Protein AF-0000000072971981 (afdb_homodimer)

Radius of gyration: 28.5 Å; Cα contacts (8 Å, |Δi|>4): 895; chains: 2; bounding box: 53×84×56 Å

InterPro domains:
  IPR001251 CRAL-TRIO lipid binding domain [PF00650] (103-242)
  IPR001251 CRAL-TRIO lipid binding domain [PS50191] (127-248)
  IPR001251 CRAL-TRIO lipid binding domain [SM00516] (86-245)
  IPR001251 CRAL-TRIO lipid binding domain [cd00170] (108-243)
  IPR036273 CRAL/TRIO, N-terminal domain superfamily [SSF46938] (20-79)
  IPR036865 CRAL-TRIO lipid binding domain superfamily [G3DSA:3.40.525.10] (72-272)
  IPR036865 CRAL-TRIO lipid binding domain superfamily [SSF52087] (101-267)

Nearest PDB structures (foldseek):
  1r5l-assembly1_A  TM=8.234E-01  e=3.586E-13  Homo sapiens
  5mug-assembly1_A  TM=8.423E-01  e=1.698E-12  Homo sapiens
  6zpd-assembly1_A  TM=8.406E-01  e=2.902E-12  Homo sapiens
  1oiz-assembly2_B  TM=8.128E-01  e=3.230E-12  Homo sapiens
  3w67-assembly1_B  TM=7.722E-01  e=3.408E-12  Mus musculus

Secondary structure (DSSP, 8-state):
-----SS-HHHHHHTTSS-HHHHHHHHHHHHTSSSPP--HHHHHHHHHHTTT-HHHHHHHHHHHHHHHHH-HHHHS---TTSHHHHHHHHHEEEEE-S--BTTTTEEEEEEEES---GGG--HHHHHHHHHHHHHHHHSSS--SEEEEEEE-TT--HHHHHTSBHHHHHHHHHIIIII-SSEEEEEEEET--HHHHHHHHHHGGG--HHHHHTEEE--TT--HHHHHHHT--GGGSBGGGT-SB--HHHHHHHHHHHHHHTHHHHHHHHHHHHT----/-----SS-HHHHHHTTSS-HHHHHHHHHHHHTSSSPP--HHHHHHHHHHTTT-HHHHHHHHHHHHHHHHH-HHHHS---TTSHHHHHHHHHEEEEE-S--BTTTTEEEEEEEES---GGG--HHHHHHHHHHHHHHHHSSS--SEEEEEEE-TT--HHHHHTSBHHHHHHHHHIIIII-SSEEEEEEEET--HHHHHHHHHHGGG--HHHHHTEEE--TT--HHHHHHHT--GGGSBGGGT-SB--HHHHHHHHHHHHHHTHHHHHHHHHHHHT----

pLDDT: mean 95.83, std 4.67, range [47.94, 98.81]

Foldseek 3Di:
DDFQFQDDLVVCVVVVLEHPVLLVVLQVVVVVDLADGDDSLVLSLLCLLVSNDSVLSNQQAVLQLVLCLVCCLQQPPLALVDPLLVLQLQQKFWFWFPDADDVLQEIEIEMEGNHLPLVSDDLSSVLSLNLVNQCLSSRHPHHSEYEYEYECPSHDLSNVVVDDLVSLLSSQSCLVGHRSHHYQAYEYEQDDVSNVVVCVSSVVNHDPVVVVRYDYDHNPDALVRCCVPGNHLCRDDVVSVHDHHHSVVRSVVSSVSSNVCVVSSVVVVVSSVSRDDD/DAFQFQDDLVVCVVVVLEHPVLLVVLQVVVVVDLADGDDSLVLSLLCLLVSNDSVLSNQQAVLQLVLCLVCCLQQPPLALVDPLLVLQLQQKFWFWFPDADDVLQEIEIEMEGNHLPLVSDDLSSVLSLNLLNQCLSSRHPHHSEYEYEYECPSHDLSNVVVDDLVSLLSSQSCLVGHRSHHYQAYEYEQDDVSNVVVCVSSVVNHDPVVVVRYHYDHNPDALVRCCVPGNHLCRDDVVSVHDHHHSVVRSVVSSVSSNVCVVSSVVVVVSSVSRDDD

Sequence (556 aa):
MVLPYEYKAQTIVDEGRTSHALIQEVKNWLSTTDFPQLQDESIVLFLLSCQNNVEETQKTIRAFFKIKSESPDIFQNRDMDDEVLQRAMKVVTCVSIPTRLSNNQTVIHFFKLNDTNYRNFDLITSMKLAFMVIDISQRRNPPSDLIVVIDMKGATLMHLTCIKLGAIKKFIDFLQEAMPLRIQQIHVLNANYIFDKALAIGRVFMKNELMEMIHAHSPKLSMDEIYEKCVPAACLPKEYGGELPTCEELNRR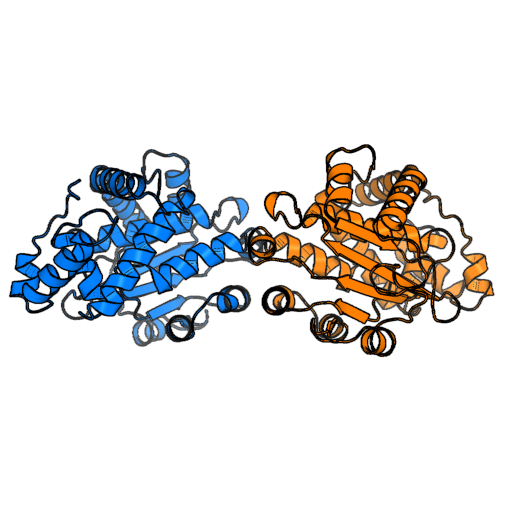TVEQFRELKKFFEAEEMLISSFKSSMVLPYEYKAQTIVDEGRTSHALIQEVKNWLSTTDFPQLQDESIVLFLLSCQNNVEETQKTIRAFFKIKSESPDIFQNRDMDDEVLQRAMKVVTCVSIPTRLSNNQTVIHFFKLNDTNYRNFDLITSMKLAFMVIDISQRRNPPSDLIVVIDMKGATLMHLTCIKLGAIKKFIDFLQEAMPLRIQQIHVLNANYIFDKALAIGRVFMKNELMEMIHAHSPKLSMDEIYEKCVPAACLPKEYGGELPTCEELNRRTVEQFRELKKFFEAEEMLISSFKSS

Organism: Tribolium castaneum (NCBI:txid7070)

Solvent-accessible surface area (backbone atoms only — not comparable to full-atom values): 29687 Å² total; per-residue (Å²): 129,80,69,78,60,69,50,58,47,64,59,44,32,73,70,62,74,50,49,68,66,60,53,49,51,54,50,54,52,38,72,75,48,86,54,71,78,72,53,64,56,57,48,48,34,32,29,38,31,38,74,64,35,65,70,56,26,54,51,24,52,53,38,32,51,50,53,46,56,74,34,47,83,43,59,40,86,73,44,75,82,37,64,70,54,47,53,44,57,63,30,32,40,58,31,60,45,87,54,55,41,81,93,56,30,27,39,33,37,42,36,36,57,66,48,65,54,46,88,70,61,51,69,58,62,50,48,29,52,52,56,50,39,51,53,62,52,43,35,59,57,65,32,36,32,30,36,38,38,35,38,43,54,67,70,47,64,63,50,56,29,72,35,36,43,40,57,55,44,54,52,46,47,37,66,77,45,26,51,54,46,25,74,63,36,35,36,32,36,38,41,48,72,58,50,54,51,51,49,53,45,50,48,76,66,51,53,69,73,62,59,71,27,55,44,77,34,52,67,80,61,49,65,69,51,43,32,72,72,70,50,52,46,72,67,27,35,39,91,66,71,20,72,35,64,43,63,68,55,47,32,52,51,38,54,54,50,50,54,71,39,37,66,39,44,53,40,48,42,52,50,38,66,68,45,76,82,127,128,79,68,78,59,68,49,57,46,64,59,46,33,73,70,62,74,51,49,69,66,60,52,49,51,52,49,54,52,38,71,74,48,87,54,70,76,72,53,63,56,56,48,47,35,33,29,39,31,38,74,65,35,64,69,58,26,54,50,24,52,53,37,32,50,51,51,47,58,73,34,46,82,44,59,40,85,73,44,73,84,38,65,69,54,48,52,44,58,62,30,32,39,58,33,60,45,86,54,54,40,81,92,55,31,27,38,34,37,41,36,33,58,64,48,67,54,45,89,70,62,52,69,57,61,49,48,29,52,52,55,50,40,52,53,62,54,43,35,60,59,64,33,35,33,31,36,37,38,34,39,44,54,66,72,48,64,64,52,55,30,70,38,37,42,39,56,55,44,53,53,47,48,37,68,77,46,26,51,54,48,24,76,63,37,34,34,32,36,40,40,49,72,60,49,54,50,51,49,53,46,50,47,76,66,50,54,69,72,62,57,71,27,55,43,76,34,52,67,80,62,50,65,68,52,43,33,73,73,72,51,51,46,70,66,27,35,38,90,66,70,20,71,35,65,43,62,67,57,46,32,52,50,37,53,52,51,50,54,72,38,35,66,39,46,54,40,48,42,52,50,39,67,68,44,74,83,127

Structure (mmCIF, N/CA/C/O backbone):
data_AF-0000000072971981-model_v1
#
loop_
_entity.id
_entity.type
_entity.pdbx_description
1 polymer 'Clavesin-1-like Protein'
#
loop_
_atom_site.group_PDB
_atom_site.id
_atom_site.type_symbol
_atom_site.label_atom_id
_atom_site.label_alt_id
_atom_site.label_comp_id
_atom_site.label_asym_id
_atom_site.label_entity_id
_atom_site.label_seq_id
_atom_site.pdbx_PDB_ins_code
_atom_site.Cartn_x
_atom_site.Cartn_y
_atom_site.Cartn_z
_atom_site.occupancy
_atom_site.B_iso_or_equiv
_atom_site.auth_seq_id
_atom_site.auth_comp_id
_atom_site.auth_asym_id
_atom_site.auth_atom_id
_atom_site.pdbx_PDB_model_num
ATOM 1 N N . MET A 1 1 ? 10.32 36.594 0.405 1 75.25 1 MET A N 1
ATOM 2 C CA . MET A 1 1 ? 8.891 36.375 0.194 1 75.25 1 MET A CA 1
ATOM 3 C C . MET A 1 1 ? 8.125 36.438 1.516 1 75.25 1 MET A C 1
ATOM 5 O O . MET A 1 1 ? 8.594 35.906 2.529 1 75.25 1 MET A O 1
ATOM 9 N N . VAL A 1 2 ? 7.023 37.281 1.474 1 86.31 2 VAL A N 1
ATOM 10 C CA . VAL A 1 2 ? 6.273 37.531 2.703 1 86.31 2 VAL A CA 1
ATOM 11 C C . VAL A 1 2 ? 4.949 36.781 2.658 1 86.31 2 VAL A C 1
ATOM 13 O O . VAL A 1 2 ? 4.211 36.875 1.673 1 86.31 2 VAL A O 1
ATOM 16 N N . LEU A 1 3 ? 4.754 35.906 3.627 1 93.62 3 LEU A N 1
ATOM 17 C CA . LEU A 1 3 ? 3.475 35.219 3.762 1 93.62 3 LEU A CA 1
ATOM 18 C C . LEU A 1 3 ? 2.447 36.094 4.457 1 93.62 3 LEU A C 1
ATOM 20 O O . LEU A 1 3 ? 2.727 36.656 5.516 1 93.62 3 LEU A O 1
ATOM 24 N N . PRO A 1 4 ? 1.316 36.25 3.902 1 93.94 4 PRO A N 1
ATOM 25 C CA . PRO A 1 4 ? 0.333 37.188 4.418 1 93.94 4 PRO A CA 1
ATOM 26 C C . PRO A 1 4 ? -0.463 36.656 5.598 1 93.94 4 PRO A C 1
ATOM 28 O O . PRO A 1 4 ? -1.672 36.438 5.484 1 93.94 4 PRO A O 1
ATOM 31 N N . TYR A 1 5 ? 0.177 36.531 6.719 1 94.38 5 TYR A N 1
ATOM 32 C CA . TYR A 1 5 ? -0.516 36.156 7.949 1 94.38 5 TYR A CA 1
ATOM 33 C C . TYR A 1 5 ? -1.393 37.312 8.445 1 94.38 5 TYR A C 1
ATOM 35 O O . TYR A 1 5 ? -1.104 38.469 8.18 1 94.38 5 TYR A O 1
ATOM 43 N N . GLU A 1 6 ? -2.416 36.938 9.164 1 94.31 6 GLU A N 1
ATOM 44 C CA . GLU A 1 6 ? -3.342 37.938 9.656 1 94.31 6 GLU A CA 1
ATOM 45 C C . GLU A 1 6 ? -3.123 38.219 11.141 1 94.31 6 GLU A C 1
ATOM 47 O O . GLU A 1 6 ? -3.973 38.812 11.797 1 94.31 6 GLU A O 1
ATOM 52 N N . TYR A 1 7 ? -2.053 37.781 11.664 1 95.31 7 TYR A N 1
ATOM 53 C CA . TYR A 1 7 ? -1.657 38.062 13.047 1 95.31 7 TYR A CA 1
ATOM 54 C C . TYR A 1 7 ? -0.223 38.562 13.109 1 95.31 7 TYR A C 1
ATOM 56 O O . TYR A 1 7 ? 0.514 38.5 12.125 1 95.31 7 TYR A O 1
ATOM 64 N N . LYS A 1 8 ? 0.083 39.094 14.297 1 97 8 LYS A N 1
ATOM 65 C CA . LYS A 1 8 ? 1.455 39.531 14.555 1 97 8 LYS A CA 1
ATOM 66 C C . LYS A 1 8 ? 2.119 38.625 15.594 1 97 8 LYS A C 1
ATOM 68 O O . LYS A 1 8 ? 1.491 38.25 16.594 1 97 8 LYS A O 1
ATOM 73 N N . ALA A 1 9 ? 3.361 38.281 15.336 1 97.5 9 ALA A N 1
ATOM 74 C CA . ALA A 1 9 ? 4.121 37.438 16.266 1 97.5 9 ALA A CA 1
ATOM 75 C C . ALA A 1 9 ? 4.145 38.062 17.656 1 97.5 9 ALA A C 1
ATOM 77 O O . ALA A 1 9 ? 4.094 37.344 18.672 1 97.5 9 ALA A O 1
ATOM 78 N N . GLN A 1 10 ? 4.188 39.312 17.656 1 97.56 10 GLN A N 1
ATOM 79 C CA . GLN A 1 10 ? 4.262 40.062 18.906 1 97.56 10 GLN A CA 1
ATOM 80 C C . GLN A 1 10 ? 3.066 39.75 19.812 1 97.56 10 GLN A C 1
ATOM 82 O O . GLN A 1 10 ? 3.197 39.688 21.031 1 97.56 10 GLN A O 1
ATOM 87 N N . THR A 1 11 ? 1.908 39.562 19.25 1 96.88 11 THR A N 1
ATOM 88 C CA . THR A 1 11 ? 0.71 39.25 20.016 1 96.88 11 THR A CA 1
ATOM 89 C C . THR A 1 11 ? 0.871 37.938 20.75 1 96.88 11 THR A C 1
ATOM 91 O O . THR A 1 11 ? 0.452 37.812 21.906 1 96.88 11 THR A O 1
ATOM 94 N N . ILE A 1 12 ? 1.47 36.969 20.141 1 97.25 12 ILE A N 1
ATOM 95 C CA . ILE A 1 12 ? 1.675 35.656 20.719 1 97.25 12 ILE A CA 1
ATOM 96 C C . ILE A 1 12 ? 2.705 35.719 21.828 1 97.25 12 ILE A C 1
ATOM 98 O O . ILE A 1 12 ? 2.561 35.062 22.859 1 97.25 12 ILE A O 1
ATOM 102 N N . VAL A 1 13 ? 3.684 36.531 21.641 1 97.88 13 VAL A N 1
ATOM 103 C CA . VAL A 1 13 ? 4.699 36.75 22.656 1 97.88 13 VAL A CA 1
ATOM 104 C C . VAL A 1 13 ? 4.059 37.438 23.875 1 97.88 13 VAL A C 1
ATOM 106 O O . VAL A 1 13 ? 4.316 37.031 25.016 1 97.88 13 VAL A O 1
ATOM 109 N N . ASP A 1 14 ? 3.238 38.406 23.641 1 97.62 14 ASP A N 1
ATOM 110 C CA . ASP A 1 14 ? 2.566 39.125 24.719 1 97.62 14 ASP A CA 1
ATOM 111 C C . ASP A 1 14 ? 1.667 38.188 25.531 1 97.62 14 ASP A C 1
ATOM 113 O O . ASP A 1 14 ? 1.479 38.375 26.734 1 97.62 14 ASP A O 1
ATOM 117 N N . GLU A 1 15 ? 1.151 37.219 24.859 1 96.06 15 GLU A N 1
ATOM 118 C CA . GLU A 1 15 ? 0.306 36.219 25.516 1 96.06 15 GLU A CA 1
ATOM 119 C C . GLU A 1 15 ? 1.143 35.219 26.312 1 96.06 15 GLU A C 1
ATOM 121 O O . GLU A 1 15 ? 0.6 34.406 27.062 1 96.06 15 GLU A O 1
ATOM 126 N N . GLY A 1 16 ? 2.391 35.281 26.172 1 96.69 16 GLY A N 1
ATOM 127 C CA . GLY A 1 16 ? 3.291 34.406 26.906 1 96.69 16 GLY A CA 1
ATOM 128 C C . GLY A 1 16 ? 3.404 33.031 26.312 1 96.69 16 GLY A C 1
ATOM 129 O O . GLY A 1 16 ? 3.877 32.094 26.969 1 96.69 16 GLY A O 1
ATOM 130 N N . ARG A 1 17 ? 2.977 32.812 25.078 1 97.5 17 ARG A N 1
ATOM 131 C CA . ARG A 1 17 ? 2.957 31.484 24.469 1 97.5 17 ARG A CA 1
ATOM 132 C C . ARG A 1 17 ? 4.312 31.141 23.844 1 97.5 17 ARG A C 1
ATOM 134 O O . ARG A 1 17 ? 4.605 29.984 23.578 1 97.5 17 ARG A O 1
ATOM 141 N N . THR A 1 18 ? 5.129 32.125 23.531 1 98.06 18 THR A N 1
ATOM 142 C CA . THR A 1 18 ? 6.52 32.031 23.109 1 98.06 18 THR A CA 1
ATOM 143 C C . THR A 1 18 ? 7.289 33.281 23.469 1 98.06 18 THR A C 1
ATOM 145 O O . THR A 1 18 ? 6.816 34.125 24.25 1 98.06 18 THR A O 1
ATOM 148 N N . SER A 1 19 ? 8.617 33.406 22.969 1 98.5 19 SER A N 1
ATOM 149 C CA . SER A 1 19 ? 9.398 34.594 23.344 1 98.5 19 SER A CA 1
ATOM 150 C C . SER A 1 19 ? 10.188 35.125 22.141 1 98.5 19 SER A C 1
ATOM 152 O O . SER A 1 19 ? 10.461 34.375 21.203 1 98.5 19 SER A O 1
ATOM 154 N N . HIS A 1 20 ? 10.508 36.375 22.297 1 98.19 20 HIS A N 1
ATOM 155 C CA . HIS A 1 20 ? 11.336 37 21.297 1 98.19 20 HIS A CA 1
ATOM 156 C C . HIS A 1 20 ? 12.695 36.312 21.188 1 98.19 20 HIS A C 1
ATOM 158 O O . HIS A 1 20 ? 13.258 36.219 20.094 1 98.19 20 HIS A O 1
ATOM 164 N N . ALA A 1 21 ? 13.141 35.906 22.266 1 98.56 21 ALA A N 1
ATOM 165 C CA . ALA A 1 21 ? 14.453 35.25 22.297 1 98.56 21 ALA A CA 1
ATOM 166 C C . ALA A 1 21 ? 14.453 33.969 21.469 1 98.56 21 ALA A C 1
ATOM 168 O O . ALA A 1 21 ? 15.406 33.719 20.734 1 98.56 21 ALA A O 1
ATOM 169 N N . LEU A 1 22 ? 13.43 33.188 21.641 1 98.75 22 LEU A N 1
ATOM 170 C CA . LEU A 1 22 ? 13.336 31.922 20.906 1 98.75 22 LEU A CA 1
ATOM 171 C C . LEU A 1 22 ? 13.156 32.188 19.422 1 98.75 22 LEU A C 1
ATOM 173 O O . LEU A 1 22 ? 13.773 31.5 18.594 1 98.75 22 LEU A O 1
ATOM 177 N N . ILE A 1 23 ? 12.352 33.156 19.062 1 98.75 23 ILE A N 1
ATOM 178 C CA . ILE A 1 23 ? 12.156 33.531 17.656 1 98.75 23 ILE A CA 1
ATOM 179 C C . ILE A 1 23 ? 13.484 33.938 17.047 1 98.75 23 ILE A C 1
ATOM 181 O O . ILE A 1 23 ? 13.844 33.5 15.953 1 98.75 23 ILE A O 1
ATOM 185 N N . GLN A 1 24 ? 14.203 34.75 17.766 1 98.56 24 GLN A N 1
ATOM 186 C CA . GLN A 1 24 ? 15.477 35.25 17.281 1 98.56 24 GLN A CA 1
ATOM 187 C C . GLN A 1 24 ? 16.484 34.125 17.125 1 98.56 24 GLN A C 1
ATOM 189 O O . GLN A 1 24 ? 17.297 34.125 16.188 1 98.56 24 GLN A O 1
ATOM 194 N N . GLU A 1 25 ? 16.453 33.219 18 1 98.75 25 GLU A N 1
ATOM 195 C CA . GLU A 1 25 ? 17.359 32.094 17.922 1 98.75 25 GLU A CA 1
ATOM 196 C C . GLU A 1 25 ? 17.125 31.281 16.656 1 98.75 25 GLU A C 1
ATOM 198 O O . GLU A 1 25 ? 18.078 30.859 15.984 1 98.75 25 GLU A O 1
ATOM 203 N N . VAL A 1 26 ? 15.875 31.016 16.359 1 98.75 26 VAL A N 1
ATOM 204 C CA . VAL A 1 26 ? 15.539 30.266 15.164 1 98.75 26 VAL A CA 1
ATOM 205 C C . VAL A 1 26 ? 15.93 31.078 13.922 1 98.75 26 VAL A C 1
ATOM 207 O O . VAL A 1 26 ? 16.453 30.531 12.953 1 98.75 26 VAL A O 1
ATOM 210 N N . LYS A 1 27 ? 15.734 32.344 13.969 1 97.88 27 LYS A N 1
ATOM 211 C CA . LYS A 1 27 ? 16.125 33.219 12.859 1 97.88 27 LYS A CA 1
ATOM 212 C C . LYS A 1 27 ? 17.625 33.188 12.633 1 97.88 27 LYS A C 1
ATOM 214 O O . LYS A 1 27 ? 18.094 33.125 11.492 1 97.88 27 LYS A O 1
ATOM 219 N N . ASN A 1 28 ? 18.297 33.219 13.695 1 98.19 28 ASN A N 1
ATOM 220 C CA . ASN A 1 28 ? 19.75 33.156 13.602 1 98.19 28 ASN A CA 1
ATOM 221 C C . ASN A 1 28 ? 20.203 31.844 12.953 1 98.19 28 ASN A C 1
ATOM 223 O O . ASN A 1 28 ? 21.094 31.844 12.109 1 98.19 28 ASN A O 1
ATOM 227 N N . TRP A 1 29 ? 19.594 30.812 13.406 1 98.5 29 TRP A N 1
ATOM 228 C CA . TRP A 1 29 ? 19.906 29.516 12.82 1 98.5 29 TRP A CA 1
ATOM 229 C C . TRP A 1 29 ? 19.594 29.5 11.336 1 98.5 29 TRP A C 1
ATOM 231 O O . TRP A 1 29 ? 20.406 29.047 10.523 1 98.5 29 TRP A O 1
ATOM 241 N N . LEU A 1 30 ? 18.453 29.984 10.953 1 97.12 30 LEU A N 1
ATOM 242 C CA . LEU A 1 30 ? 18.047 30.016 9.547 1 97.12 30 LEU A CA 1
ATOM 243 C C . LEU A 1 30 ? 19.047 30.781 8.703 1 97.12 30 LEU A C 1
ATOM 245 O O . LEU A 1 30 ? 19.312 30.422 7.559 1 97.12 30 LEU A O 1
ATOM 249 N N . SER A 1 31 ? 19.594 31.797 9.234 1 96.25 31 SER A N 1
ATOM 250 C CA . SER A 1 31 ? 20.531 32.656 8.516 1 96.25 31 SER A CA 1
ATOM 251 C C . SER A 1 31 ? 21.828 31.922 8.211 1 96.25 31 SER A C 1
ATOM 253 O O . SER A 1 31 ? 22.594 32.344 7.34 1 96.25 31 SER A O 1
ATOM 255 N N . THR A 1 32 ? 22.031 30.844 8.969 1 96.88 32 THR A N 1
ATOM 256 C CA . THR A 1 32 ? 23.25 30.078 8.758 1 96.88 32 THR A CA 1
ATOM 257 C C . THR A 1 32 ? 23 28.922 7.781 1 96.88 32 THR A C 1
ATOM 259 O O . THR A 1 32 ? 23.906 28.156 7.484 1 96.88 32 THR A O 1
ATOM 262 N N . THR A 1 33 ? 21.781 28.781 7.379 1 94.31 33 THR A N 1
ATOM 263 C CA . THR A 1 33 ? 21.406 27.672 6.5 1 94.31 33 THR A CA 1
ATOM 264 C C . THR A 1 33 ? 21.062 28.188 5.102 1 94.31 33 THR A C 1
ATOM 266 O O . THR A 1 33 ? 21.062 29.406 4.863 1 94.31 33 THR A O 1
ATOM 269 N N . ASP A 1 34 ? 20.781 27.234 4.176 1 92 34 ASP A N 1
ATOM 270 C CA . ASP A 1 34 ? 20.375 27.578 2.814 1 92 34 ASP A CA 1
ATOM 271 C C . ASP A 1 34 ? 18.859 27.594 2.676 1 92 34 ASP A C 1
ATOM 273 O O . ASP A 1 34 ? 18.328 27.766 1.573 1 92 34 ASP A O 1
ATOM 277 N N . PHE A 1 35 ? 18.234 27.5 3.82 1 93.69 35 PHE A N 1
ATOM 278 C CA . PHE A 1 35 ? 16.781 27.547 3.789 1 93.69 35 PHE A CA 1
ATOM 279 C C . PHE A 1 35 ? 16.281 28.969 3.605 1 93.69 35 PHE A C 1
ATOM 281 O O . PHE A 1 35 ? 16.969 29.922 3.99 1 93.69 35 PHE A O 1
ATOM 288 N N . PRO A 1 36 ? 15.117 29.031 3.02 1 93.88 36 PRO A N 1
ATOM 289 C CA . PRO A 1 36 ? 14.516 30.359 2.961 1 93.88 36 PRO A CA 1
ATOM 290 C C . PRO A 1 36 ? 14.328 30.984 4.34 1 93.88 36 PRO A C 1
ATOM 292 O O . PRO A 1 36 ? 14.008 30.281 5.301 1 93.88 36 PRO A O 1
ATOM 295 N N . GLN A 1 37 ? 14.414 32.281 4.305 1 93.62 37 GLN A N 1
ATOM 296 C CA . GLN A 1 37 ? 14.156 32.969 5.551 1 93.62 37 GLN A CA 1
ATOM 297 C C . GLN A 1 37 ? 12.664 33.031 5.852 1 93.62 37 GLN A C 1
ATOM 299 O O . GLN A 1 37 ? 11.844 33.188 4.941 1 93.62 37 GLN A O 1
ATOM 304 N N . LEU A 1 38 ? 12.375 32.938 7.129 1 96.12 38 LEU A N 1
ATOM 305 C CA . LEU A 1 38 ? 10.984 32.906 7.57 1 96.12 38 LEU A CA 1
ATOM 306 C C . LEU A 1 38 ? 10.656 34.156 8.383 1 96.12 38 LEU A C 1
ATOM 308 O O . LEU A 1 38 ? 11.5 34.656 9.117 1 96.12 38 LEU A O 1
ATOM 312 N N . GLN A 1 39 ? 9.453 34.594 8.156 1 96.12 39 GLN A N 1
ATOM 313 C CA . GLN A 1 39 ? 8.945 35.656 9 1 96.12 39 GLN A CA 1
ATOM 314 C C . GLN A 1 39 ? 8.727 35.188 10.43 1 96.12 39 GLN A C 1
ATOM 316 O O . GLN A 1 39 ? 8.57 33.969 10.672 1 96.12 39 GLN A O 1
ATOM 321 N N . ASP A 1 40 ? 8.641 36.156 11.344 1 97.75 40 ASP A N 1
ATOM 322 C CA . ASP A 1 40 ? 8.391 35.812 12.75 1 97.75 40 ASP A CA 1
ATOM 323 C C . ASP A 1 40 ? 7.094 35.031 12.906 1 97.75 40 ASP A C 1
ATOM 325 O O . ASP A 1 40 ? 7.023 34.094 13.711 1 97.75 40 ASP A O 1
ATOM 329 N N . GLU A 1 41 ? 6.109 35.406 12.141 1 97.5 41 GLU A N 1
ATOM 330 C CA . GLU A 1 41 ? 4.797 34.781 12.211 1 97.5 41 GLU A CA 1
ATOM 331 C C . GLU A 1 41 ? 4.879 33.312 11.836 1 97.5 41 GLU A C 1
ATOM 333 O O . GLU A 1 41 ? 4.168 32.469 12.406 1 97.5 41 GLU A O 1
ATOM 338 N N . SER A 1 42 ? 5.77 33 10.891 1 97.12 42 SER A N 1
ATOM 339 C CA . SER A 1 42 ? 5.973 31.609 10.508 1 97.12 42 SER A CA 1
ATOM 340 C C . SER A 1 42 ? 6.723 30.828 11.586 1 97.12 42 SER A C 1
ATOM 342 O O . SER A 1 42 ? 6.375 29.688 11.898 1 97.12 42 SER A O 1
ATOM 344 N N . ILE A 1 43 ? 7.695 31.453 12.07 1 98.19 43 ILE A N 1
ATOM 345 C CA . ILE A 1 43 ? 8.555 30.812 13.055 1 98.19 43 ILE A CA 1
ATOM 346 C C . ILE A 1 43 ? 7.746 30.469 14.305 1 98.19 43 ILE A C 1
ATOM 348 O O . ILE A 1 43 ? 7.93 29.406 14.906 1 98.19 43 ILE A O 1
ATOM 352 N N . VAL A 1 44 ? 6.859 31.344 14.664 1 98.44 44 VAL A N 1
ATOM 353 C CA . VAL A 1 44 ? 5.99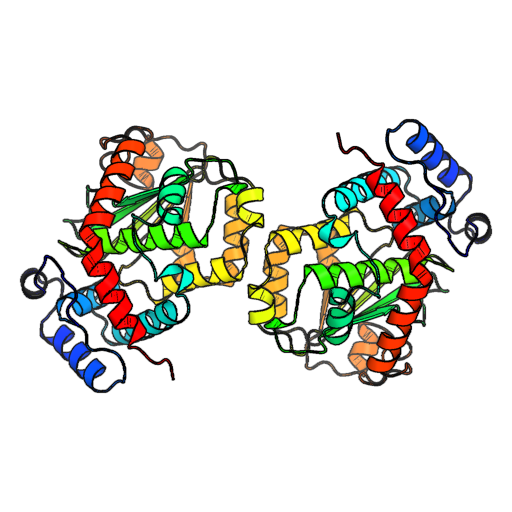6 31.156 15.82 1 98.44 44 VAL A CA 1
ATOM 354 C C . VAL A 1 44 ? 5.219 29.844 15.68 1 98.44 44 VAL A C 1
ATOM 356 O O . VAL A 1 44 ? 5.078 29.094 16.641 1 98.44 44 VAL A O 1
ATOM 359 N N . LEU A 1 45 ? 4.719 29.516 14.5 1 98.12 45 LEU A N 1
ATOM 360 C CA . LEU A 1 45 ? 3.957 28.297 14.266 1 98.12 45 LEU A CA 1
ATOM 361 C C . LEU A 1 45 ? 4.789 27.062 14.602 1 98.12 45 LEU A C 1
ATOM 363 O O . LEU A 1 45 ? 4.312 26.156 15.281 1 98.12 45 LEU A O 1
ATOM 367 N N . PHE A 1 46 ? 6.016 27.094 14.195 1 98.5 46 PHE A N 1
ATOM 368 C CA . PHE A 1 46 ? 6.891 25.953 14.422 1 98.5 46 PHE A CA 1
ATOM 369 C C . PHE A 1 46 ? 7.285 25.844 15.891 1 98.5 46 PHE A C 1
ATOM 371 O O . PHE A 1 46 ? 7.336 24.75 16.438 1 98.5 46 PHE A O 1
ATOM 378 N N . LEU A 1 47 ? 7.543 26.984 16.469 1 98.81 47 LEU A N 1
ATOM 379 C CA . LEU A 1 47 ? 7.906 26.984 17.891 1 98.81 47 LEU A CA 1
ATOM 380 C C . LEU A 1 47 ? 6.766 26.438 18.734 1 98.81 47 LEU A C 1
ATOM 382 O O . LEU A 1 47 ? 6.988 25.609 19.625 1 98.81 47 LEU A O 1
ATOM 386 N N . LEU A 1 48 ? 5.582 26.875 18.438 1 98.38 48 LEU A N 1
ATOM 387 C CA . LEU A 1 48 ? 4.426 26.406 19.203 1 98.38 48 LEU A CA 1
ATOM 388 C C . LEU A 1 48 ? 4.242 24.906 19.031 1 98.38 48 LEU A C 1
ATOM 390 O O . LEU A 1 48 ? 4.02 24.188 20 1 98.38 48 LEU A O 1
ATOM 394 N N . SER A 1 49 ? 4.379 24.406 17.812 1 97.88 49 SER A N 1
ATOM 395 C CA . SER A 1 49 ? 4.168 23 17.531 1 97.88 49 SER A CA 1
ATOM 396 C C . SER A 1 49 ? 5.223 22.125 18.203 1 97.88 49 SER A C 1
ATOM 398 O O . SER A 1 49 ? 4.988 20.938 18.469 1 97.88 49 SER A O 1
ATOM 400 N N . CYS A 1 50 ? 6.336 22.75 18.516 1 98.25 50 CYS A N 1
ATOM 401 C CA . CYS A 1 50 ? 7.438 22.016 19.125 1 98.25 50 CYS A CA 1
ATOM 402 C C . CYS A 1 50 ? 7.578 22.375 20.609 1 98.25 50 CYS A C 1
ATOM 404 O O . CYS A 1 50 ? 8.641 22.188 21.203 1 98.25 50 CYS A O 1
ATOM 406 N N . GLN A 1 51 ? 6.594 23 21.125 1 98.06 51 GLN A N 1
ATOM 407 C CA . GLN A 1 51 ? 6.551 23.375 22.531 1 98.06 51 GLN A CA 1
ATOM 408 C C . GLN A 1 51 ? 7.773 24.203 22.922 1 98.06 51 GLN A C 1
ATOM 410 O O . GLN A 1 51 ? 8.367 23.969 23.984 1 98.06 51 GLN A O 1
ATOM 415 N N . ASN A 1 52 ? 8.266 24.969 22.016 1 98.62 52 ASN A N 1
ATOM 416 C CA . ASN A 1 52 ? 9.312 25.953 22.203 1 98.62 52 ASN A CA 1
ATOM 417 C C . ASN A 1 52 ? 10.68 25.297 22.359 1 98.62 52 ASN A C 1
ATOM 419 O O . ASN A 1 52 ? 11.594 25.891 22.938 1 98.62 52 ASN A O 1
ATOM 423 N N . ASN A 1 53 ? 10.789 24.078 21.922 1 98.5 53 ASN A N 1
ATOM 424 C CA . ASN A 1 53 ? 12.094 23.438 21.797 1 98.5 53 ASN A CA 1
ATOM 425 C C . ASN A 1 53 ? 12.781 23.812 20.5 1 98.5 53 ASN A C 1
ATOM 427 O O . ASN A 1 53 ? 12.375 23.359 19.422 1 98.5 53 ASN A O 1
ATOM 431 N N . VAL A 1 54 ? 13.836 24.562 20.562 1 98.56 54 VAL A N 1
ATOM 432 C CA . VAL A 1 54 ? 14.477 25.156 19.406 1 98.56 54 VAL A CA 1
ATOM 433 C C . VAL A 1 54 ? 15.086 24.062 18.516 1 98.56 54 VAL A C 1
ATOM 435 O O . VAL A 1 54 ? 14.977 24.109 17.297 1 98.56 54 VAL A O 1
ATOM 438 N N . GLU A 1 55 ? 15.664 23.094 19.172 1 98.44 55 GLU A N 1
ATOM 439 C CA . GLU A 1 55 ? 16.281 22.016 18.406 1 98.44 55 GLU A CA 1
ATOM 440 C C . GLU A 1 55 ? 15.242 21.25 17.578 1 98.44 55 GLU A C 1
ATOM 442 O O . GLU A 1 55 ? 15.445 20.984 16.406 1 98.44 55 GLU A O 1
ATOM 447 N N . GLU A 1 56 ? 14.148 20.906 18.203 1 98.38 56 GLU A N 1
ATOM 448 C CA . GLU A 1 56 ? 13.062 20.234 17.5 1 98.38 56 GLU A CA 1
ATOM 449 C C . GLU A 1 56 ? 12.469 21.109 16.406 1 98.38 56 GLU A C 1
ATOM 451 O O . GLU A 1 56 ? 12.07 20.609 15.352 1 98.38 56 GLU A O 1
ATOM 456 N N . THR A 1 57 ? 12.438 22.359 16.703 1 98.81 57 THR A N 1
ATOM 457 C CA . THR A 1 57 ? 11.906 23.328 15.734 1 98.81 57 THR A CA 1
ATOM 458 C C . THR A 1 57 ? 12.766 23.344 14.469 1 98.81 57 THR A C 1
ATOM 460 O O . THR A 1 57 ? 12.234 23.312 13.359 1 98.81 57 THR A O 1
ATOM 463 N N . GLN A 1 58 ? 14.07 23.328 14.648 1 98.69 58 GLN A N 1
ATOM 464 C CA . GLN A 1 58 ? 14.992 23.328 13.516 1 98.69 58 GLN A CA 1
ATOM 465 C C . GLN A 1 58 ? 14.812 22.078 12.664 1 98.69 58 GLN A C 1
ATOM 467 O O . GLN A 1 58 ? 14.781 22.141 11.438 1 98.69 58 GLN A O 1
ATOM 472 N N . LYS A 1 59 ? 14.594 21.016 13.367 1 98.56 59 LYS A N 1
ATOM 473 C CA . LYS A 1 59 ? 14.375 19.766 12.664 1 98.56 59 LYS A CA 1
ATOM 474 C C . LYS A 1 59 ? 13.07 19.797 11.875 1 98.56 59 LYS A C 1
ATOM 476 O O . LYS A 1 59 ? 13.016 19.359 10.727 1 98.56 59 LYS A O 1
ATOM 481 N N . THR A 1 60 ? 12.07 20.281 12.453 1 98.62 60 THR A N 1
ATOM 482 C CA . THR A 1 60 ? 10.758 20.328 11.82 1 98.62 60 THR A CA 1
ATOM 483 C C . THR A 1 60 ? 10.773 21.266 10.609 1 98.62 60 THR A C 1
ATOM 485 O O . THR A 1 60 ? 10.188 20.953 9.57 1 98.62 60 THR A O 1
ATOM 488 N N . ILE A 1 61 ? 11.453 22.359 10.695 1 98.44 61 ILE A N 1
ATOM 489 C CA . ILE A 1 61 ? 11.555 23.297 9.586 1 98.44 61 ILE A CA 1
ATOM 490 C C . ILE A 1 61 ? 12.305 22.641 8.422 1 98.44 61 ILE A C 1
ATOM 492 O O . ILE A 1 61 ? 11.883 22.75 7.27 1 98.44 61 ILE A O 1
ATOM 496 N N . ARG A 1 62 ? 13.367 21.938 8.742 1 97.81 62 ARG A N 1
ATOM 497 C CA . ARG A 1 62 ? 14.102 21.219 7.707 1 97.81 62 ARG A CA 1
ATOM 498 C C . ARG A 1 62 ? 13.203 20.234 6.973 1 97.81 62 ARG A C 1
ATOM 500 O O . ARG A 1 62 ? 13.195 20.188 5.742 1 97.81 62 ARG A O 1
ATOM 507 N N . ALA A 1 63 ? 12.484 19.5 7.77 1 98.25 63 ALA A N 1
ATOM 508 C CA . ALA A 1 63 ? 11.594 18.484 7.191 1 98.25 63 ALA A CA 1
ATOM 509 C C . ALA A 1 63 ? 10.484 19.141 6.379 1 98.25 63 ALA A C 1
ATOM 511 O O . ALA A 1 63 ? 10.086 18.625 5.332 1 98.25 63 ALA A O 1
ATOM 512 N N . PHE A 1 64 ? 10.031 20.25 6.887 1 98.25 64 PHE A N 1
ATOM 513 C CA . PHE A 1 64 ? 8.969 21 6.23 1 98.25 64 PHE A CA 1
ATOM 514 C C . PHE A 1 64 ? 9.367 21.391 4.812 1 98.25 64 PHE A C 1
ATOM 516 O O . PHE A 1 64 ? 8.656 21.062 3.854 1 98.25 64 PHE A O 1
ATOM 523 N N . PHE A 1 65 ? 10.477 21.953 4.617 1 97.44 65 PHE A N 1
ATOM 524 C CA . PHE A 1 65 ? 10.938 22.375 3.301 1 97.44 65 PHE A CA 1
ATOM 525 C C . PHE A 1 65 ? 11.258 21.188 2.42 1 97.44 65 PHE A C 1
ATOM 527 O O . PHE A 1 65 ? 10.906 21.156 1.237 1 97.44 65 PHE A O 1
ATOM 534 N N . LYS A 1 66 ? 11.844 20.234 3.039 1 97.06 66 LYS A N 1
ATOM 535 C CA . LYS A 1 66 ? 12.227 19.047 2.277 1 97.06 66 LYS A CA 1
ATOM 536 C C . LYS A 1 66 ? 10.992 18.312 1.745 1 97.06 66 LYS A C 1
ATOM 538 O O . LYS A 1 66 ? 10.883 18.062 0.544 1 97.06 66 LYS A O 1
ATOM 543 N N . ILE A 1 67 ? 10.062 18.016 2.582 1 97.88 67 ILE A N 1
ATOM 544 C CA . ILE A 1 67 ? 8.906 17.188 2.221 1 97.88 67 ILE A CA 1
ATOM 545 C C . ILE A 1 67 ? 8.023 17.953 1.236 1 97.88 67 ILE A C 1
ATOM 547 O O . ILE A 1 67 ? 7.559 17.391 0.242 1 97.88 67 ILE A O 1
ATOM 551 N N . LYS A 1 68 ? 7.812 19.234 1.479 1 97.69 68 LYS A N 1
ATOM 552 C CA . LYS A 1 68 ? 6.969 20 0.569 1 97.69 68 LYS A CA 1
ATOM 553 C C . LYS A 1 68 ? 7.621 20.141 -0.804 1 97.69 68 LYS A C 1
ATOM 555 O O . LYS A 1 68 ? 6.934 20.125 -1.827 1 97.69 68 LYS A O 1
ATOM 560 N N . SER A 1 69 ? 8.938 20.219 -0.833 1 96.5 69 SER A N 1
ATOM 561 C CA . SER A 1 69 ? 9.641 20.328 -2.107 1 96.5 69 SER A CA 1
ATOM 562 C C . SER A 1 69 ? 9.594 19.016 -2.879 1 96.5 69 SER A C 1
ATOM 564 O O . SER A 1 69 ? 9.555 19.016 -4.113 1 96.5 69 SER A O 1
ATOM 566 N N . GLU A 1 70 ? 9.57 17.922 -2.178 1 95.88 70 GLU A N 1
ATOM 567 C CA . GLU A 1 70 ? 9.633 16.609 -2.805 1 95.88 70 GLU A CA 1
ATOM 568 C C . GLU A 1 70 ? 8.234 16.109 -3.176 1 95.88 70 GLU A C 1
ATOM 570 O O . GLU A 1 70 ? 8.102 15.125 -3.904 1 95.88 70 GLU A O 1
ATOM 575 N N . SER A 1 71 ? 7.219 16.812 -2.697 1 96.81 71 SER A N 1
ATOM 576 C CA . SER A 1 71 ? 5.855 16.359 -2.938 1 96.81 71 SER A CA 1
ATOM 577 C C . SER A 1 71 ? 5 17.469 -3.541 1 96.81 71 SER A C 1
ATOM 579 O O . SER A 1 71 ? 3.957 17.828 -2.99 1 96.81 71 SER A O 1
ATOM 581 N N . PRO A 1 72 ? 5.375 17.938 -4.688 1 96.19 72 PRO A N 1
ATOM 582 C CA . PRO A 1 72 ? 4.609 19.031 -5.301 1 96.19 72 PRO A CA 1
ATOM 583 C C . PRO A 1 72 ? 3.174 18.625 -5.633 1 96.19 72 PRO A C 1
ATOM 585 O O . PRO A 1 72 ? 2.287 19.484 -5.699 1 96.19 72 PRO A O 1
ATOM 588 N N . ASP A 1 73 ? 2.957 17.328 -5.801 1 96.38 73 ASP A N 1
ATOM 589 C CA . ASP A 1 73 ? 1.615 16.828 -6.094 1 96.38 73 ASP A CA 1
ATOM 590 C C . ASP A 1 73 ? 0.653 17.141 -4.949 1 96.38 73 ASP A C 1
ATOM 592 O O . ASP A 1 73 ? -0.555 17.266 -5.164 1 96.38 73 ASP A O 1
ATOM 596 N N . ILE A 1 74 ? 1.191 17.344 -3.754 1 98 74 ILE A N 1
ATOM 597 C CA . ILE A 1 74 ? 0.369 17.641 -2.586 1 98 74 ILE A CA 1
ATOM 598 C C . ILE A 1 74 ? 0.404 19.141 -2.293 1 98 74 ILE A C 1
ATOM 600 O O . ILE A 1 74 ? -0.614 19.734 -1.927 1 98 74 ILE A O 1
ATOM 604 N N . PHE A 1 75 ? 1.518 19.766 -2.537 1 97.88 75 PHE A N 1
ATOM 605 C CA . PHE A 1 75 ? 1.725 21.078 -1.934 1 97.88 75 PHE A CA 1
ATOM 606 C C . PHE A 1 75 ? 1.818 22.156 -3.004 1 97.88 75 PHE A C 1
ATOM 608 O O . PHE A 1 75 ? 2.189 23.297 -2.713 1 97.88 75 PHE A O 1
ATOM 615 N N . GLN A 1 76 ? 1.474 21.828 -4.223 1 96.75 76 GLN A N 1
ATOM 616 C CA . GLN A 1 76 ? 1.392 22.812 -5.293 1 96.75 76 GLN A CA 1
ATOM 617 C C . GLN A 1 76 ? 0.005 22.828 -5.93 1 96.75 76 GLN A C 1
ATOM 619 O O . GLN A 1 76 ? -0.793 21.922 -5.703 1 96.75 76 GLN A O 1
ATOM 624 N N . ASN A 1 77 ? -0.225 23.922 -6.594 1 96.25 77 ASN A N 1
ATOM 625 C CA . ASN A 1 77 ? -1.497 24.109 -7.281 1 96.25 77 ASN A CA 1
ATOM 626 C C . ASN A 1 77 ? -2.676 24.031 -6.312 1 96.25 77 ASN A C 1
ATOM 628 O O . ASN A 1 77 ? -3.639 23.297 -6.566 1 96.25 77 ASN A O 1
ATOM 632 N N . ARG A 1 78 ? -2.525 24.672 -5.152 1 97.56 78 ARG A N 1
ATOM 633 C CA . ARG A 1 78 ? -3.582 24.781 -4.152 1 97.56 78 ARG A CA 1
ATOM 634 C C . ARG A 1 78 ? -4.551 25.906 -4.488 1 97.56 78 ARG A C 1
ATOM 636 O O . ARG A 1 78 ? -4.555 26.953 -3.828 1 97.56 78 ARG A O 1
ATOM 643 N N . ASP A 1 79 ? -5.34 25.703 -5.535 1 96.75 79 ASP A N 1
ATOM 644 C CA . ASP A 1 79 ? -6.242 26.688 -6.121 1 96.75 79 ASP A CA 1
ATOM 645 C C . ASP A 1 79 ? -7.645 26.109 -6.297 1 96.75 79 ASP A C 1
ATOM 647 O O . ASP A 1 79 ? -7.844 25.141 -7.051 1 96.75 79 ASP A O 1
ATOM 651 N N . MET A 1 80 ? -8.633 26.781 -5.66 1 96.44 80 MET A N 1
ATOM 652 C CA . MET A 1 80 ? -10 26.266 -5.676 1 96.44 80 MET A CA 1
ATOM 653 C C . MET A 1 80 ? -10.664 26.516 -7.027 1 96.44 80 MET A C 1
ATOM 655 O O . MET A 1 80 ? -11.781 26.062 -7.266 1 96.44 80 MET A O 1
ATOM 659 N N . ASP A 1 81 ? -9.969 27.078 -7.902 1 94.69 81 ASP A N 1
ATOM 660 C CA . ASP A 1 81 ? -10.461 27.188 -9.273 1 94.69 81 ASP A CA 1
ATOM 661 C C . ASP A 1 81 ? -10.062 25.953 -10.094 1 94.69 81 ASP A C 1
ATOM 663 O O . ASP A 1 81 ? -10.555 25.75 -11.203 1 94.69 81 ASP A O 1
ATOM 667 N N . ASP A 1 82 ? -9.195 25.203 -9.547 1 95.19 82 ASP A N 1
ATOM 668 C CA . ASP A 1 82 ? -8.844 23.922 -10.148 1 95.19 82 ASP A CA 1
ATOM 669 C C . ASP A 1 82 ? -10 22.938 -10.039 1 95.19 82 ASP A C 1
ATOM 671 O O . ASP A 1 82 ? -10.492 22.672 -8.938 1 95.19 82 ASP A O 1
ATOM 675 N N . GLU A 1 83 ? -10.367 22.328 -11.125 1 95.75 83 GLU A N 1
ATOM 676 C CA . GLU A 1 83 ? -11.516 21.438 -11.172 1 95.75 83 GLU A CA 1
ATOM 677 C C . GLU A 1 83 ? -11.289 20.188 -10.32 1 95.75 83 GLU A C 1
ATOM 679 O O . GLU A 1 83 ? -12.227 19.641 -9.742 1 95.75 83 GLU A O 1
ATOM 684 N N . VAL A 1 84 ? -10.062 19.766 -10.266 1 96.19 84 VAL A N 1
ATOM 685 C CA . VAL A 1 84 ? -9.727 18.578 -9.5 1 96.19 84 VAL A CA 1
ATOM 686 C C . VAL A 1 84 ? -10.008 18.812 -8.023 1 96.19 84 VAL A C 1
ATOM 688 O O . VAL A 1 84 ? -10.625 17.969 -7.359 1 96.19 84 VAL A O 1
ATOM 691 N N . LEU A 1 85 ? -9.633 19.953 -7.48 1 97.56 85 LEU A N 1
ATOM 692 C CA . LEU A 1 85 ? -9.867 20.281 -6.074 1 97.56 85 LEU A CA 1
ATOM 693 C C . LEU A 1 85 ? -11.352 20.5 -5.805 1 97.56 85 LEU A C 1
ATOM 695 O O . LEU A 1 85 ? -11.859 20.094 -4.754 1 97.56 85 LEU A O 1
ATOM 699 N N . GLN A 1 86 ? -11.961 21.062 -6.793 1 96.5 86 GLN A N 1
ATOM 700 C CA . GLN A 1 86 ? -13.391 21.281 -6.629 1 96.5 86 GLN A CA 1
ATOM 701 C C . GLN A 1 86 ? -14.141 19.953 -6.527 1 96.5 86 GLN A C 1
ATOM 703 O O . GLN A 1 86 ? -15.023 19.797 -5.68 1 96.5 86 GLN A O 1
ATOM 708 N N . ARG A 1 87 ? -13.797 19.094 -7.359 1 96.69 87 ARG A N 1
ATOM 709 C CA . ARG A 1 87 ? -14.43 17.781 -7.336 1 96.69 87 ARG A CA 1
ATOM 710 C C . ARG A 1 87 ? -14.117 17.047 -6.035 1 96.69 87 ARG A C 1
ATOM 712 O O . ARG A 1 87 ? -14.984 16.375 -5.461 1 96.69 87 ARG A O 1
ATOM 719 N N . ALA A 1 88 ? -12.922 17.172 -5.605 1 97.75 88 ALA A N 1
ATOM 720 C CA . ALA A 1 88 ? -12.516 16.5 -4.375 1 97.75 88 ALA A CA 1
ATOM 721 C C . ALA A 1 88 ? -13.312 17.016 -3.18 1 97.75 88 ALA A C 1
ATOM 723 O O . ALA A 1 88 ? -13.625 16.25 -2.262 1 97.75 88 ALA A O 1
ATOM 724 N N . MET A 1 89 ? -13.672 18.266 -3.195 1 97.69 89 MET A N 1
ATOM 725 C CA . MET A 1 89 ? -14.422 18.859 -2.092 1 97.69 89 MET A CA 1
ATOM 726 C C . MET A 1 89 ? -15.844 18.312 -2.039 1 97.69 89 MET A C 1
ATOM 728 O O . MET A 1 89 ? -16.516 18.406 -1.009 1 97.69 89 MET A O 1
ATOM 732 N N . LYS A 1 90 ? -16.25 17.734 -3.158 1 97.06 90 LYS A N 1
ATOM 733 C CA . LYS A 1 90 ? -17.562 17.062 -3.168 1 97.06 90 LYS A CA 1
ATOM 734 C C . LYS A 1 90 ? -17.453 15.648 -2.615 1 97.06 90 LYS A C 1
ATOM 736 O O . LYS A 1 90 ? -18.438 15.117 -2.084 1 97.06 90 LYS A O 1
ATOM 741 N N . VAL A 1 91 ? -16.312 15.109 -2.715 1 97.56 91 VAL A N 1
ATOM 742 C CA . VAL A 1 91 ? -16.094 13.711 -2.338 1 97.56 91 VAL A CA 1
ATOM 743 C C . VAL A 1 91 ? -15.82 13.625 -0.837 1 97.56 91 VAL A C 1
ATOM 745 O O . VAL A 1 91 ? -16.266 12.68 -0.178 1 97.56 91 VAL A O 1
ATOM 748 N N . VAL A 1 92 ? -15.148 14.578 -0.298 1 97.62 92 VAL A N 1
ATOM 749 C CA . VAL A 1 92 ? -14.797 14.555 1.117 1 97.62 92 VAL A CA 1
ATOM 750 C C . VAL A 1 92 ? -15.18 15.875 1.773 1 97.62 92 VAL A C 1
ATOM 752 O O . VAL A 1 92 ? -15.227 16.922 1.11 1 97.62 92 VAL A O 1
ATOM 755 N N . THR A 1 93 ? -15.523 15.758 3.008 1 97.38 93 THR A N 1
ATOM 756 C CA . THR A 1 93 ? -15.617 16.922 3.873 1 97.38 93 THR A CA 1
ATOM 757 C C . THR A 1 93 ? -14.297 17.172 4.594 1 97.38 93 THR A C 1
ATOM 759 O O . THR A 1 93 ? -13.719 16.25 5.18 1 97.38 93 THR A O 1
ATOM 762 N N . CYS A 1 94 ? -13.812 18.344 4.562 1 97.31 94 CYS A N 1
ATOM 763 C CA . CYS A 1 94 ? -12.609 18.797 5.246 1 97.31 94 CYS A CA 1
ATOM 764 C C . CYS A 1 94 ? -12.828 20.156 5.895 1 97.31 94 CYS A C 1
ATOM 766 O O . CYS A 1 94 ? -12.93 21.172 5.199 1 97.31 94 CYS A O 1
ATOM 768 N N . VAL A 1 95 ? -12.812 20.125 7.219 1 97.62 95 VAL A N 1
ATOM 769 C CA . VAL A 1 95 ? -13.242 21.359 7.879 1 97.62 95 VAL A CA 1
ATOM 770 C C . VAL A 1 95 ? -12.344 21.641 9.086 1 97.62 95 VAL A C 1
ATOM 772 O O . VAL A 1 95 ? -11.984 20.719 9.82 1 97.62 95 VAL A O 1
ATOM 775 N N . SER A 1 96 ? -11.938 22.875 9.203 1 97.88 96 SER A N 1
ATOM 776 C CA . SER A 1 96 ? -11.492 23.359 10.5 1 97.88 96 SER A CA 1
ATOM 777 C C . SER A 1 96 ? -12.664 23.859 11.336 1 97.88 96 SER A C 1
ATOM 779 O O . SER A 1 96 ? -13.289 24.875 11 1 97.88 96 SER A O 1
ATOM 781 N N . ILE A 1 97 ? -12.891 23.172 12.391 1 97.19 97 ILE A N 1
ATOM 782 C CA . ILE A 1 97 ? -14.023 23.516 13.25 1 97.19 97 ILE A CA 1
ATOM 783 C C . ILE A 1 97 ? -13.82 24.906 13.852 1 97.19 97 ILE A C 1
ATOM 785 O O . ILE A 1 97 ? -12.734 25.219 14.352 1 97.19 97 ILE A O 1
ATOM 789 N N . PRO A 1 98 ? -14.898 25.688 13.766 1 93.62 98 PRO A N 1
ATOM 790 C CA . PRO A 1 98 ? -14.742 27.062 14.227 1 93.62 98 PRO A CA 1
ATOM 791 C C . PRO A 1 98 ? -14.547 27.156 15.742 1 93.62 98 PRO A C 1
ATOM 793 O O . PRO A 1 98 ? -13.883 28.078 16.219 1 93.62 98 PRO A O 1
ATOM 796 N N . THR A 1 99 ? -15.117 26.219 16.438 1 94.5 99 THR A N 1
ATOM 797 C CA . THR A 1 99 ? -14.961 26.188 17.875 1 94.5 99 THR A CA 1
ATOM 798 C C . THR A 1 99 ? -13.594 25.656 18.266 1 94.5 99 THR A C 1
ATOM 800 O O . THR A 1 99 ? -13.195 24.578 17.828 1 94.5 99 THR A O 1
ATOM 803 N N . ARG A 1 100 ? -12.938 26.422 19.141 1 95.81 100 ARG A N 1
ATOM 804 C CA . ARG A 1 100 ? -11.633 26 19.625 1 95.81 100 ARG A CA 1
ATOM 805 C C . ARG A 1 100 ? -11.688 25.625 21.109 1 95.81 100 ARG A C 1
ATOM 807 O O . ARG A 1 100 ? -12.578 26.078 21.828 1 95.81 100 ARG A O 1
ATOM 814 N N . LEU A 1 101 ? -10.797 24.766 21.469 1 96.38 101 LEU A N 1
ATOM 815 C CA . LEU A 1 101 ? -10.734 24.312 22.844 1 96.38 101 LEU A CA 1
ATOM 816 C C . LEU A 1 101 ? -9.492 24.844 23.547 1 96.38 101 LEU A C 1
ATOM 818 O O . LEU A 1 101 ? -8.641 25.469 22.906 1 96.38 101 LEU A O 1
ATOM 822 N N . SER A 1 102 ? -9.414 24.719 24.938 1 94.56 102 SER A N 1
ATOM 823 C CA . SER A 1 102 ? -8.242 25.031 25.75 1 94.56 102 SER A CA 1
ATOM 824 C C . SER A 1 102 ? -7.812 26.484 25.562 1 94.56 102 SER A C 1
ATOM 826 O O . SER A 1 102 ? -6.656 26.766 25.25 1 94.56 102 SER A O 1
ATOM 828 N N . ASN A 1 103 ? -8.742 27.422 25.734 1 92.31 103 ASN A N 1
ATOM 829 C CA . ASN A 1 103 ? -8.492 28.859 25.594 1 92.31 103 ASN A CA 1
ATOM 830 C C . ASN A 1 103 ? -7.918 29.203 24.234 1 92.31 103 ASN A C 1
ATOM 832 O O . ASN A 1 103 ? -6.871 29.844 24.141 1 92.31 103 ASN A O 1
ATOM 836 N N . ASN A 1 104 ? -8.445 28.547 23.125 1 92.38 104 ASN A N 1
ATOM 837 C CA . ASN A 1 104 ? -8.195 28.844 21.719 1 92.38 104 ASN A CA 1
ATOM 838 C C . ASN A 1 104 ? -6.859 28.266 21.25 1 92.38 104 ASN A C 1
ATOM 840 O O . ASN A 1 104 ? -6.344 28.656 20.203 1 92.38 104 ASN A O 1
ATOM 844 N N . GLN A 1 105 ? -6.332 27.359 22.047 1 95.69 105 GLN A N 1
ATOM 845 C CA . GLN A 1 105 ? -5.02 26.828 21.703 1 95.69 105 GLN A CA 1
ATOM 846 C C . GLN A 1 105 ? -5.145 25.5 20.953 1 95.69 105 GLN A C 1
ATOM 848 O O . GLN A 1 105 ? -4.176 25.016 20.359 1 95.69 105 GLN A O 1
ATOM 853 N N . THR A 1 106 ? -6.348 24.938 21.047 1 97.88 106 THR A N 1
ATOM 854 C CA . THR A 1 106 ? -6.566 23.656 20.391 1 97.88 106 THR A CA 1
ATOM 855 C C . THR A 1 106 ? -7.633 23.781 19.312 1 97.88 106 THR A C 1
ATOM 857 O O . THR A 1 106 ? -8.75 24.219 19.578 1 97.88 106 THR A O 1
ATOM 860 N N . VAL A 1 107 ? -7.234 23.422 18.094 1 98.25 107 VAL A N 1
ATOM 861 C CA . VAL A 1 107 ? -8.188 23.406 17 1 98.25 107 VAL A CA 1
ATOM 862 C C . VAL A 1 107 ? -8.625 21.984 16.703 1 98.25 107 VAL A C 1
ATOM 864 O O . VAL A 1 107 ? -7.922 21.031 17.047 1 98.25 107 VAL A O 1
ATOM 867 N N . ILE A 1 108 ? -9.812 21.812 16.078 1 98.38 108 ILE A N 1
ATOM 868 C CA . ILE A 1 108 ? -10.352 20.516 15.688 1 98.38 108 ILE A CA 1
ATOM 869 C C . ILE A 1 108 ? -10.555 20.469 14.18 1 98.38 108 ILE A C 1
ATOM 871 O O . ILE A 1 108 ? -11.172 21.375 13.602 1 98.38 108 ILE A O 1
ATOM 875 N N . HIS A 1 109 ? -9.938 19.562 13.547 1 98.62 109 HIS A N 1
ATOM 876 C CA . HIS A 1 109 ? -10.195 19.281 12.141 1 98.62 109 HIS A CA 1
ATOM 877 C C . HIS A 1 109 ? -11.086 18.062 11.977 1 98.62 109 HIS A C 1
ATOM 879 O O . HIS A 1 109 ? -10.914 17.062 12.672 1 98.62 109 HIS A O 1
ATOM 885 N N . PHE A 1 110 ? -12.086 18.219 11.117 1 98.5 110 PHE A N 1
ATOM 886 C CA . PHE A 1 110 ? -13.078 17.172 10.906 1 98.5 110 PHE A CA 1
ATOM 887 C C . PHE A 1 110 ? -13.086 16.719 9.445 1 98.5 110 PHE A C 1
ATOM 889 O O . PHE A 1 110 ? -13.195 17.547 8.539 1 98.5 110 PHE A O 1
ATOM 896 N N . PHE A 1 111 ? -12.969 15.398 9.266 1 98.25 111 PHE A N 1
ATOM 897 C CA . PHE A 1 111 ? -12.945 14.82 7.93 1 98.25 111 PHE A CA 1
ATOM 898 C C . PHE A 1 111 ? -13.969 13.695 7.805 1 98.25 111 PHE A C 1
ATOM 900 O O . PHE A 1 111 ? -14.141 12.898 8.734 1 98.25 111 PHE A O 1
ATOM 907 N N . LYS A 1 112 ? -14.602 13.617 6.68 1 97.12 112 LYS A N 1
ATOM 908 C CA . LYS A 1 112 ? -15.484 12.492 6.398 1 97.12 112 LYS A CA 1
ATOM 909 C C . LYS A 1 112 ? -15.594 12.242 4.895 1 97.12 112 LYS A C 1
ATOM 911 O O . LYS A 1 112 ? -15.359 13.148 4.09 1 97.12 112 LYS A O 1
ATOM 916 N N . LEU A 1 113 ? -15.93 11.039 4.539 1 95.31 113 LEU A N 1
ATOM 917 C CA . LEU A 1 113 ? -16.25 10.68 3.16 1 95.31 113 LEU A CA 1
ATOM 918 C C . LEU A 1 113 ? -17.688 11.016 2.828 1 95.31 113 LEU A C 1
ATOM 920 O O . LEU A 1 113 ? -18.609 10.562 3.516 1 95.31 113 LEU A O 1
ATOM 924 N N . ASN A 1 114 ? -17.875 11.797 1.787 1 95.31 114 ASN A N 1
ATOM 925 C CA . ASN A 1 114 ? -19.219 12.133 1.335 1 95.31 114 ASN A CA 1
ATOM 926 C C . ASN A 1 114 ? -19.688 11.195 0.226 1 95.31 114 ASN A C 1
ATOM 928 O O . ASN A 1 114 ? -20.859 10.789 0.203 1 95.31 114 ASN A O 1
ATOM 932 N N . ASP A 1 115 ? -18.812 11.008 -0.69 1 94.31 115 ASP A N 1
ATOM 933 C CA . ASP A 1 115 ? -19.062 10.109 -1.817 1 94.31 115 ASP A CA 1
ATOM 934 C C . ASP A 1 115 ? -18.422 8.742 -1.581 1 94.31 115 ASP A C 1
ATOM 936 O O . ASP A 1 115 ? -17.203 8.609 -1.584 1 94.31 115 ASP A O 1
ATOM 940 N N . THR A 1 116 ? -19.281 7.73 -1.519 1 92.69 116 THR A N 1
ATOM 941 C CA . THR A 1 116 ? -18.781 6.418 -1.128 1 92.69 116 THR A CA 1
ATOM 942 C C . THR A 1 116 ? -18.328 5.621 -2.354 1 92.69 116 THR A C 1
ATOM 944 O O . THR A 1 116 ? -17.906 4.473 -2.23 1 92.69 116 THR A O 1
ATOM 947 N N . ASN A 1 117 ? -18.469 6.234 -3.555 1 95.44 117 ASN A N 1
ATOM 948 C CA . ASN A 1 117 ? -17.875 5.621 -4.742 1 95.44 117 ASN A CA 1
ATOM 949 C C . ASN A 1 117 ? -16.359 5.758 -4.75 1 95.44 117 ASN A C 1
ATOM 951 O O . ASN A 1 117 ? -15.828 6.84 -5.004 1 95.44 117 ASN A O 1
ATOM 955 N N . TYR A 1 118 ? -15.711 4.637 -4.559 1 94.81 118 TYR A N 1
ATOM 956 C CA . TYR A 1 118 ? -14.258 4.641 -4.371 1 94.81 118 TYR A CA 1
ATOM 957 C C . TYR A 1 118 ? -13.547 5.184 -5.605 1 94.81 118 TYR A C 1
AT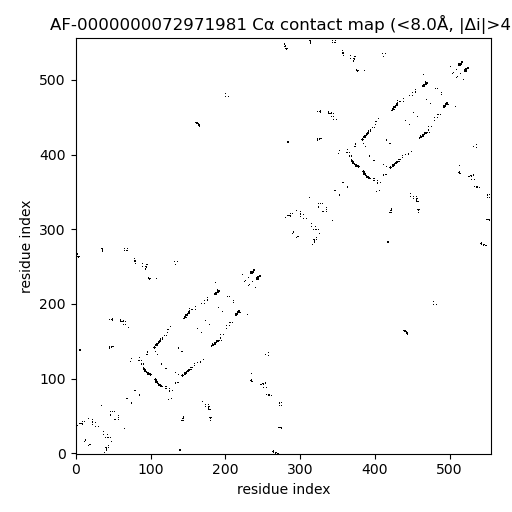OM 959 O O . TYR A 1 118 ? -12.422 5.664 -5.516 1 94.81 118 TYR A O 1
ATOM 967 N N . ARG A 1 119 ? -14.148 5.176 -6.75 1 94.75 119 ARG A N 1
ATOM 968 C CA . ARG A 1 119 ? -13.531 5.633 -7.992 1 94.75 119 ARG A CA 1
ATOM 969 C C . ARG A 1 119 ? -13.32 7.145 -7.969 1 94.75 119 ARG A C 1
ATOM 971 O O . ARG A 1 119 ? -12.484 7.668 -8.711 1 94.75 119 ARG A O 1
ATOM 978 N N . ASN A 1 120 ? -14.062 7.777 -7.137 1 96.44 120 ASN A N 1
ATOM 979 C CA . ASN A 1 120 ? -13.984 9.234 -7.078 1 96.44 120 ASN A CA 1
ATOM 980 C C . ASN A 1 120 ? -13.008 9.703 -6.008 1 96.44 120 ASN A C 1
ATOM 982 O O . ASN A 1 120 ? -12.664 10.883 -5.945 1 96.44 120 ASN A O 1
ATOM 986 N N . PHE A 1 121 ? -12.531 8.789 -5.215 1 96.38 121 PHE A N 1
ATOM 987 C CA . PHE A 1 121 ? -11.648 9.133 -4.105 1 96.38 121 PHE A CA 1
ATOM 988 C C . PHE A 1 121 ? -10.195 9.133 -4.555 1 96.38 121 PHE A C 1
ATOM 990 O O . PHE A 1 121 ? -9.734 8.188 -5.191 1 96.38 121 PHE A O 1
ATOM 997 N N . ASP A 1 122 ? -9.508 10.133 -4.199 1 96.25 122 ASP A N 1
ATOM 998 C CA . ASP A 1 122 ? -8.078 10.273 -4.453 1 96.25 122 ASP A CA 1
ATOM 999 C C . ASP A 1 122 ? -7.34 10.727 -3.195 1 96.25 122 ASP A C 1
ATOM 1001 O O . ASP A 1 122 ? -7.551 11.844 -2.717 1 96.25 122 ASP A O 1
ATOM 1005 N N . LEU A 1 123 ? -6.473 9.898 -2.715 1 96.62 123 LEU A N 1
ATOM 1006 C CA . LEU A 1 123 ? -5.832 10.172 -1.435 1 96.62 123 LEU A CA 1
ATOM 1007 C C . LEU A 1 123 ? -4.941 11.406 -1.527 1 96.62 123 LEU A C 1
ATOM 1009 O O . LEU A 1 123 ? -4.934 12.242 -0.621 1 96.62 123 LEU A O 1
ATOM 1013 N N . ILE A 1 124 ? -4.195 11.547 -2.598 1 97.56 124 ILE A N 1
ATOM 1014 C CA . ILE A 1 124 ? -3.256 12.656 -2.748 1 97.56 124 ILE A CA 1
ATOM 1015 C C . ILE A 1 124 ? -4.012 13.984 -2.721 1 97.56 124 ILE A C 1
ATOM 1017 O O . ILE A 1 124 ? -3.637 14.906 -1.991 1 97.56 124 ILE A O 1
ATOM 1021 N N . THR A 1 125 ? -5.066 14.039 -3.428 1 97.81 125 THR A N 1
ATOM 1022 C CA . THR A 1 125 ? -5.875 15.25 -3.469 1 97.81 125 THR A CA 1
ATOM 1023 C C . THR A 1 125 ? -6.523 15.516 -2.111 1 97.81 125 THR A C 1
ATOM 1025 O O . THR A 1 125 ? -6.617 16.656 -1.676 1 97.81 125 THR A O 1
ATOM 1028 N N . SER A 1 126 ? -6.953 14.469 -1.471 1 97.69 126 SER A N 1
ATOM 1029 C CA . SER A 1 126 ? -7.559 14.609 -0.15 1 97.69 126 SER A CA 1
ATOM 1030 C C . SER A 1 126 ? -6.539 15.109 0.874 1 97.69 126 SER A C 1
ATOM 1032 O O . SER A 1 126 ? -6.871 15.914 1.748 1 97.69 126 SER A O 1
ATOM 1034 N N . MET A 1 127 ? -5.332 14.609 0.782 1 98.12 127 MET A N 1
ATOM 1035 C CA . MET A 1 127 ? -4.258 15.086 1.648 1 98.12 127 MET A CA 1
ATOM 1036 C C . MET A 1 127 ? -3.992 16.578 1.419 1 98.12 127 MET A C 1
ATOM 1038 O O . MET A 1 127 ? -3.793 17.328 2.373 1 98.12 127 MET A O 1
ATOM 1042 N N . LYS A 1 128 ? -3.947 16.922 0.15 1 98.38 128 LYS A N 1
ATOM 1043 C CA . LYS A 1 128 ? -3.766 18.328 -0.189 1 98.38 128 LYS A CA 1
ATOM 1044 C C . LYS A 1 128 ? -4.797 19.203 0.52 1 98.38 128 LYS A C 1
ATOM 1046 O O . LYS A 1 128 ? -4.441 20.188 1.179 1 98.38 128 LYS A O 1
ATOM 1051 N N . LEU A 1 129 ? -6.008 18.781 0.458 1 98.5 129 LEU A N 1
ATOM 1052 C CA . LEU A 1 129 ? -7.086 19.531 1.103 1 98.5 129 LEU A CA 1
ATOM 1053 C C . LEU A 1 129 ? -6.906 19.531 2.617 1 98.5 129 LEU A C 1
ATOM 1055 O O . LEU A 1 129 ? -7.051 20.578 3.254 1 98.5 129 LEU A O 1
ATOM 1059 N N . ALA A 1 130 ? -6.609 18.406 3.156 1 98.38 130 ALA A N 1
ATOM 1060 C CA . ALA A 1 130 ? -6.441 18.297 4.602 1 98.38 130 ALA A CA 1
ATOM 1061 C C . ALA A 1 130 ? -5.332 19.219 5.098 1 98.38 130 ALA A C 1
ATOM 1063 O O . ALA A 1 130 ? -5.484 19.891 6.121 1 98.38 130 ALA A O 1
ATOM 1064 N N . PHE A 1 131 ? -4.266 19.297 4.363 1 98.25 131 PHE A N 1
ATOM 1065 C CA . PHE A 1 131 ? -3.139 20.125 4.781 1 98.25 131 PHE A CA 1
ATOM 1066 C C . PHE A 1 131 ? -3.439 21.609 4.559 1 98.25 131 PHE A C 1
ATOM 1068 O O . PHE A 1 131 ? -2.953 22.453 5.297 1 98.25 131 PHE A O 1
ATOM 1075 N N . MET A 1 132 ? -4.273 21.906 3.605 1 98.25 132 MET A N 1
ATOM 1076 C CA . MET A 1 132 ? -4.727 23.281 3.412 1 98.25 132 MET A CA 1
ATOM 1077 C C . MET A 1 132 ? -5.586 23.734 4.586 1 98.25 132 MET A C 1
ATOM 1079 O O . MET A 1 132 ? -5.574 24.906 4.945 1 98.25 132 MET A O 1
ATOM 1083 N N . VAL A 1 133 ? -6.293 22.812 5.191 1 98.38 133 VAL A N 1
ATOM 1084 C CA . VAL A 1 133 ? -7.113 23.125 6.355 1 98.38 133 VAL A CA 1
ATOM 1085 C C . VAL A 1 133 ? -6.227 23.609 7.5 1 98.38 133 VAL A C 1
ATOM 1087 O O . VAL A 1 133 ? -6.621 24.484 8.273 1 98.38 133 VAL A O 1
ATOM 1090 N N . ILE A 1 134 ? -5.055 23.062 7.574 1 97.56 134 ILE A N 1
ATOM 1091 C CA . ILE A 1 134 ? -4.105 23.5 8.594 1 97.56 134 ILE A CA 1
ATOM 1092 C C . ILE A 1 134 ? -3.826 24.984 8.438 1 97.56 134 ILE A C 1
ATOM 1094 O O . ILE A 1 134 ? -3.814 25.734 9.422 1 97.56 134 ILE A O 1
ATOM 1098 N N . ASP A 1 135 ? -3.658 25.406 7.234 1 96.44 135 ASP A N 1
ATOM 1099 C CA . ASP A 1 135 ? -3.371 26.812 6.957 1 96.44 135 ASP A CA 1
ATOM 1100 C C . ASP A 1 135 ? -4.543 27.703 7.359 1 96.44 135 ASP A C 1
ATOM 1102 O O . ASP A 1 135 ? -4.344 28.812 7.84 1 96.44 135 ASP A O 1
ATOM 1106 N N . ILE A 1 136 ? -5.719 27.234 7.184 1 96.19 136 ILE A N 1
ATOM 1107 C CA . ILE A 1 136 ? -6.895 27.953 7.641 1 96.19 136 ILE A CA 1
ATOM 1108 C C . ILE A 1 136 ? -6.801 28.188 9.148 1 96.19 136 ILE A C 1
ATOM 1110 O O . ILE A 1 136 ? -7.004 29.312 9.625 1 96.19 136 ILE A O 1
ATOM 1114 N N . SER A 1 137 ? -6.445 27.188 9.867 1 96.38 137 SER A N 1
ATOM 1115 C CA . SER A 1 137 ? -6.484 27.203 11.32 1 96.38 137 SER A CA 1
ATOM 1116 C C . SER A 1 137 ? -5.387 28.094 11.891 1 96.38 137 SER A C 1
ATOM 1118 O O . SER A 1 137 ? -5.473 28.531 13.047 1 96.38 137 SER A O 1
ATOM 1120 N N . GLN A 1 138 ? -4.418 28.406 11.102 1 95.69 138 GLN A N 1
ATOM 1121 C CA . GLN A 1 138 ? -3.244 29.094 11.617 1 95.69 138 GLN A CA 1
ATOM 1122 C C . GLN A 1 138 ? -3.242 30.562 11.188 1 95.69 138 GLN A C 1
ATOM 1124 O O . GLN A 1 138 ? -2.414 31.344 11.656 1 95.69 138 GLN A O 1
ATOM 1129 N N . ARG A 1 139 ? -4.152 30.953 10.445 1 89.81 139 ARG A N 1
ATOM 1130 C CA . ARG A 1 139 ? -4.105 32.219 9.719 1 89.81 139 ARG A CA 1
ATOM 1131 C C . ARG A 1 139 ? -4.266 33.406 10.68 1 89.81 139 ARG A C 1
ATOM 1133 O O . ARG A 1 139 ? -3.574 34.406 10.539 1 89.81 139 ARG A O 1
ATOM 1140 N N . ARG A 1 140 ? -5.148 33.312 11.578 1 90.06 140 ARG A N 1
ATOM 1141 C CA . ARG A 1 140 ? -5.508 34.469 12.391 1 90.06 140 ARG A CA 1
ATOM 1142 C C . ARG A 1 140 ? -5.008 34.312 13.82 1 90.06 140 ARG A C 1
ATOM 1144 O O . ARG A 1 140 ? -4.492 35.25 14.422 1 90.06 140 ARG A O 1
ATOM 1151 N N . ASN A 1 141 ? -5.211 33.281 14.383 1 92.69 141 ASN A N 1
ATOM 1152 C CA . ASN A 1 141 ? -4.777 32.906 15.727 1 92.69 141 ASN A CA 1
ATOM 1153 C C . ASN A 1 141 ? -4.172 31.484 15.742 1 92.69 141 ASN A C 1
ATOM 1155 O O . ASN A 1 141 ? -4.891 30.5 15.898 1 92.69 141 ASN A O 1
ATOM 1159 N N . PRO A 1 142 ? -2.873 31.453 15.703 1 96.25 142 PRO A N 1
ATOM 1160 C CA . PRO A 1 142 ? -2.234 30.141 15.547 1 96.25 142 PRO A CA 1
ATOM 1161 C C . PRO A 1 142 ? -2.42 29.25 16.766 1 96.25 142 PRO A C 1
ATOM 1163 O O . PRO A 1 142 ? -2.035 29.625 17.875 1 96.25 142 PRO A O 1
ATOM 1166 N N . PRO A 1 143 ? -2.949 28.109 16.547 1 97.25 143 PRO A N 1
ATOM 1167 C CA . PRO A 1 143 ? -3.059 27.125 17.641 1 97.25 143 PRO A CA 1
ATOM 1168 C C . PRO A 1 143 ? -1.761 26.359 17.875 1 97.25 143 PRO A C 1
ATOM 1170 O O . PRO A 1 143 ? -0.885 26.344 17.016 1 97.25 143 PRO A O 1
ATOM 1173 N N . SER A 1 144 ? -1.667 25.797 19.078 1 96.5 144 SER A N 1
ATOM 1174 C CA . SER A 1 144 ? -0.529 24.922 19.359 1 96.5 144 SER A CA 1
ATOM 1175 C C . SER A 1 144 ? -0.876 23.453 19.109 1 96.5 144 SER A C 1
ATOM 1177 O O . SER A 1 144 ? 0.004 22.656 18.812 1 96.5 144 SER A O 1
ATOM 1179 N N . ASP A 1 145 ? -2.172 23.172 19.203 1 98 145 ASP A N 1
ATOM 1180 C CA . ASP A 1 145 ? -2.555 21.766 19.234 1 98 145 ASP A CA 1
ATOM 1181 C C . ASP A 1 145 ? -3.699 21.484 18.266 1 98 145 ASP A C 1
ATOM 1183 O O . ASP A 1 145 ? -4.492 22.375 17.953 1 98 145 ASP A O 1
ATOM 1187 N N . LEU A 1 146 ? -3.717 20.219 17.828 1 98.5 146 LEU A N 1
ATOM 1188 C CA . LEU A 1 146 ? -4.723 19.75 16.875 1 98.5 146 LEU A CA 1
ATOM 1189 C C . LEU A 1 146 ? -5.352 18.438 17.344 1 98.5 146 LEU A C 1
ATOM 1191 O O . LEU A 1 146 ? -4.645 17.531 17.781 1 98.5 146 LEU A O 1
ATOM 1195 N N . ILE A 1 147 ? -6.641 18.438 17.359 1 98.62 147 ILE A N 1
ATOM 1196 C CA . ILE A 1 147 ? -7.395 17.188 17.438 1 98.62 147 ILE A CA 1
ATOM 1197 C C . ILE A 1 147 ? -8.031 16.891 16.078 1 98.62 147 ILE A C 1
ATOM 1199 O O . ILE A 1 147 ? -8.664 17.766 15.477 1 98.62 147 ILE A O 1
ATOM 1203 N N . VAL A 1 148 ? -7.801 15.703 15.586 1 98.62 148 VAL A N 1
ATOM 1204 C CA . VAL A 1 148 ? -8.383 15.289 14.312 1 98.62 148 VAL A CA 1
ATOM 1205 C C . VAL A 1 148 ? -9.539 14.32 14.562 1 98.62 148 VAL A C 1
ATOM 1207 O O . VAL A 1 148 ? -9.414 13.391 15.359 1 98.62 148 VAL A O 1
ATOM 1210 N N . VAL A 1 149 ? -10.602 14.594 13.953 1 98.31 149 VAL A N 1
ATOM 1211 C CA . VAL A 1 149 ? -11.75 13.688 13.969 1 98.31 149 VAL A CA 1
ATOM 1212 C C . VAL A 1 149 ? -12.055 13.219 12.555 1 98.31 149 VAL A C 1
ATOM 1214 O O . VAL A 1 149 ? -12.32 14.031 11.664 1 98.31 149 VAL A O 1
ATOM 1217 N N . ILE A 1 150 ? -12.016 11.969 12.344 1 98.06 150 ILE A N 1
ATOM 1218 C CA . ILE A 1 150 ? -12.289 11.375 11.039 1 98.06 150 ILE A CA 1
ATOM 1219 C C . ILE A 1 150 ? -13.484 10.422 11.141 1 98.06 150 ILE A C 1
ATOM 1221 O O . ILE A 1 150 ? -13.539 9.586 12.039 1 98.06 150 ILE A O 1
ATOM 1225 N N . ASP A 1 151 ? -14.438 10.586 10.305 1 96.75 151 ASP A N 1
ATOM 1226 C CA . ASP A 1 151 ? -15.539 9.633 10.203 1 96.75 151 ASP A CA 1
ATOM 1227 C C . ASP A 1 151 ? -15.312 8.656 9.055 1 96.75 151 ASP A C 1
ATOM 1229 O O . ASP A 1 151 ? -15.359 9.039 7.887 1 96.75 151 ASP A O 1
ATOM 1233 N N . MET A 1 152 ? -15.227 7.41 9.344 1 94.38 152 MET A N 1
ATOM 1234 C CA . MET A 1 152 ? -14.906 6.391 8.352 1 94.38 152 MET A CA 1
ATOM 1235 C C . MET A 1 152 ? -16.172 5.746 7.797 1 94.38 152 MET A C 1
ATOM 1237 O O . MET A 1 152 ? -16.094 4.758 7.062 1 94.38 152 MET A O 1
ATOM 1241 N N . LYS A 1 153 ? -17.234 6.297 8.172 1 94.12 153 LYS A N 1
ATOM 1242 C CA . LYS A 1 153 ? -18.484 5.746 7.645 1 94.12 153 LYS A CA 1
ATOM 1243 C C . LYS A 1 153 ? -18.469 5.734 6.121 1 94.12 153 LYS A C 1
ATOM 1245 O O . LYS A 1 153 ? -18.172 6.746 5.488 1 94.12 153 LYS A O 1
ATOM 1250 N N . GLY A 1 154 ? -18.766 4.57 5.527 1 93.62 154 GLY A N 1
ATOM 1251 C CA . GLY A 1 154 ? -18.875 4.453 4.078 1 93.62 154 GLY A CA 1
ATOM 1252 C C . GLY A 1 154 ? -17.578 4.008 3.428 1 93.62 154 GLY A C 1
ATOM 1253 O O . GLY A 1 154 ? -17.547 3.68 2.24 1 93.62 154 GLY A O 1
ATOM 1254 N N . ALA A 1 155 ? -16.453 3.99 4.125 1 94.75 155 ALA A N 1
ATOM 1255 C CA . ALA A 1 155 ? -15.188 3.518 3.568 1 94.75 155 ALA A CA 1
ATOM 1256 C C . ALA A 1 155 ? -15.234 2.016 3.301 1 94.75 155 ALA A C 1
ATOM 1258 O O . ALA A 1 155 ? -15.742 1.248 4.121 1 94.75 155 ALA A O 1
ATOM 1259 N N . THR A 1 156 ? -14.773 1.651 2.184 1 95.88 156 THR A N 1
ATOM 1260 C CA . THR A 1 156 ? -14.711 0.245 1.8 1 95.88 156 THR A CA 1
ATOM 1261 C C . THR A 1 156 ? -13.273 -0.172 1.499 1 95.88 156 THR A C 1
ATOM 1263 O O . THR A 1 156 ? -12.375 0.673 1.426 1 95.88 156 THR A O 1
ATOM 1266 N N . LEU A 1 157 ? -13.141 -1.461 1.358 1 95.31 157 LEU A N 1
ATOM 1267 C CA . LEU A 1 157 ? -11.828 -2.004 1.026 1 95.31 157 LEU A CA 1
ATOM 1268 C C . LEU A 1 157 ? -11.32 -1.432 -0.294 1 95.31 157 LEU A C 1
ATOM 1270 O O . LEU A 1 157 ? -10.117 -1.21 -0.46 1 95.31 157 LEU A O 1
ATOM 1274 N N . MET A 1 158 ? -12.211 -1.137 -1.188 1 95.12 158 MET A N 1
ATOM 1275 C CA . MET A 1 158 ? -11.828 -0.611 -2.496 1 95.12 158 MET A CA 1
ATOM 1276 C C . MET A 1 158 ? -11.211 0.776 -2.367 1 95.12 158 MET A C 1
ATOM 1278 O O . MET A 1 158 ? -10.312 1.132 -3.127 1 95.12 158 MET A O 1
ATOM 1282 N N . HIS A 1 159 ? -11.609 1.538 -1.417 1 96.44 159 HIS A N 1
ATOM 1283 C CA . HIS A 1 159 ? -10.977 2.828 -1.154 1 96.44 159 HIS A CA 1
ATOM 1284 C C . HIS A 1 159 ? -9.516 2.656 -0.76 1 96.44 159 HIS A C 1
ATOM 1286 O O . HIS A 1 159 ? -8.664 3.449 -1.167 1 96.44 159 HIS A O 1
ATOM 1292 N N . LEU A 1 160 ? -9.242 1.599 -0.033 1 96.44 160 LEU A N 1
ATOM 1293 C CA . LEU A 1 160 ? -7.898 1.347 0.461 1 96.44 160 LEU A CA 1
ATOM 1294 C C . LEU A 1 160 ? -7.008 0.784 -0.644 1 96.44 160 LEU A C 1
ATOM 1296 O O . LEU A 1 160 ? -5.871 1.224 -0.815 1 96.44 160 LEU A O 1
ATOM 1300 N N . THR A 1 161 ? -7.527 -0.078 -1.445 1 94.56 161 THR A N 1
ATOM 1301 C CA . THR A 1 161 ? -6.711 -0.823 -2.398 1 94.56 161 THR A CA 1
ATOM 1302 C C . THR A 1 161 ? -6.293 0.068 -3.564 1 94.56 161 THR A C 1
ATOM 1304 O O . THR A 1 161 ? -5.332 -0.239 -4.273 1 94.56 161 THR A O 1
ATOM 1307 N N . CYS A 1 162 ? -6.91 1.169 -3.752 1 94.5 162 CYS A N 1
ATOM 1308 C CA . CYS A 1 162 ? -6.562 2.074 -4.84 1 94.5 162 CYS A CA 1
ATOM 1309 C C . CYS A 1 162 ? -5.398 2.977 -4.453 1 94.5 162 CYS A C 1
ATOM 1311 O O . CYS A 1 162 ? -4.863 3.705 -5.289 1 94.5 162 CYS A O 1
ATOM 1313 N N . ILE A 1 163 ? -4.969 2.889 -3.262 1 97 163 ILE A N 1
ATOM 1314 C CA . ILE A 1 163 ? -3.957 3.799 -2.732 1 97 163 ILE A CA 1
ATOM 1315 C C . ILE A 1 163 ? -2.566 3.217 -2.967 1 97 163 ILE A C 1
ATOM 1317 O O . ILE A 1 163 ? -2.348 2.018 -2.773 1 97 163 ILE A O 1
ATOM 1321 N N . LYS A 1 164 ? -1.677 4.059 -3.389 1 96.75 164 LYS A N 1
ATOM 1322 C CA . LYS A 1 164 ? -0.268 3.682 -3.459 1 96.75 164 LYS A CA 1
ATOM 1323 C C . LYS A 1 164 ? 0.393 3.766 -2.086 1 96.75 164 LYS A C 1
ATOM 1325 O O . LYS A 1 164 ? 0.135 4.699 -1.323 1 96.75 164 LYS A O 1
ATOM 1330 N N . LEU A 1 165 ? 1.295 2.896 -1.844 1 97.12 165 LEU A N 1
ATOM 1331 C CA . LEU A 1 165 ? 2.016 2.881 -0.576 1 97.12 165 LEU A CA 1
ATOM 1332 C C . LEU A 1 165 ? 2.803 4.172 -0.381 1 97.12 165 LEU A C 1
ATOM 1334 O O . LEU A 1 165 ? 2.896 4.684 0.736 1 97.12 165 LEU A O 1
ATOM 1338 N N . GLY A 1 166 ? 3.309 4.676 -1.467 1 97 166 GLY A N 1
ATOM 1339 C CA . GLY A 1 166 ? 4.062 5.918 -1.396 1 97 166 GLY A CA 1
ATOM 1340 C C . GLY A 1 166 ? 3.227 7.098 -0.935 1 97 166 GLY A C 1
ATOM 1341 O O . GLY A 1 166 ? 3.729 7.992 -0.252 1 97 166 GLY A O 1
ATOM 1342 N N . ALA A 1 167 ? 1.969 7.098 -1.315 1 97.62 167 ALA A N 1
ATOM 1343 C CA . ALA A 1 167 ? 1.063 8.156 -0.869 1 97.62 167 ALA A CA 1
ATOM 1344 C C . ALA A 1 167 ? 0.834 8.078 0.638 1 97.62 167 ALA A C 1
ATOM 1346 O O . ALA A 1 167 ? 0.84 9.109 1.324 1 97.62 167 ALA A O 1
ATOM 1347 N N . ILE A 1 168 ? 0.642 6.879 1.136 1 97.81 168 ILE A N 1
ATOM 1348 C CA . ILE A 1 168 ? 0.465 6.688 2.57 1 97.81 168 ILE A CA 1
ATOM 1349 C C . ILE A 1 168 ? 1.7 7.191 3.314 1 97.81 168 ILE A C 1
ATOM 1351 O O . ILE A 1 168 ? 1.583 7.918 4.305 1 97.81 168 ILE A O 1
ATOM 1355 N N . LYS A 1 169 ? 2.855 6.805 2.838 1 97.81 169 LYS A N 1
ATOM 1356 C CA . LYS A 1 169 ? 4.105 7.23 3.463 1 97.81 169 LYS A CA 1
ATOM 1357 C C . LYS A 1 169 ? 4.227 8.75 3.471 1 97.81 169 LYS A C 1
ATOM 1359 O O . LYS A 1 169 ? 4.617 9.344 4.48 1 97.81 169 LYS A O 1
ATOM 1364 N N . LYS A 1 170 ? 3.953 9.391 2.344 1 97.62 170 LYS A N 1
ATOM 1365 C CA . LYS A 1 170 ? 4.027 10.844 2.25 1 97.62 170 LYS A CA 1
ATOM 1366 C C . LYS A 1 170 ? 3.146 11.508 3.305 1 97.62 170 LYS A C 1
ATOM 1368 O O . LYS A 1 170 ? 3.568 12.461 3.961 1 97.62 170 LYS A O 1
ATOM 1373 N N . PHE A 1 171 ? 1.961 10.984 3.41 1 98.12 171 PHE A N 1
ATOM 1374 C CA . PHE A 1 171 ? 1.006 11.508 4.379 1 98.12 171 PHE A CA 1
ATOM 1375 C C . PHE A 1 171 ? 1.562 11.406 5.797 1 98.12 171 PHE A C 1
ATOM 1377 O O . PHE A 1 171 ? 1.625 12.406 6.516 1 98.12 171 PHE A O 1
ATOM 1384 N N . ILE A 1 172 ? 2.021 10.289 6.145 1 98.06 172 ILE A N 1
ATOM 1385 C CA . ILE A 1 172 ? 2.484 10 7.5 1 98.06 172 ILE A CA 1
ATOM 1386 C C . ILE A 1 172 ? 3.758 10.789 7.789 1 98.06 172 ILE A C 1
ATOM 1388 O O . ILE A 1 172 ? 3.908 11.352 8.875 1 98.06 172 ILE A O 1
ATOM 1392 N N . ASP A 1 173 ? 4.645 10.852 6.785 1 98.06 173 ASP A N 1
ATOM 1393 C CA . ASP A 1 173 ? 5.883 11.602 6.965 1 98.06 173 ASP A CA 1
ATOM 1394 C C . ASP A 1 173 ? 5.598 13.07 7.285 1 98.06 173 ASP A C 1
ATOM 1396 O O . ASP A 1 173 ? 6.234 13.648 8.164 1 98.06 173 ASP A O 1
ATOM 1400 N N . PHE A 1 174 ? 4.672 13.586 6.633 1 98.5 174 PHE A N 1
ATOM 1401 C CA . PHE A 1 174 ? 4.375 14.992 6.887 1 98.5 174 PHE A CA 1
ATOM 1402 C C . PHE A 1 174 ? 3.762 15.172 8.273 1 98.5 174 PHE A C 1
ATOM 1404 O O . PHE A 1 174 ? 4.148 16.078 9.016 1 98.5 174 PHE A O 1
ATOM 1411 N N . LEU A 1 175 ? 2.844 14.297 8.648 1 97.75 175 LEU A N 1
ATOM 1412 C CA . LEU A 1 175 ? 2.16 14.391 9.93 1 97.75 175 LEU A CA 1
ATOM 1413 C C . LEU A 1 175 ? 3.158 14.336 11.086 1 97.75 175 LEU A C 1
ATOM 1415 O O . LEU A 1 175 ? 3.027 15.078 12.062 1 97.75 175 LEU A O 1
ATOM 1419 N N . GLN A 1 176 ? 4.18 13.539 10.93 1 97.69 176 GLN A N 1
ATOM 1420 C CA . GLN A 1 176 ? 4.969 13.25 12.125 1 97.69 176 GLN A CA 1
ATOM 1421 C C . GLN A 1 176 ? 6.281 14.031 12.117 1 97.69 176 GLN A C 1
ATOM 1423 O O . GLN A 1 176 ? 6.941 14.156 13.156 1 97.69 176 GLN A O 1
ATOM 1428 N N . GLU A 1 177 ? 6.621 14.625 10.875 1 97.94 177 GLU A N 1
ATOM 1429 C CA . GLU A 1 177 ? 7.957 15.219 10.828 1 97.94 177 GLU A CA 1
ATOM 1430 C C . GLU A 1 177 ? 7.887 16.719 10.523 1 97.94 177 GLU A C 1
ATOM 1432 O O . GLU A 1 177 ? 8.805 17.469 10.859 1 97.94 177 GLU A O 1
ATOM 1437 N N . ALA A 1 178 ? 6.855 17.125 9.875 1 98.31 178 ALA A N 1
ATOM 1438 C CA . ALA A 1 178 ? 7.016 18.406 9.195 1 98.31 178 ALA A CA 1
ATOM 1439 C C . ALA A 1 178 ? 5.887 19.359 9.562 1 98.31 178 ALA A C 1
ATOM 1441 O O . ALA A 1 178 ? 5.988 20.578 9.328 1 98.31 178 ALA A O 1
ATOM 1442 N N . MET A 1 179 ? 4.816 18.875 10.133 1 97.44 179 MET A N 1
ATOM 1443 C CA . MET A 1 179 ? 3.607 19.672 10.336 1 97.44 179 MET A CA 1
ATOM 1444 C C . MET A 1 179 ? 3.826 20.734 11.414 1 97.44 179 MET A C 1
ATOM 1446 O O . MET A 1 179 ? 4.238 20.406 12.531 1 97.44 179 MET A O 1
ATOM 1450 N N . PRO A 1 180 ? 3.607 22.031 11.141 1 97.69 180 PRO A N 1
ATOM 1451 C CA . PRO A 1 180 ? 3.746 23.094 12.125 1 97.69 180 PRO A CA 1
ATOM 1452 C C . PRO A 1 180 ? 2.533 23.219 13.047 1 97.69 180 PRO A C 1
ATOM 1454 O O . PRO A 1 180 ? 2.084 24.312 13.352 1 97.69 180 PRO A O 1
ATOM 1457 N N . LEU A 1 181 ? 1.957 22.172 13.367 1 98.19 181 LEU A N 1
ATOM 1458 C CA . LEU A 1 181 ? 0.815 22 14.266 1 98.19 181 LEU A CA 1
ATOM 1459 C C . LEU A 1 181 ? 0.868 20.656 14.977 1 98.19 181 LEU A C 1
ATOM 1461 O O . LEU A 1 181 ? 0.938 19.609 14.328 1 98.19 181 LEU A O 1
ATOM 1465 N N . ARG A 1 182 ? 0.82 20.703 16.281 1 97.81 182 ARG A N 1
ATOM 1466 C CA . ARG A 1 182 ? 1.026 19.484 17.062 1 97.81 182 ARG A CA 1
ATOM 1467 C C . ARG A 1 182 ? -0.263 18.672 17.172 1 97.81 182 ARG A C 1
ATOM 1469 O O . ARG A 1 182 ? -1.275 19.172 17.672 1 97.81 182 ARG A O 1
ATOM 1476 N N . ILE A 1 183 ? -0.201 17.422 16.766 1 98.25 183 ILE A N 1
ATOM 1477 C CA . ILE A 1 183 ? -1.356 16.547 16.906 1 98.25 183 ILE A CA 1
ATOM 1478 C C . ILE A 1 183 ? -1.414 16.016 18.344 1 98.25 183 ILE A C 1
ATOM 1480 O O . ILE A 1 183 ? -0.442 15.438 18.844 1 98.25 183 ILE A O 1
ATOM 1484 N N . GLN A 1 184 ? -2.545 16.219 18.906 1 97.56 184 GLN A N 1
ATOM 1485 C CA . GLN A 1 184 ? -2.748 15.672 20.25 1 97.56 184 GLN A CA 1
ATOM 1486 C C . GLN A 1 184 ? -3.471 14.328 20.188 1 97.56 184 GLN A C 1
ATOM 1488 O O . GLN A 1 184 ? -3.107 13.391 20.891 1 97.56 184 GLN A O 1
ATOM 1493 N N . GLN A 1 185 ? -4.484 14.336 19.406 1 98.25 185 GLN A N 1
ATOM 1494 C CA . GLN A 1 185 ? -5.309 13.141 19.297 1 98.25 185 GLN A CA 1
ATOM 1495 C C . GLN A 1 185 ? -5.895 13.008 17.891 1 98.25 185 GLN A C 1
ATOM 1497 O O . GLN A 1 185 ? -6.203 14.016 17.25 1 98.25 185 GLN A O 1
ATOM 1502 N N . ILE A 1 186 ? -5.988 11.805 17.453 1 98.62 186 ILE A N 1
ATOM 1503 C CA . ILE A 1 186 ? -6.723 11.445 16.25 1 98.62 186 ILE A CA 1
ATOM 1504 C C . ILE A 1 186 ? -7.855 10.484 16.594 1 98.62 186 ILE A C 1
ATOM 1506 O O . ILE A 1 186 ? -7.609 9.359 17.031 1 98.62 186 ILE A O 1
ATOM 1510 N N . HIS A 1 187 ? -9.055 10.938 16.453 1 98.5 187 HIS A N 1
ATOM 1511 C CA . HIS A 1 187 ? -10.227 10.109 16.703 1 98.5 187 HIS A CA 1
ATOM 1512 C C . HIS A 1 187 ? -10.836 9.609 15.398 1 98.5 187 HIS A C 1
ATOM 1514 O O . HIS A 1 187 ? -11.172 10.406 14.523 1 98.5 187 HIS A O 1
ATOM 1520 N N . VAL A 1 188 ? -10.953 8.359 15.266 1 98.06 188 VAL A N 1
ATOM 1521 C CA . VAL A 1 188 ? -11.602 7.742 14.117 1 98.06 188 VAL A CA 1
ATOM 1522 C C . VAL A 1 188 ? -12.984 7.223 14.523 1 98.06 188 VAL A C 1
ATOM 1524 O O . VAL A 1 188 ? -13.086 6.27 15.297 1 98.06 188 VAL A O 1
ATOM 1527 N N . LEU A 1 189 ? -13.969 7.859 14.023 1 96.81 189 LEU A N 1
ATOM 1528 C CA . LEU A 1 189 ? -15.344 7.434 14.266 1 96.81 189 LEU A CA 1
ATOM 1529 C C . LEU A 1 189 ? -15.766 6.355 13.281 1 96.81 189 LEU A C 1
ATOM 1531 O O . LEU A 1 189 ? -15.266 6.309 12.148 1 96.81 189 LEU A O 1
ATOM 1535 N N . ASN A 1 190 ? -16.719 5.488 13.688 1 95.5 190 ASN A N 1
ATOM 1536 C CA . ASN A 1 190 ? -17.203 4.395 12.852 1 95.5 190 ASN A CA 1
ATOM 1537 C C . ASN A 1 190 ? -16.047 3.529 12.336 1 95.5 190 ASN A C 1
ATOM 1539 O O . ASN A 1 190 ? -16.016 3.174 11.156 1 95.5 190 ASN A O 1
ATOM 1543 N N . ALA A 1 191 ? -15.094 3.307 13.219 1 95.38 191 ALA A N 1
ATOM 1544 C CA . ALA A 1 191 ? -13.961 2.449 12.891 1 95.38 191 ALA A CA 1
ATOM 1545 C C . ALA A 1 191 ? -14.406 1.004 12.68 1 95.38 191 ALA A C 1
ATOM 1547 O O . ALA A 1 191 ? -15.148 0.454 13.5 1 95.38 191 ALA A O 1
ATOM 1548 N N . ASN A 1 192 ? -14.078 0.472 11.523 1 92.19 192 ASN A N 1
ATOM 1549 C CA . ASN A 1 192 ? -14.391 -0.911 11.18 1 92.19 192 ASN A CA 1
ATOM 1550 C C . ASN A 1 192 ? -13.141 -1.675 10.742 1 92.19 192 ASN A C 1
ATOM 1552 O O . ASN A 1 192 ? -12.016 -1.23 10.992 1 92.19 192 ASN A O 1
ATOM 1556 N N . TYR A 1 193 ? -13.367 -2.811 10.203 1 92.56 193 TYR A N 1
ATOM 1557 C CA . TYR A 1 193 ? -12.234 -3.67 9.867 1 92.56 193 TYR A CA 1
ATOM 1558 C C . TYR A 1 193 ? -11.344 -3.018 8.82 1 92.56 193 TYR A C 1
ATOM 1560 O O . TYR A 1 193 ? -10.148 -3.297 8.75 1 92.56 193 TYR A O 1
ATOM 1568 N N . ILE A 1 194 ? -11.883 -2.143 7.992 1 93.19 194 ILE A N 1
ATOM 1569 C CA . ILE A 1 194 ? -11.094 -1.438 6.988 1 93.19 194 ILE A CA 1
ATOM 1570 C C . ILE A 1 194 ? -10.07 -0.533 7.672 1 93.19 194 ILE A C 1
ATOM 1572 O O . ILE A 1 194 ? -8.922 -0.441 7.234 1 93.19 194 ILE A O 1
ATOM 1576 N N . PHE A 1 195 ? -10.508 0.063 8.703 1 95.62 195 PHE A N 1
ATOM 1577 C CA . PHE A 1 195 ? -9.586 0.905 9.453 1 95.62 195 PHE A CA 1
ATOM 1578 C C . PHE A 1 195 ? -8.438 0.077 10.023 1 95.62 195 PHE A C 1
ATOM 1580 O O . PHE A 1 195 ? -7.277 0.492 9.969 1 95.62 195 PHE A O 1
ATOM 1587 N N . ASP A 1 196 ? -8.742 -1.081 10.547 1 94.62 196 ASP A N 1
ATOM 1588 C CA . ASP A 1 196 ? -7.707 -1.956 11.094 1 94.62 196 ASP A CA 1
ATOM 1589 C C . ASP A 1 196 ? -6.66 -2.295 10.031 1 94.62 196 ASP A C 1
ATOM 1591 O O . ASP A 1 196 ? -5.461 -2.291 10.312 1 94.62 196 ASP A O 1
ATOM 1595 N N . LYS A 1 197 ? -7.098 -2.588 8.867 1 94.81 197 LYS A N 1
ATOM 1596 C CA . LYS A 1 197 ? -6.18 -2.893 7.773 1 94.81 197 LYS A CA 1
ATOM 1597 C C . LYS A 1 197 ? -5.328 -1.678 7.418 1 94.81 197 LYS A C 1
ATOM 1599 O O . LYS A 1 197 ? -4.113 -1.793 7.246 1 94.81 197 LYS A O 1
ATOM 1604 N N . ALA A 1 198 ? -6.008 -0.506 7.305 1 96.12 198 ALA A N 1
ATOM 1605 C CA . ALA A 1 198 ? -5.293 0.729 6.984 1 96.12 198 ALA A CA 1
ATOM 1606 C C . ALA A 1 198 ? -4.227 1.033 8.031 1 96.12 198 ALA A C 1
ATOM 1608 O O . ALA A 1 198 ? -3.105 1.411 7.691 1 96.12 198 ALA A O 1
ATOM 1609 N N . LEU A 1 199 ? -4.656 0.848 9.25 1 96.06 199 LEU A N 1
ATOM 1610 C CA . LEU A 1 199 ? -3.725 1.117 10.344 1 96.06 199 LEU A CA 1
ATOM 1611 C C . LEU A 1 199 ? -2.553 0.141 10.312 1 96.06 199 LEU A C 1
ATOM 1613 O O . LEU A 1 199 ? -1.406 0.534 10.539 1 96.06 199 LEU A O 1
ATOM 1617 N N . ALA A 1 200 ? -2.84 -1.058 10.016 1 94.38 200 ALA A N 1
ATOM 1618 C CA . ALA A 1 200 ? -1.796 -2.076 9.938 1 94.38 200 ALA A CA 1
ATOM 1619 C C . ALA A 1 200 ? -0.792 -1.747 8.836 1 94.38 200 ALA A C 1
ATOM 1621 O O . ALA A 1 200 ? 0.41 -1.973 9 1 94.38 200 ALA A O 1
ATOM 1622 N N . ILE A 1 201 ? -1.217 -1.24 7.797 1 95.94 201 ILE A N 1
ATOM 1623 C CA . ILE A 1 201 ? -0.355 -0.864 6.684 1 95.94 201 ILE A CA 1
ATOM 1624 C C . ILE A 1 201 ? 0.427 0.399 7.039 1 95.94 201 ILE A C 1
ATOM 1626 O O . ILE A 1 201 ? 1.646 0.453 6.859 1 95.94 201 ILE A O 1
ATOM 1630 N N . GLY A 1 202 ? -0.296 1.343 7.551 1 96.69 202 GLY A N 1
ATOM 1631 C CA . GLY A 1 202 ? 0.319 2.625 7.855 1 96.69 202 GLY A CA 1
ATOM 1632 C C . GLY A 1 202 ? 1.355 2.543 8.961 1 96.69 202 GLY A C 1
ATOM 1633 O O . GLY A 1 202 ? 2.307 3.328 8.984 1 96.69 202 GLY A O 1
ATOM 1634 N N . ARG A 1 203 ? 1.187 1.583 9.812 1 95.25 203 ARG A N 1
ATOM 1635 C CA . ARG A 1 203 ? 2.031 1.485 11 1 95.25 203 ARG A CA 1
ATOM 1636 C C . ARG A 1 203 ? 3.492 1.268 10.609 1 95.25 203 ARG A C 1
ATOM 1638 O O . ARG A 1 203 ? 4.398 1.672 11.344 1 95.25 203 ARG A O 1
ATOM 1645 N N . VAL A 1 204 ? 3.705 0.73 9.492 1 94.94 204 VAL A N 1
ATOM 1646 C CA . VAL A 1 204 ? 5.059 0.434 9.031 1 94.94 204 VAL A CA 1
ATOM 1647 C C . VAL A 1 204 ? 5.832 1.734 8.844 1 94.94 204 VAL A C 1
ATOM 1649 O O . VAL A 1 204 ? 7.066 1.747 8.922 1 94.94 204 VAL A O 1
ATOM 1652 N N . PHE A 1 205 ? 5.078 2.797 8.656 1 97 205 PHE A N 1
ATOM 1653 C CA . PHE A 1 205 ? 5.715 4.086 8.406 1 97 205 PHE A CA 1
ATOM 1654 C C . PHE A 1 205 ? 5.566 5 9.617 1 97 205 PHE A C 1
ATOM 1656 O O . PHE A 1 205 ? 6 6.156 9.586 1 97 205 PHE A O 1
ATOM 1663 N N . MET A 1 206 ? 4.941 4.562 10.695 1 97.5 206 MET A N 1
ATOM 1664 C CA . MET A 1 206 ? 4.594 5.422 11.828 1 97.5 206 MET A CA 1
ATOM 1665 C C . MET A 1 206 ? 5.586 5.242 12.969 1 97.5 206 MET A C 1
ATOM 1667 O O . MET A 1 206 ? 6.004 4.121 13.266 1 97.5 206 MET A O 1
ATOM 1671 N N . LYS A 1 207 ? 5.902 6.316 13.547 1 97.44 207 LYS A N 1
ATOM 1672 C CA . LYS A 1 207 ? 6.566 6.258 14.844 1 97.44 207 LYS A CA 1
ATOM 1673 C C . LYS A 1 207 ? 5.57 5.93 15.953 1 97.44 207 LYS A C 1
ATOM 1675 O O . LYS A 1 207 ? 4.363 6.133 15.797 1 97.44 207 LYS A O 1
ATOM 1680 N N . ASN A 1 208 ? 6.074 5.504 17.062 1 96.44 208 ASN A N 1
ATOM 1681 C CA . ASN A 1 208 ? 5.23 5.133 18.203 1 96.44 208 ASN A CA 1
ATOM 1682 C C . ASN A 1 208 ? 4.398 6.312 18.688 1 96.44 208 ASN A C 1
ATOM 1684 O O . ASN A 1 208 ? 3.227 6.148 19.031 1 96.44 208 ASN A O 1
ATOM 1688 N N . GLU A 1 209 ? 5.016 7.473 18.688 1 96.56 209 GLU A N 1
ATOM 1689 C CA . GLU A 1 209 ? 4.32 8.672 19.156 1 96.56 209 GLU A CA 1
ATOM 1690 C C . GLU A 1 209 ? 3.027 8.891 18.375 1 96.56 209 GLU A C 1
ATOM 1692 O O . GLU A 1 209 ? 1.987 9.195 18.969 1 96.56 209 GLU A O 1
ATOM 1697 N N . LEU A 1 210 ? 3.125 8.773 17.078 1 97.88 210 LEU A N 1
ATOM 1698 C CA . LEU A 1 210 ? 1.939 8.969 16.25 1 97.88 210 LEU A CA 1
ATOM 1699 C C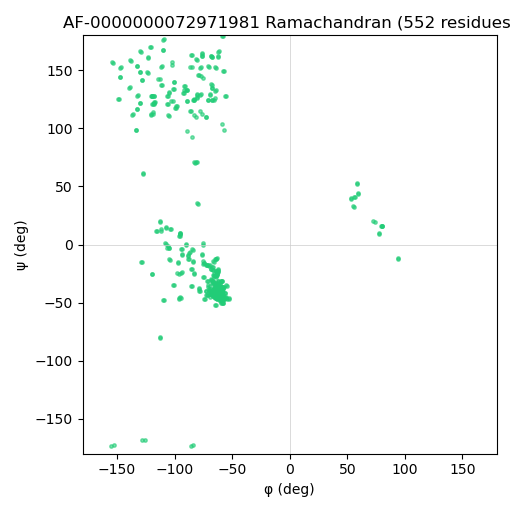 . LEU A 1 210 ? 0.908 7.875 16.516 1 97.88 210 LEU A C 1
ATOM 1701 O O . LEU A 1 210 ? -0.289 8.156 16.609 1 97.88 210 LEU A O 1
ATOM 1705 N N . MET A 1 211 ? 1.306 6.688 16.672 1 97.12 211 MET A N 1
ATOM 1706 C CA . MET A 1 211 ? 0.419 5.555 16.922 1 97.12 211 MET A CA 1
ATOM 1707 C C . MET A 1 211 ? -0.384 5.762 18.203 1 97.12 211 MET A C 1
ATOM 1709 O O . MET A 1 211 ? -1.576 5.449 18.25 1 97.12 211 MET A O 1
ATOM 1713 N N . GLU A 1 212 ? 0.214 6.312 19.156 1 97.31 212 GLU A N 1
ATOM 1714 C CA . GLU A 1 212 ? -0.398 6.484 20.469 1 97.31 212 GLU A CA 1
ATOM 1715 C C . GLU A 1 212 ? -1.485 7.555 20.438 1 97.31 212 GLU A C 1
ATOM 1717 O O . GLU A 1 212 ? -2.332 7.617 21.328 1 97.31 212 GLU A O 1
ATOM 1722 N N . MET A 1 213 ? -1.468 8.359 19.453 1 97.94 213 MET A N 1
ATOM 1723 C CA . MET A 1 213 ? -2.424 9.461 19.344 1 97.94 213 MET A CA 1
ATOM 1724 C C . MET A 1 213 ? -3.74 8.977 18.734 1 97.94 213 MET A C 1
ATOM 1726 O O . MET A 1 213 ? -4.746 9.688 18.781 1 97.94 213 MET A O 1
ATOM 1730 N N . ILE A 1 214 ? -3.775 7.793 18.125 1 98.44 214 ILE A N 1
ATOM 1731 C CA . ILE A 1 214 ? -4.922 7.316 17.359 1 98.44 214 ILE A CA 1
ATOM 1732 C C . ILE A 1 214 ? -5.887 6.57 18.281 1 98.44 214 ILE A C 1
ATOM 1734 O O . ILE A 1 214 ? -5.488 5.633 18.969 1 98.44 214 ILE A O 1
ATOM 1738 N N . HIS A 1 215 ? -7.102 7.004 18.312 1 97.88 215 HIS A N 1
ATOM 1739 C CA . HIS A 1 215 ? -8.188 6.379 19.062 1 97.88 215 HIS A CA 1
ATOM 1740 C C . HIS A 1 215 ? -9.328 5.961 18.141 1 97.88 215 HIS A C 1
ATOM 1742 O O . HIS A 1 215 ? -10.016 6.812 17.578 1 97.88 215 HIS A O 1
ATOM 1748 N N . ALA A 1 216 ? -9.492 4.711 18.016 1 97.06 216 ALA A N 1
ATOM 1749 C CA . ALA A 1 216 ? -10.57 4.188 17.188 1 97.06 216 ALA A CA 1
ATOM 1750 C C . ALA A 1 216 ? -11.844 3.982 18.016 1 97.06 216 ALA A C 1
ATOM 1752 O O . ALA A 1 216 ? -11.797 3.449 19.125 1 97.06 216 ALA A O 1
ATOM 1753 N N . HIS A 1 217 ? -12.914 4.453 17.453 1 96.56 217 HIS A N 1
ATOM 1754 C CA . HIS A 1 217 ? -14.203 4.312 18.125 1 96.56 217 HIS A CA 1
ATOM 1755 C C . HIS A 1 217 ? -15.164 3.479 17.297 1 96.56 217 HIS A C 1
ATOM 1757 O O . HIS A 1 217 ? -15.445 3.814 16.141 1 96.56 217 HIS A O 1
ATOM 1763 N N . SER A 1 218 ? -15.734 2.506 17.844 1 93.19 218 SER A N 1
ATOM 1764 C CA . SER A 1 218 ? -16.641 1.572 17.188 1 93.19 218 SER A CA 1
ATOM 1765 C C . SER A 1 218 ? -17.906 2.273 16.703 1 93.19 218 SER A C 1
ATOM 1767 O O . SER A 1 218 ? -18.344 3.242 17.328 1 93.19 218 SER A O 1
ATOM 1769 N N . PRO A 1 219 ? -18.469 1.679 15.625 1 91.56 219 PRO A N 1
ATOM 1770 C CA . PRO A 1 219 ? -19.734 2.246 15.141 1 91.56 219 PRO A CA 1
ATOM 1771 C C . PRO A 1 219 ? -20.859 2.125 16.156 1 91.56 219 PRO A C 1
ATOM 1773 O O . PRO A 1 219 ? -21.875 2.814 16.031 1 91.56 219 PRO A O 1
ATOM 1776 N N . LYS A 1 220 ? -20.719 1.371 17.188 1 90.88 220 LYS A N 1
ATOM 1777 C CA . LYS A 1 220 ? -21.766 1.116 18.172 1 90.88 220 LYS A CA 1
ATOM 1778 C C . LYS A 1 220 ? -21.766 2.186 19.266 1 90.88 220 LYS A C 1
ATOM 1780 O O . LYS A 1 220 ? -22.688 2.236 20.078 1 90.88 220 LYS A O 1
ATOM 1785 N N . LEU A 1 221 ? -20.812 3.025 19.234 1 90.31 221 LEU A N 1
ATOM 1786 C CA . LEU A 1 221 ? -20.719 4.039 20.281 1 90.31 221 LEU A CA 1
ATOM 1787 C C . LEU A 1 221 ? -21.875 5.043 20.156 1 90.31 221 LEU A C 1
ATOM 1789 O O . LEU A 1 221 ? -22.219 5.465 19.047 1 90.31 221 LEU A O 1
ATOM 1793 N N . SER A 1 222 ? -22.422 5.383 21.328 1 91.69 222 SER A N 1
ATOM 1794 C CA . SER A 1 222 ? -23.453 6.41 21.359 1 91.69 222 SER A CA 1
ATOM 1795 C C . SER A 1 222 ? -22.859 7.805 21.203 1 91.69 222 SER A C 1
ATOM 1797 O O . SER A 1 222 ? -21.656 7.996 21.438 1 91.69 222 SER A O 1
ATOM 1799 N N . MET A 1 223 ? -23.703 8.758 20.906 1 88.94 223 MET A N 1
ATOM 1800 C CA . MET A 1 223 ? -23.234 10.133 20.75 1 88.94 223 MET A CA 1
ATOM 1801 C C . MET A 1 223 ? -22.703 10.68 22.078 1 88.94 223 MET A C 1
ATOM 1803 O O . MET A 1 223 ? -21.703 11.398 22.078 1 88.94 223 MET A O 1
ATOM 1807 N N . ASP A 1 224 ? -23.297 10.273 23.125 1 92 224 ASP A N 1
ATOM 1808 C CA . ASP A 1 224 ? -22.844 10.711 24.438 1 92 224 ASP A CA 1
ATOM 1809 C C . ASP A 1 224 ? -21.422 10.203 24.734 1 92 224 ASP A C 1
ATOM 1811 O O . ASP A 1 224 ? -20.609 10.922 25.297 1 92 224 ASP A O 1
ATOM 1815 N N . GLU A 1 225 ? -21.234 9.078 24.312 1 92.94 225 GLU A N 1
ATOM 1816 C CA . GLU A 1 225 ? -19.906 8.5 24.5 1 92.94 225 GLU A CA 1
ATOM 1817 C C . GLU A 1 225 ? -18.859 9.195 23.625 1 92.94 225 GLU A C 1
ATOM 1819 O O . GLU A 1 225 ? -17.734 9.422 24.047 1 92.94 225 GLU A O 1
ATOM 1824 N N . ILE A 1 226 ? -19.266 9.523 22.438 1 90.94 226 ILE A N 1
ATOM 1825 C CA . ILE A 1 226 ? -18.391 10.25 21.531 1 90.94 226 ILE A CA 1
ATOM 1826 C C . ILE A 1 226 ? -18.047 11.617 22.109 1 90.94 226 ILE A C 1
ATOM 1828 O O . ILE A 1 226 ? -16.891 12.031 22.094 1 90.94 226 ILE A O 1
ATOM 1832 N N . TYR A 1 227 ? -19.047 12.273 22.688 1 92.62 227 TYR A N 1
ATOM 1833 C CA . TYR A 1 227 ? -18.828 13.578 23.297 1 92.62 227 TYR A CA 1
ATOM 1834 C C . TYR A 1 227 ? -17.844 13.484 24.453 1 92.62 227 TYR A C 1
ATOM 1836 O O . TYR A 1 227 ? -17.016 14.375 24.641 1 92.62 227 TYR A O 1
ATOM 1844 N N . GLU A 1 228 ? -17.906 12.422 25.141 1 92.31 228 GLU A N 1
ATOM 1845 C CA . GLU A 1 228 ? -17.062 12.227 26.312 1 92.31 228 GLU A CA 1
ATOM 1846 C C . GLU A 1 228 ? -15.641 11.82 25.922 1 92.31 228 GLU A C 1
ATOM 1848 O O . GLU A 1 228 ? -14.672 12.297 26.516 1 92.31 228 GLU A O 1
ATOM 1853 N N . LYS A 1 229 ? -15.539 11.023 24.922 1 92.44 229 LYS A N 1
ATOM 1854 C CA . LYS A 1 229 ? -14.258 10.398 24.609 1 92.44 229 LYS A CA 1
ATOM 1855 C C . LYS A 1 229 ? -13.508 11.18 23.531 1 92.44 229 LYS A C 1
ATOM 1857 O O . LYS A 1 229 ? -12.281 11.078 23.422 1 92.44 229 LYS A O 1
ATOM 1862 N N . CYS A 1 230 ? -14.141 11.891 22.719 1 93.44 230 CYS A N 1
ATOM 1863 C CA . CYS A 1 230 ? -13.539 12.516 21.547 1 93.44 230 CYS A CA 1
ATOM 1864 C C . CYS A 1 230 ? -13.508 14.031 21.688 1 93.44 230 CYS A C 1
ATOM 1866 O O . CYS A 1 230 ? -12.484 14.602 22.078 1 93.44 230 CYS A O 1
ATOM 1868 N N . VAL A 1 231 ? -14.672 14.703 21.406 1 94.5 231 VAL A N 1
ATOM 1869 C CA . VAL A 1 231 ? -14.812 16.156 21.5 1 94.5 231 VAL A CA 1
ATOM 1870 C C . VAL A 1 231 ? -16.219 16.516 21.938 1 94.5 231 VAL A C 1
ATOM 1872 O O . VAL A 1 231 ? -17.172 15.758 21.703 1 94.5 231 VAL A O 1
ATOM 1875 N N . PRO A 1 232 ? -16.375 17.703 22.609 1 95.25 232 PRO A N 1
ATOM 1876 C CA . PRO A 1 232 ? -17.703 18.125 23.047 1 95.25 232 PRO A CA 1
ATOM 1877 C C . PRO A 1 232 ? -18.656 18.344 21.875 1 95.25 232 PRO A C 1
ATOM 1879 O O . PRO A 1 232 ? -18.219 18.562 20.75 1 95.25 232 PRO A O 1
ATOM 1882 N N . ALA A 1 233 ? -19.922 18.344 22.203 1 94.88 233 ALA A N 1
ATOM 1883 C CA . ALA A 1 233 ? -20.984 18.5 21.219 1 94.88 233 ALA A CA 1
ATOM 1884 C C . ALA A 1 233 ? -20.844 19.828 20.453 1 94.88 233 ALA A C 1
ATOM 1886 O O . ALA A 1 233 ? -21.172 19.906 19.266 1 94.88 233 ALA A O 1
ATOM 1887 N N . ALA A 1 234 ? -20.344 20.812 21.062 1 95.44 234 ALA A N 1
ATOM 1888 C CA . ALA A 1 234 ? -20.172 22.141 20.484 1 95.44 234 ALA A CA 1
ATOM 1889 C C . ALA A 1 234 ? -19.188 22.094 19.312 1 95.44 234 ALA A C 1
ATOM 1891 O O . ALA A 1 234 ? -19.125 23.047 18.516 1 95.44 234 ALA A O 1
ATOM 1892 N N . CYS A 1 235 ? -18.453 20.969 19.141 1 96.19 235 CYS A N 1
ATOM 1893 C CA . CYS A 1 235 ? -17.406 20.875 18.141 1 96.19 235 CYS A CA 1
ATOM 1894 C C . CYS A 1 235 ? -17.797 19.906 17.031 1 96.19 235 CYS A C 1
ATOM 1896 O O . CYS A 1 235 ? -16.969 19.5 16.219 1 96.19 235 CYS A O 1
ATOM 1898 N N . LEU A 1 236 ? -19.062 19.516 17.016 1 96.31 236 LEU A N 1
ATOM 1899 C CA . LEU A 1 236 ? -19.469 18.547 16 1 96.31 236 LEU A CA 1
ATOM 1900 C C . LEU A 1 236 ? -20.625 19.094 15.164 1 96.31 236 LEU A C 1
ATOM 1902 O O . LEU A 1 236 ? -21.422 19.891 15.648 1 96.31 236 LEU A O 1
ATOM 1906 N N . PRO A 1 237 ? -20.625 18.672 13.906 1 95.69 237 PRO A N 1
ATOM 1907 C CA . PRO A 1 237 ? -21.75 19.047 13.047 1 95.69 237 PRO A CA 1
ATOM 1908 C C . PRO A 1 237 ? -23.094 18.516 13.547 1 95.69 237 PRO A C 1
ATOM 1910 O O . PRO A 1 237 ? -23.125 17.609 14.383 1 95.69 237 PRO A O 1
ATOM 1913 N N . LYS A 1 238 ? -24.125 19.078 12.953 1 95.38 238 LYS A N 1
ATOM 1914 C CA . LYS A 1 238 ? -25.5 18.75 13.336 1 95.38 238 LYS A CA 1
ATOM 1915 C C . LYS A 1 238 ? -25.797 17.266 13.133 1 95.38 238 LYS A C 1
ATOM 1917 O O . LYS A 1 238 ? -26.5 16.641 13.93 1 95.38 238 LYS A O 1
ATOM 1922 N N . GLU A 1 239 ? -25.188 16.609 12.102 1 93.94 239 GLU A N 1
ATOM 1923 C CA . GLU A 1 239 ? -25.422 15.211 11.781 1 93.94 239 GLU A CA 1
ATOM 1924 C C . GLU A 1 239 ? -24.906 14.297 12.891 1 93.94 239 GLU A C 1
ATOM 1926 O O . GLU A 1 239 ? -25.312 13.141 12.984 1 93.94 239 GLU A O 1
ATOM 1931 N N . TYR A 1 240 ? -24.109 14.898 13.742 1 93.69 240 TYR A N 1
ATOM 1932 C CA . TYR A 1 240 ? -23.516 14.125 14.828 1 93.69 240 TYR A CA 1
ATOM 1933 C C . TYR A 1 240 ? -24.062 14.578 16.172 1 93.69 240 TYR A C 1
ATOM 1935 O O . TYR A 1 240 ? -23.406 14.406 17.203 1 93.69 240 TYR A O 1
ATOM 1943 N N . GLY A 1 241 ? -25.203 15.25 16.062 1 92.81 241 GLY A N 1
ATOM 1944 C CA . GLY A 1 241 ? -25.844 15.727 17.281 1 92.81 241 GLY A CA 1
ATOM 1945 C C . GLY A 1 241 ? -25.188 16.969 17.844 1 92.81 241 GLY A C 1
ATOM 1946 O O . GLY A 1 241 ? -25.484 17.375 18.969 1 92.81 241 GLY A O 1
ATOM 1947 N N . GLY A 1 242 ? -24.312 17.547 17.141 1 94.75 242 GLY A N 1
ATOM 1948 C CA . GLY A 1 242 ? -23.594 18.703 17.609 1 94.75 242 GLY A CA 1
ATOM 1949 C C . GLY A 1 242 ? -24.359 20 17.391 1 94.75 242 GLY A C 1
ATOM 1950 O O . GLY A 1 242 ? -25.531 19.984 17.016 1 94.75 242 GLY A O 1
ATOM 1951 N N . GLU A 1 243 ? -23.672 21.109 17.672 1 94.81 243 GLU A N 1
ATOM 1952 C CA . GLU A 1 243 ? -24.297 22.422 17.641 1 94.81 243 GLU A CA 1
ATOM 1953 C C . GLU A 1 243 ? -23.859 23.219 16.406 1 94.81 243 GLU A C 1
ATOM 1955 O O . GLU A 1 243 ? -24.328 24.328 16.188 1 94.81 243 GLU A O 1
ATOM 1960 N N . LEU A 1 244 ? -23.031 22.656 15.641 1 96.94 244 LEU A N 1
ATOM 1961 C CA . LEU A 1 244 ? -22.516 23.328 14.453 1 96.94 244 LEU A CA 1
ATOM 1962 C C . LEU A 1 244 ? -23.453 23.125 13.266 1 96.94 244 LEU A C 1
ATOM 1964 O O . LEU A 1 244 ? -24.328 22.266 13.312 1 96.94 244 LEU A O 1
ATOM 1968 N N . PRO A 1 245 ? -23.297 23.969 12.211 1 96.94 245 PRO A N 1
ATOM 1969 C CA . PRO A 1 245 ? -24.062 23.719 10.984 1 96.94 245 PRO A CA 1
ATOM 1970 C C . PRO A 1 245 ? -23.781 22.328 10.391 1 96.94 245 PRO A C 1
ATOM 1972 O O . PRO A 1 245 ? -22.953 21.578 10.93 1 96.94 245 PRO A O 1
ATOM 1975 N N . THR A 1 246 ? -24.469 22.062 9.289 1 97.31 246 THR A N 1
ATOM 1976 C CA . THR A 1 246 ? -24.328 20.766 8.633 1 97.31 246 THR A CA 1
ATOM 1977 C C . THR A 1 246 ? -22.938 20.625 8.016 1 97.31 246 THR A C 1
ATOM 1979 O O . THR A 1 246 ? -22.25 21.609 7.773 1 97.31 246 THR A O 1
ATOM 1982 N N . CYS A 1 247 ? -22.547 19.422 7.723 1 96.5 247 CYS A N 1
ATOM 1983 C CA . CYS A 1 247 ? -21.281 19.156 7.055 1 96.5 247 CYS A CA 1
ATOM 1984 C C . CYS A 1 247 ? -21.219 19.875 5.715 1 96.5 247 CYS A C 1
ATOM 1986 O O . CYS A 1 247 ? -20.156 20.406 5.348 1 96.5 247 CYS A O 1
ATOM 1988 N N . GLU A 1 248 ? -22.297 19.844 5.055 1 96.62 248 GLU A N 1
ATOM 1989 C CA . GLU A 1 248 ? -22.344 20.516 3.756 1 96.62 248 GLU A CA 1
ATOM 1990 C C . GLU A 1 248 ? -22.062 22 3.883 1 96.62 248 GLU A C 1
ATOM 1992 O O . GLU A 1 248 ? -21.281 22.562 3.107 1 96.62 248 GLU A O 1
ATOM 1997 N N . GLU A 1 249 ? -22.672 22.609 4.855 1 97.38 249 GLU A N 1
ATOM 1998 C CA . GLU A 1 249 ? -22.484 24.031 5.074 1 97.38 249 GLU A CA 1
ATOM 1999 C C . GLU A 1 249 ? -21.047 24.328 5.516 1 97.38 249 GLU A C 1
ATOM 2001 O O . GLU A 1 249 ? -20.438 25.281 5.051 1 97.38 249 GLU A O 1
ATOM 2006 N N . LEU A 1 250 ? -20.547 23.547 6.398 1 97.44 250 LEU A N 1
ATOM 2007 C CA . LEU A 1 250 ? -19.188 23.719 6.863 1 97.44 250 LEU A CA 1
ATOM 2008 C C . LEU A 1 250 ? -18.188 23.547 5.719 1 97.44 250 LEU A C 1
ATOM 2010 O O . LEU A 1 250 ? -17.203 24.281 5.625 1 97.44 250 LEU A O 1
ATOM 2014 N N . ASN A 1 251 ? -18.484 22.625 4.859 1 97 251 ASN A N 1
ATOM 2015 C CA . ASN A 1 251 ? -17.641 22.391 3.695 1 97 251 ASN A CA 1
ATOM 2016 C C . ASN A 1 251 ? -17.656 23.578 2.742 1 97 251 ASN A C 1
ATOM 2018 O O . ASN A 1 251 ? -16.625 23.953 2.193 1 97 251 ASN A O 1
ATOM 2022 N N . ARG A 1 252 ? -18.797 24.141 2.547 1 96.62 252 ARG A N 1
ATOM 2023 C CA . ARG A 1 252 ? -18.906 25.328 1.709 1 96.62 252 ARG A CA 1
ATOM 2024 C C . ARG A 1 252 ? -18.094 26.484 2.275 1 96.62 252 ARG A C 1
ATOM 2026 O O . ARG A 1 252 ? -17.422 27.203 1.531 1 96.62 252 ARG A O 1
ATOM 2033 N N . ARG A 1 253 ? -18.156 26.672 3.531 1 97.25 253 ARG A N 1
ATOM 2034 C CA . ARG A 1 253 ? -17.375 27.719 4.188 1 97.25 253 ARG A CA 1
ATOM 2035 C C . ARG A 1 253 ? -15.883 27.484 4.02 1 97.25 253 ARG A C 1
ATOM 2037 O O . ARG A 1 253 ? -15.109 28.422 3.852 1 97.25 253 ARG A O 1
ATOM 2044 N N . THR A 1 254 ? -15.531 26.219 4.109 1 98.25 254 THR A N 1
ATOM 2045 C CA . THR A 1 254 ? -14.125 25.859 3.934 1 98.25 254 THR A CA 1
ATOM 2046 C C . THR A 1 254 ? -13.641 26.234 2.537 1 98.25 254 THR A C 1
ATOM 2048 O O . THR A 1 254 ? -12.539 26.781 2.377 1 98.25 254 THR A O 1
ATOM 2051 N N . VAL A 1 255 ? -14.469 25.984 1.552 1 97.94 255 VAL A N 1
ATOM 2052 C CA . VAL A 1 255 ? -14.117 26.344 0.178 1 97.94 255 VAL A CA 1
ATOM 2053 C C . VAL A 1 255 ? -13.898 27.844 0.065 1 97.94 255 VAL A C 1
ATOM 2055 O O . VAL A 1 255 ? -12.938 28.297 -0.568 1 97.94 255 VAL A O 1
ATOM 2058 N N . GLU A 1 256 ? -14.742 28.578 0.709 1 97.38 256 GLU A N 1
ATOM 2059 C CA . GLU A 1 256 ? -14.602 30.031 0.695 1 97.38 256 GLU A CA 1
ATOM 2060 C C . GLU A 1 256 ? -13.312 30.469 1.383 1 97.38 256 GLU A C 1
ATOM 2062 O O . GLU A 1 256 ? -12.625 31.375 0.906 1 97.38 256 GLU A O 1
ATOM 2067 N N . GLN A 1 257 ? -13.023 29.844 2.424 1 97.25 257 GLN A N 1
ATOM 2068 C CA . GLN A 1 257 ? -11.797 30.156 3.143 1 97.25 257 GLN A CA 1
ATOM 2069 C C . GLN A 1 257 ? -10.562 29.812 2.311 1 97.25 257 GLN A C 1
ATOM 2071 O O . GLN A 1 257 ? -9.562 30.531 2.336 1 97.25 257 GLN A O 1
ATOM 2076 N N . PHE A 1 258 ? -10.617 28.688 1.589 1 98.38 258 PHE A N 1
ATOM 2077 C CA . PHE A 1 258 ? -9.531 28.344 0.683 1 98.38 258 PHE A CA 1
ATOM 2078 C C . PHE A 1 258 ? -9.32 29.438 -0.361 1 98.38 258 PHE A C 1
ATOM 2080 O O . PHE A 1 258 ? -8.18 29.781 -0.68 1 98.38 258 PHE A O 1
ATOM 2087 N N . ARG A 1 259 ? -10.391 29.969 -0.837 1 97.31 259 ARG A N 1
ATOM 2088 C CA . ARG A 1 259 ? -10.312 31.031 -1.837 1 97.31 259 ARG A CA 1
ATOM 2089 C C . ARG A 1 259 ? -9.672 32.281 -1.25 1 97.31 259 ARG A C 1
ATOM 2091 O O . ARG A 1 259 ? -8.875 32.938 -1.914 1 97.31 259 ARG A O 1
ATOM 2098 N N . GLU A 1 260 ? -10 32.531 -0.055 1 96.44 260 GLU A N 1
ATOM 2099 C CA . GLU A 1 260 ? -9.438 33.688 0.622 1 96.44 260 GLU A CA 1
ATOM 2100 C C . GLU A 1 260 ? -7.938 33.531 0.832 1 96.44 260 GLU A C 1
ATOM 2102 O O . GLU A 1 260 ? -7.203 34.531 0.879 1 96.44 260 GLU A O 1
ATOM 2107 N N . LEU A 1 261 ? -7.48 32.312 0.888 1 97.06 261 LEU A N 1
ATOM 2108 C CA . LEU A 1 261 ? -6.082 32.031 1.201 1 97.06 261 LEU A CA 1
ATOM 2109 C C . LEU A 1 261 ? -5.266 31.844 -0.074 1 97.06 261 LEU A C 1
ATOM 2111 O O . LEU A 1 261 ? -4.102 31.438 -0.015 1 97.06 261 LEU A O 1
ATOM 2115 N N . LYS A 1 262 ? -5.828 32.125 -1.178 1 96.88 262 LYS A N 1
ATOM 2116 C CA . LYS A 1 262 ? -5.16 31.891 -2.451 1 96.88 262 LYS A CA 1
ATOM 2117 C C . LYS A 1 262 ? -3.793 32.562 -2.498 1 96.88 262 LYS A C 1
ATOM 2119 O O . LYS A 1 262 ? -2.801 31.938 -2.887 1 96.88 262 LYS A O 1
ATOM 2124 N N . LYS A 1 263 ? -3.734 33.781 -2.096 1 96.06 263 LYS A N 1
ATOM 2125 C CA . LYS A 1 263 ? -2.477 34.531 -2.129 1 96.06 263 LYS A CA 1
ATOM 2126 C C . LYS A 1 263 ? -1.446 33.906 -1.193 1 96.06 263 LYS A C 1
ATOM 2128 O O . LYS A 1 263 ? -0.252 33.875 -1.5 1 96.06 263 LYS A O 1
ATOM 2133 N N . PHE A 1 264 ? -1.905 33.5 -0.097 1 97 264 PHE A N 1
ATOM 2134 C CA . PHE A 1 264 ? -1.018 32.812 0.847 1 97 264 PHE A CA 1
ATOM 2135 C C . PHE A 1 264 ? -0.432 31.547 0.234 1 97 264 PHE A C 1
ATOM 2137 O O . PHE A 1 264 ? 0.774 31.312 0.327 1 97 264 PHE A O 1
ATOM 2144 N N . PHE A 1 265 ? -1.273 30.703 -0.378 1 97.69 265 PHE A N 1
ATOM 2145 C CA . PHE A 1 265 ? -0.826 29.453 -0.992 1 97.69 265 PHE A CA 1
ATOM 2146 C C . PHE A 1 265 ? 0.213 29.719 -2.074 1 97.69 265 PHE A C 1
ATOM 2148 O O . PHE A 1 265 ? 1.256 29.062 -2.119 1 97.69 265 PHE A O 1
ATOM 2155 N N . GLU A 1 266 ? -0.041 30.688 -2.869 1 96.75 266 GLU A N 1
ATOM 2156 C CA . GLU A 1 266 ? 0.883 31.031 -3.943 1 96.75 266 GLU A CA 1
ATOM 2157 C C . GLU A 1 266 ? 2.227 31.5 -3.387 1 96.75 266 GLU A C 1
ATOM 2159 O O . GLU A 1 266 ? 3.281 31.109 -3.891 1 96.75 266 GLU A O 1
ATOM 2164 N N . ALA A 1 267 ? 2.141 32.312 -2.391 1 96.12 267 ALA A N 1
ATOM 2165 C CA . ALA A 1 267 ? 3.363 32.812 -1.778 1 96.12 267 ALA A CA 1
ATOM 2166 C C . ALA A 1 267 ? 4.184 31.688 -1.159 1 96.12 267 ALA A C 1
ATOM 2168 O O . ALA A 1 267 ? 5.41 31.656 -1.284 1 96.12 267 ALA A O 1
ATOM 2169 N N . GLU A 1 268 ? 3.533 30.812 -0.456 1 96.25 268 GLU A N 1
ATOM 2170 C CA . GLU A 1 268 ? 4.262 29.703 0.159 1 96.25 268 GLU A CA 1
ATOM 2171 C C . GLU A 1 268 ? 4.875 28.781 -0.898 1 96.25 268 GLU A C 1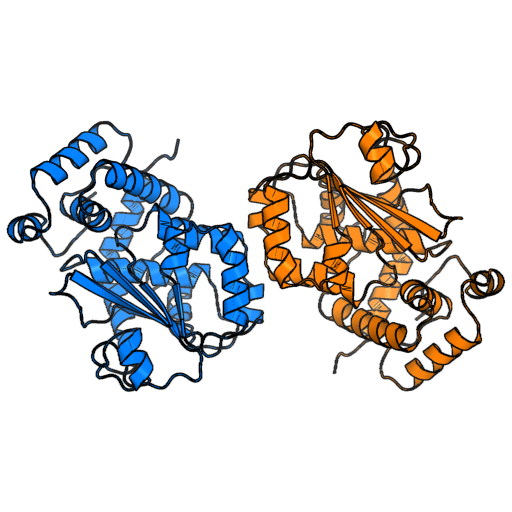
ATOM 2173 O O . GLU A 1 268 ? 5.992 28.297 -0.729 1 96.25 268 GLU A O 1
ATOM 2178 N N . GLU A 1 269 ? 4.141 28.531 -1.94 1 96.19 269 GLU A N 1
ATOM 2179 C CA . GLU A 1 269 ? 4.66 27.703 -3.023 1 96.19 269 GLU A CA 1
ATOM 2180 C C . GLU A 1 269 ? 5.922 28.312 -3.625 1 96.19 269 GLU A C 1
ATOM 2182 O O . GLU A 1 269 ? 6.867 27.594 -3.957 1 96.19 269 GLU A O 1
ATOM 2187 N N . MET A 1 270 ? 5.91 29.594 -3.734 1 95.44 270 MET A N 1
ATOM 2188 C CA . MET A 1 270 ? 7.09 30.281 -4.238 1 95.44 270 MET A CA 1
ATOM 2189 C C . MET A 1 270 ? 8.258 30.156 -3.26 1 95.44 270 MET A C 1
ATOM 2191 O O . MET A 1 270 ? 9.398 29.969 -3.672 1 95.44 270 MET A O 1
ATOM 2195 N N . LEU A 1 271 ? 7.891 30.266 -2.055 1 95.19 271 LEU A N 1
ATOM 2196 C CA . LEU A 1 271 ? 8.898 30.125 -1.01 1 95.19 271 LEU A CA 1
ATOM 2197 C C . LEU A 1 271 ? 9.531 28.734 -1.061 1 95.19 271 LEU A C 1
ATOM 2199 O O . LEU A 1 271 ? 10.758 28.609 -0.981 1 95.19 271 LEU A O 1
ATOM 2203 N N . ILE A 1 272 ? 8.75 27.688 -1.221 1 94.5 272 ILE A N 1
ATOM 2204 C CA . ILE A 1 272 ? 9.227 26.297 -1.261 1 94.5 272 ILE A CA 1
ATOM 2205 C C . ILE A 1 272 ? 10.039 26.078 -2.531 1 94.5 272 ILE A C 1
ATOM 2207 O O . ILE A 1 272 ? 11.062 25.391 -2.502 1 94.5 272 ILE A O 1
ATOM 2211 N N . SER A 1 273 ? 9.617 26.578 -3.602 1 91.12 273 SER A N 1
ATOM 2212 C CA . SER A 1 273 ? 10.297 26.391 -4.883 1 91.12 273 SER A CA 1
ATOM 2213 C C . SER A 1 273 ? 11.68 27.031 -4.871 1 91.12 273 SER A C 1
ATOM 2215 O O . SER A 1 273 ? 12.562 26.625 -5.625 1 91.12 273 SER A O 1
ATOM 2217 N N . SER A 1 274 ? 11.844 27.984 -4.129 1 89.12 274 SER A N 1
ATOM 2218 C CA . SER A 1 274 ? 13.133 28.656 -4.035 1 89.12 274 SER A CA 1
ATOM 2219 C C . SER A 1 274 ? 14.141 27.812 -3.246 1 89.12 274 SER A C 1
ATOM 2221 O O . SER A 1 274 ? 15.344 28.078 -3.295 1 89.12 274 SER A O 1
ATOM 2223 N N . PHE A 1 275 ? 13.539 26.859 -2.564 1 88.38 275 PHE A N 1
ATOM 2224 C CA . PHE A 1 275 ? 14.383 25.953 -1.799 1 88.38 275 PHE A CA 1
ATOM 2225 C C . PHE A 1 275 ? 15.023 24.922 -2.709 1 88.38 275 PHE A C 1
ATOM 2227 O O . PHE A 1 275 ? 14.344 24.312 -3.543 1 88.38 275 PHE A O 1
ATOM 2234 N N . LYS A 1 276 ? 16.469 24.797 -2.988 1 68.5 276 LYS A N 1
ATOM 2235 C CA . LYS A 1 276 ? 17.25 23.812 -3.736 1 68.5 276 LYS A CA 1
ATOM 2236 C C . LYS A 1 276 ? 17.594 22.609 -2.867 1 68.5 276 LYS A C 1
ATOM 2238 O O . LYS A 1 276 ? 18.219 22.75 -1.818 1 68.5 276 LYS A O 1
ATOM 2243 N N . SER A 1 277 ? 16.844 21.578 -2.842 1 61.53 277 SER A N 1
ATOM 2244 C CA . SER A 1 277 ? 17.203 20.438 -2.008 1 61.53 277 SER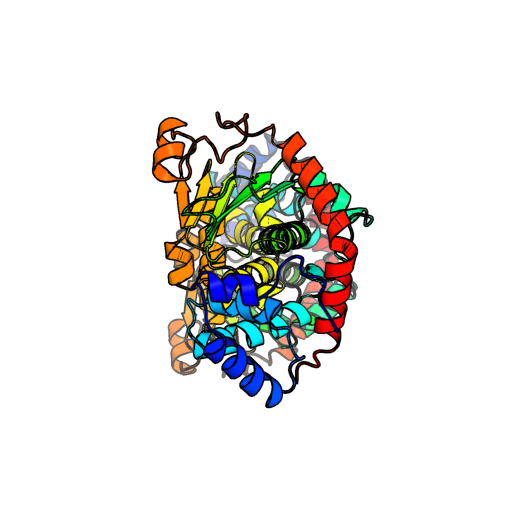 A CA 1
ATOM 2245 C C . SER A 1 277 ? 18.578 19.906 -2.365 1 61.53 277 SER A C 1
ATOM 2247 O O . SER A 1 277 ? 18.891 19.688 -3.541 1 61.53 277 SER A O 1
ATOM 2249 N N . SER A 1 278 ? 19.625 20.156 -1.782 1 47.94 278 SER A N 1
ATOM 2250 C CA . SER A 1 278 ? 20.906 19.5 -2.025 1 47.94 278 SER A CA 1
ATOM 2251 C C . SER A 1 278 ? 20.781 17.984 -2.008 1 47.94 278 SER A C 1
ATOM 2253 O O . SER A 1 278 ? 19.938 17.453 -1.294 1 47.94 278 SER A O 1
ATOM 2255 N N . MET B 1 1 ? -13.148 -24.641 -26.125 1 74.75 1 MET B N 1
ATOM 2256 C CA . MET B 1 1 ? -11.773 -24.203 -26.375 1 74.75 1 MET B CA 1
ATOM 2257 C C . MET B 1 1 ? -10.781 -25.188 -25.766 1 74.75 1 MET B C 1
ATOM 2259 O O . MET B 1 1 ? -10.992 -25.688 -24.656 1 74.75 1 MET B O 1
ATOM 2263 N N . VAL B 1 2 ? -9.789 -25.578 -26.656 1 85.62 2 VAL B N 1
ATOM 2264 C CA . VAL B 1 2 ? -8.852 -26.609 -26.25 1 85.62 2 VAL B CA 1
ATOM 2265 C C . VAL B 1 2 ? -7.488 -25.984 -25.953 1 85.62 2 VAL B C 1
ATOM 2267 O O . VAL B 1 2 ? -6.969 -25.203 -26.75 1 85.62 2 VAL B O 1
ATOM 2270 N N . LEU B 1 3 ? -7.023 -26.172 -24.734 1 93.06 3 LEU B N 1
ATOM 2271 C CA . LEU B 1 3 ? -5.684 -25.719 -24.359 1 93.06 3 LEU B CA 1
ATOM 2272 C C . LEU B 1 3 ? -4.629 -26.719 -24.828 1 93.06 3 LEU B C 1
ATOM 2274 O O . LEU B 1 3 ? -4.762 -27.922 -24.578 1 93.06 3 LEU B O 1
ATOM 2278 N N . PRO B 1 4 ? -3.637 -26.281 -25.484 1 93.62 4 PRO B N 1
ATOM 2279 C CA . PRO B 1 4 ? -2.666 -27.188 -26.094 1 93.62 4 PRO B CA 1
ATOM 2280 C C . PRO B 1 4 ? -1.616 -27.688 -25.094 1 93.62 4 PRO B C 1
ATOM 2282 O O . PRO B 1 4 ? -0.435 -27.359 -25.234 1 93.62 4 PRO B O 1
ATOM 2285 N N . TYR B 1 5 ? -2.027 -28.531 -24.203 1 93.81 5 TYR B N 1
ATOM 2286 C CA . TYR B 1 5 ? -1.087 -29.188 -23.297 1 93.81 5 TYR B CA 1
ATOM 2287 C C . TYR B 1 5 ? -0.228 -30.203 -24.047 1 93.81 5 TYR B C 1
ATOM 2289 O O . TYR B 1 5 ? -0.662 -30.781 -25.047 1 93.81 5 TYR B O 1
ATOM 2297 N N . GLU B 1 6 ? 0.942 -30.406 -23.516 1 94 6 GLU B N 1
ATOM 2298 C CA . GLU B 1 6 ? 1.856 -31.328 -24.172 1 94 6 GLU B CA 1
ATOM 2299 C C . GLU B 1 6 ? 1.897 -32.656 -23.438 1 94 6 GLU B C 1
ATOM 2301 O O . GLU B 1 6 ? 2.787 -33.5 -23.688 1 94 6 GLU B O 1
ATOM 2306 N N . TYR B 1 7 ? 1.007 -32.906 -22.578 1 95.12 7 TYR B N 1
ATOM 2307 C CA . TYR B 1 7 ? 0.856 -34.156 -21.875 1 95.12 7 TYR B CA 1
ATOM 2308 C C . TYR B 1 7 ? -0.58 -34.688 -21.953 1 95.12 7 TYR B C 1
ATOM 2310 O O . TYR B 1 7 ? -1.482 -33.938 -22.359 1 95.12 7 TYR B O 1
ATOM 2318 N N . LYS B 1 8 ? -0.701 -35.938 -21.594 1 96.94 8 LYS B N 1
ATOM 2319 C CA . LYS B 1 8 ? -2.031 -36.531 -21.5 1 96.94 8 LYS B CA 1
ATOM 2320 C C . LYS B 1 8 ? -2.404 -36.844 -20.062 1 96.94 8 LYS B C 1
ATOM 2322 O O . LYS B 1 8 ? -1.57 -37.312 -19.281 1 96.94 8 LYS B O 1
ATOM 2327 N N . ALA B 1 9 ? -3.635 -36.531 -19.719 1 97.44 9 ALA B N 1
ATOM 2328 C CA . ALA B 1 9 ? -4.129 -36.812 -18.359 1 97.44 9 ALA B CA 1
ATOM 2329 C C . ALA B 1 9 ? -3.947 -38.281 -18 1 97.44 9 ALA B C 1
ATOM 2331 O O . ALA B 1 9 ? -3.639 -38.594 -16.844 1 97.44 9 ALA B O 1
ATOM 2332 N N . GLN B 1 10 ? -4.109 -39.062 -18.969 1 97.56 10 GLN B N 1
ATOM 2333 C CA . GLN B 1 10 ? -4.012 -40.5 -18.75 1 97.56 10 GLN B CA 1
ATOM 2334 C C . GLN B 1 10 ? -2.645 -40.875 -18.188 1 97.56 10 GLN B C 1
ATOM 2336 O O . GLN B 1 10 ? -2.537 -41.812 -17.375 1 97.56 10 GLN B O 1
ATOM 2341 N N . THR B 1 11 ? -1.602 -40.25 -18.609 1 96.88 11 THR B N 1
ATOM 2342 C CA . THR B 1 11 ? -0.256 -40.531 -18.141 1 96.88 11 THR B CA 1
ATOM 2343 C C . THR B 1 11 ? -0.153 -40.281 -16.625 1 96.88 11 THR B C 1
ATOM 2345 O O . THR B 1 11 ? 0.486 -41.031 -15.906 1 96.88 11 THR B O 1
ATOM 2348 N N . ILE B 1 12 ? -0.764 -39.25 -16.156 1 97.25 12 ILE B N 1
ATOM 2349 C CA . ILE B 1 12 ? -0.737 -38.875 -14.734 1 97.25 12 ILE B CA 1
ATOM 2350 C C . ILE B 1 12 ? -1.542 -39.906 -13.922 1 97.25 12 ILE B C 1
ATOM 2352 O O . ILE B 1 12 ? -1.146 -40.25 -12.812 1 97.25 12 ILE B O 1
ATOM 2356 N N . VAL B 1 13 ? -2.617 -40.312 -14.477 1 97.88 13 VAL B N 1
ATOM 2357 C CA . VAL B 1 13 ? -3.439 -41.344 -13.844 1 97.88 13 VAL B CA 1
ATOM 2358 C C . VAL B 1 13 ? -2.648 -42.656 -13.742 1 97.88 13 VAL B C 1
ATOM 2360 O O . VAL B 1 13 ? -2.646 -43.312 -12.695 1 97.88 13 VAL B O 1
ATOM 2363 N N . ASP B 1 14 ? -1.966 -43 -14.797 1 97.62 14 ASP B N 1
ATOM 2364 C CA . ASP B 1 14 ? -1.177 -44.219 -14.828 1 97.62 14 ASP B CA 1
ATOM 2365 C C . ASP B 1 14 ? -0.061 -44.188 -13.781 1 97.62 14 ASP B C 1
ATOM 2367 O O . ASP B 1 14 ? 0.327 -45.219 -13.242 1 97.62 14 ASP B O 1
ATOM 2371 N N . GLU B 1 15 ? 0.408 -43 -13.523 1 96.06 15 GLU B N 1
ATOM 2372 C CA . GLU B 1 15 ? 1.448 -42.812 -12.516 1 96.06 15 GLU B CA 1
ATOM 2373 C C . GLU B 1 15 ? 0.871 -42.906 -11.102 1 96.06 15 GLU B C 1
ATOM 2375 O O . GLU B 1 15 ? 1.616 -42.906 -10.125 1 96.06 15 GLU B O 1
ATOM 2380 N N . GLY B 1 16 ? -0.37 -42.938 -11.016 1 96.75 16 GLY B N 1
ATOM 2381 C CA . GLY B 1 16 ? -1.03 -43.031 -9.719 1 96.75 16 GLY B CA 1
ATOM 2382 C C . GLY B 1 16 ? -1.131 -41.719 -8.992 1 96.75 16 GLY B C 1
ATOM 2383 O O . GLY B 1 16 ? -1.385 -41.688 -7.781 1 96.75 16 GLY B O 1
ATOM 2384 N N . ARG B 1 17 ? -0.944 -40.594 -9.664 1 97.5 17 ARG B N 1
ATOM 2385 C CA . ARG B 1 17 ? -0.921 -39.281 -9.016 1 97.5 17 ARG B CA 1
ATOM 2386 C C . ARG B 1 17 ? -2.33 -38.719 -8.875 1 97.5 17 ARG B C 1
ATOM 2388 O O . ARG B 1 17 ? -2.559 -37.781 -8.086 1 97.5 17 ARG B O 1
ATOM 2395 N N . THR B 1 18 ? -3.275 -39.188 -9.656 1 98.06 18 THR B N 1
ATOM 2396 C CA . THR B 1 18 ? -4.707 -38.906 -9.578 1 98.06 18 THR B CA 1
ATOM 2397 C C . THR B 1 18 ? -5.508 -40.031 -10.195 1 98.06 18 THR B C 1
ATOM 2399 O O . THR B 1 18 ? -4.973 -41.125 -10.438 1 98.06 18 THR B O 1
ATOM 2402 N N . SER B 1 19 ? -6.902 -39.875 -10.344 1 98.56 19 SER B N 1
ATOM 2403 C CA . SER B 1 19 ? -7.707 -40.969 -10.875 1 98.56 19 SER B CA 1
ATOM 2404 C C . SER B 1 19 ? -8.742 -40.438 -11.867 1 98.56 19 SER B C 1
ATOM 2406 O O . SER B 1 19 ? -9.125 -39.281 -1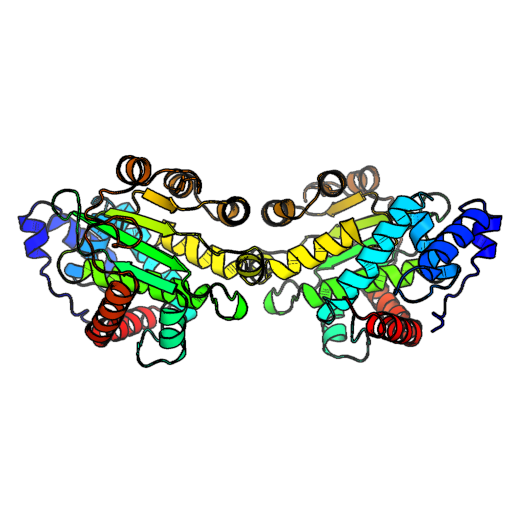1.82 1 98.56 19 SER B O 1
ATOM 2408 N N . HIS B 1 20 ? -9.141 -41.375 -12.672 1 98.19 20 HIS B N 1
ATOM 2409 C CA . HIS B 1 20 ? -10.203 -41.062 -13.625 1 98.19 20 HIS B CA 1
ATOM 2410 C C . HIS B 1 20 ? -11.492 -40.688 -12.914 1 98.19 20 HIS B C 1
ATOM 2412 O O . HIS B 1 20 ? -12.234 -39.812 -13.383 1 98.19 20 HIS B O 1
ATOM 2418 N N . ALA B 1 21 ? -11.68 -41.281 -11.852 1 98.56 21 ALA B N 1
ATOM 2419 C CA . ALA B 1 21 ? -12.898 -41.031 -11.094 1 98.56 21 ALA B CA 1
ATOM 2420 C C . ALA B 1 21 ? -12.938 -39.594 -10.602 1 98.56 21 ALA B C 1
ATOM 2422 O O . ALA B 1 21 ? -13.984 -38.938 -10.664 1 98.56 21 ALA B O 1
ATOM 2423 N N . LEU B 1 22 ? -11.844 -39.125 -10.07 1 98.75 22 LEU B N 1
ATOM 2424 C CA . LEU B 1 22 ? -11.773 -37.75 -9.562 1 98.75 22 LEU B CA 1
ATOM 2425 C C . LEU B 1 22 ? -11.906 -36.75 -10.695 1 98.75 22 LEU B C 1
ATOM 2427 O O . LEU B 1 22 ? -12.594 -35.75 -10.555 1 98.75 22 LEU B O 1
ATOM 2431 N N . ILE B 1 23 ? -11.273 -37.031 -11.828 1 98.75 23 ILE B N 1
ATOM 2432 C CA . ILE B 1 23 ? -11.383 -36.156 -12.992 1 98.75 23 ILE B CA 1
ATOM 2433 C C . ILE B 1 23 ? -12.836 -36.062 -13.438 1 98.75 23 ILE B C 1
ATOM 2435 O O . ILE B 1 23 ? -13.359 -34.969 -13.672 1 98.75 23 ILE B O 1
ATOM 2439 N N . GLN B 1 24 ? -13.469 -37.188 -13.492 1 98.56 24 GLN B N 1
ATOM 2440 C CA . GLN B 1 24 ? -14.859 -37.25 -13.93 1 98.56 24 GLN B CA 1
ATOM 2441 C C . GLN B 1 24 ? -15.773 -36.5 -12.961 1 98.56 24 GLN B C 1
ATOM 2443 O O . GLN B 1 24 ? -16.75 -35.875 -13.375 1 98.56 24 GLN B O 1
ATOM 2448 N N . GLU B 1 25 ? -15.484 -36.625 -11.758 1 98.75 25 GLU B N 1
ATOM 2449 C CA . GLU B 1 25 ? -16.281 -35.938 -10.75 1 98.75 25 GLU B CA 1
ATOM 2450 C C . GLU B 1 25 ? -16.219 -34.406 -10.938 1 98.75 25 GLU B C 1
ATOM 2452 O O . GLU B 1 25 ? -17.234 -33.719 -10.844 1 98.75 25 GLU B O 1
ATOM 2457 N N . VAL B 1 26 ? -15.031 -33.938 -11.141 1 98.75 26 VAL B N 1
ATOM 2458 C CA . VAL B 1 26 ? -14.867 -32.5 -11.359 1 98.75 26 VAL B CA 1
ATOM 2459 C C . VAL B 1 26 ? -15.555 -32.094 -12.664 1 98.75 26 VAL B C 1
ATOM 2461 O O . VAL B 1 26 ? -16.203 -31.031 -12.727 1 98.75 26 VAL B O 1
ATOM 2464 N N . LYS B 1 27 ? -15.477 -32.875 -13.648 1 97.81 27 LYS B N 1
ATOM 2465 C CA . LYS B 1 27 ? -16.141 -32.594 -14.914 1 97.81 27 LYS B CA 1
ATOM 2466 C C . LYS B 1 27 ? -17.656 -32.562 -14.742 1 97.81 27 LYS B C 1
ATOM 2468 O O . LYS B 1 27 ? -18.328 -31.672 -15.305 1 97.81 27 LYS B O 1
ATOM 2473 N N . ASN B 1 28 ? -18.125 -33.469 -14.016 1 98.19 28 ASN B N 1
ATOM 2474 C CA . ASN B 1 28 ? -19.547 -33.469 -13.734 1 98.19 28 ASN B CA 1
ATOM 2475 C C . ASN B 1 28 ? -19.984 -32.188 -13.031 1 98.19 28 ASN B C 1
ATOM 2477 O O . ASN B 1 28 ? -21.016 -31.609 -13.375 1 98.19 28 ASN B O 1
ATOM 2481 N N . TRP B 1 29 ? -19.219 -31.844 -12.07 1 98.5 29 TRP B N 1
ATOM 2482 C CA . TRP B 1 29 ? -19.516 -30.609 -11.367 1 98.5 29 TRP B CA 1
ATOM 2483 C C . TRP B 1 29 ? -19.484 -29.422 -12.32 1 98.5 29 TRP B C 1
ATOM 2485 O O . TRP B 1 29 ? -20.391 -28.578 -12.32 1 98.5 29 TRP B O 1
ATOM 2495 N N . LEU B 1 30 ? -18.484 -29.328 -13.141 1 97.12 30 LEU B N 1
ATOM 2496 C CA . LEU B 1 30 ? -18.344 -28.234 -14.094 1 97.12 30 LEU B CA 1
ATOM 2497 C C . LEU B 1 30 ? -19.562 -28.156 -15.016 1 97.12 30 LEU B C 1
ATOM 2499 O O . LEU B 1 30 ? -20 -27.062 -15.375 1 97.12 30 LEU B O 1
ATOM 2503 N N . SER B 1 31 ? -20.094 -29.234 -15.383 1 96.25 31 SER B N 1
ATOM 2504 C CA . SER B 1 31 ? -21.219 -29.312 -16.297 1 96.25 31 SER B CA 1
ATOM 2505 C C . SER B 1 31 ? -22.484 -28.719 -15.672 1 96.25 31 SER B C 1
ATOM 2507 O O . SER B 1 31 ? -23.422 -28.375 -16.375 1 96.25 31 SER B O 1
ATOM 2509 N N . THR B 1 32 ? -22.438 -28.641 -14.352 1 96.94 32 THR B N 1
ATOM 2510 C CA . THR B 1 32 ? -23.609 -28.109 -13.664 1 96.94 32 THR B CA 1
ATOM 2511 C C . THR B 1 32 ? -23.438 -26.609 -13.414 1 96.94 32 THR B C 1
ATOM 2513 O O . THR B 1 32 ? -24.312 -25.969 -12.828 1 96.94 32 THR B O 1
ATOM 2516 N N . THR B 1 33 ? -22.297 -26.094 -13.766 1 94.38 33 THR B N 1
ATOM 2517 C CA . THR B 1 33 ? -22 -24.688 -13.531 1 94.38 33 THR B CA 1
ATOM 2518 C C . THR B 1 33 ? -21.984 -23.906 -14.844 1 94.38 33 THR B C 1
ATOM 2520 O O . THR B 1 33 ? -22.125 -24.484 -15.914 1 94.38 33 THR B O 1
ATOM 2523 N N . ASP B 1 34 ? -21.781 -22.562 -14.719 1 91.94 34 ASP B N 1
ATOM 2524 C CA . ASP B 1 34 ? -21.672 -21.688 -15.891 1 91.94 34 ASP B CA 1
ATOM 2525 C C . ASP B 1 34 ? -20.219 -21.469 -16.281 1 91.94 34 ASP B C 1
ATOM 2527 O O . ASP B 1 34 ? -19.922 -20.672 -17.172 1 91.94 34 ASP B O 1
ATOM 2531 N N . PHE B 1 35 ? -19.375 -22.25 -15.609 1 93.69 35 PHE B N 1
ATOM 2532 C CA . PHE B 1 35 ? -17.953 -22.109 -15.938 1 93.69 35 PHE B CA 1
ATOM 2533 C C . PHE B 1 35 ? -17.641 -22.828 -17.234 1 93.69 35 PHE B C 1
ATOM 2535 O O . PHE B 1 35 ? -18.312 -23.797 -17.609 1 93.69 35 PHE B O 1
ATOM 2542 N N . PRO B 1 36 ? -16.625 -22.297 -17.875 1 93.81 36 PRO B N 1
ATOM 2543 C CA . PRO B 1 36 ? -16.172 -23.047 -19.047 1 93.81 36 PRO B CA 1
ATOM 2544 C C . PRO B 1 36 ? -15.781 -24.484 -18.719 1 93.81 36 PRO B C 1
ATOM 2546 O O . PRO B 1 36 ? -15.211 -24.75 -17.656 1 93.81 36 PRO B O 1
ATOM 2549 N N . GLN B 1 37 ? -16 -25.281 -19.703 1 93.5 37 GLN B N 1
ATOM 2550 C CA . GLN B 1 37 ? -15.578 -26.672 -19.547 1 93.5 37 GLN B CA 1
ATOM 2551 C C . GLN B 1 37 ? -14.07 -26.797 -19.688 1 93.5 37 GLN B C 1
ATOM 2553 O O . GLN B 1 37 ? -13.453 -26.125 -20.516 1 93.5 37 GLN B O 1
ATOM 2558 N N . LEU B 1 38 ? -13.531 -27.688 -18.875 1 96.06 38 LEU B N 1
ATOM 2559 C CA . LEU B 1 38 ? -12.086 -27.891 -18.859 1 96.06 38 LEU B CA 1
ATOM 2560 C C . LEU B 1 38 ? -11.719 -29.266 -19.391 1 96.06 38 LEU B C 1
ATOM 2562 O O . LEU B 1 38 ? -12.461 -30.234 -19.188 1 96.06 38 LEU B O 1
ATOM 2566 N N . GLN B 1 39 ? -10.625 -29.234 -20.094 1 96.06 39 GLN B N 1
ATOM 2567 C CA . GLN B 1 39 ? -10.062 -30.516 -20.5 1 96.06 39 GLN B CA 1
ATOM 2568 C C . GLN B 1 39 ? -9.539 -31.297 -19.297 1 96.06 39 GLN B C 1
ATOM 2570 O O . GLN B 1 39 ? -9.227 -30.719 -18.25 1 96.06 39 GLN B O 1
ATOM 2575 N N . ASP B 1 40 ? -9.367 -32.625 -19.5 1 97.69 40 ASP B N 1
ATOM 2576 C CA . ASP B 1 40 ? -8.836 -33.469 -18.453 1 97.69 40 ASP B CA 1
ATOM 2577 C C . ASP B 1 40 ? -7.469 -33 -17.984 1 97.69 40 ASP B C 1
ATOM 2579 O O . ASP B 1 40 ? -7.168 -33 -16.781 1 97.69 40 ASP B O 1
ATOM 2583 N N . GLU B 1 41 ? -6.688 -32.531 -18.922 1 97.38 41 GLU B N 1
ATOM 2584 C CA . GLU B 1 41 ? -5.336 -32.062 -18.625 1 97.38 41 GLU B CA 1
ATOM 2585 C C . GLU B 1 41 ? -5.355 -30.859 -17.703 1 97.38 41 GLU B C 1
ATOM 2587 O O . GLU B 1 41 ? -4.488 -30.719 -16.844 1 97.38 41 GLU B O 1
ATOM 2592 N N . SER B 1 42 ? -6.367 -30.016 -17.891 1 97 42 SER B N 1
ATOM 2593 C CA . SER B 1 42 ? -6.512 -28.859 -17 1 97 42 SER B CA 1
ATOM 2594 C C . SER B 1 42 ? -6.973 -29.281 -15.617 1 97 42 SER B C 1
ATOM 2596 O O . SER B 1 42 ? -6.473 -28.766 -14.609 1 97 42 SER B O 1
ATOM 2598 N N . ILE B 1 43 ? -7.887 -30.125 -15.609 1 98.19 43 ILE B N 1
ATOM 2599 C CA . ILE B 1 43 ? -8.477 -30.578 -14.352 1 98.19 43 ILE B CA 1
ATOM 2600 C C . ILE B 1 43 ? -7.418 -31.25 -13.492 1 98.19 43 ILE B C 1
ATOM 2602 O O . ILE B 1 43 ? -7.387 -31.062 -12.273 1 98.19 43 ILE B O 1
ATOM 2606 N N . VAL B 1 44 ? -6.559 -32 -14.117 1 98.38 44 VAL B N 1
ATOM 2607 C CA . VAL B 1 44 ? -5.477 -32.688 -13.43 1 98.38 44 VAL B CA 1
ATOM 2608 C C . VAL B 1 44 ? -4.629 -31.688 -12.656 1 98.38 44 VAL B C 1
ATOM 2610 O O . VAL B 1 44 ? -4.23 -31.938 -11.516 1 98.38 44 VAL B O 1
ATOM 2613 N N . LEU B 1 45 ? -4.332 -30.531 -13.219 1 98.06 45 LEU B N 1
ATOM 2614 C CA . LEU B 1 45 ? -3.521 -29.516 -12.562 1 98.06 45 LEU B CA 1
ATOM 2615 C C . LEU B 1 45 ? -4.16 -29.062 -11.25 1 98.06 45 LEU B C 1
ATOM 2617 O O . LEU B 1 45 ? -3.482 -28.969 -10.227 1 98.06 45 LEU B O 1
ATOM 2621 N N . PHE B 1 46 ? -5.445 -28.875 -11.281 1 98.44 46 PHE B N 1
ATOM 2622 C CA . PHE B 1 46 ? -6.16 -28.406 -10.102 1 98.44 46 PHE B CA 1
ATOM 2623 C C . PHE B 1 46 ? -6.254 -29.516 -9.055 1 98.44 46 PHE B C 1
ATOM 2625 O O . PHE B 1 46 ? -6.102 -29.25 -7.855 1 98.44 46 PHE B O 1
ATOM 2632 N N . LEU B 1 47 ? -6.488 -30.688 -9.523 1 98.81 47 LEU B N 1
ATOM 2633 C CA . LEU B 1 47 ? -6.57 -31.812 -8.602 1 98.81 47 LEU B CA 1
ATOM 2634 C C . LEU B 1 47 ? -5.246 -32.031 -7.879 1 98.81 47 LEU B C 1
ATOM 2636 O O . LEU B 1 47 ? -5.219 -32.219 -6.656 1 98.81 47 LEU B O 1
ATOM 2640 N N . LEU B 1 48 ? -4.188 -31.969 -8.609 1 98.38 48 LEU B N 1
ATOM 2641 C CA . LEU B 1 48 ? -2.871 -32.156 -8.008 1 98.38 48 LEU B CA 1
ATOM 2642 C C . LEU B 1 48 ? -2.59 -31.047 -6.988 1 98.38 48 LEU B C 1
ATOM 2644 O O . LEU B 1 48 ? -2.119 -31.328 -5.883 1 98.38 48 LEU B O 1
ATOM 2648 N N . SER B 1 49 ? -2.918 -29.828 -7.32 1 97.88 49 SER B N 1
ATOM 2649 C CA . SER B 1 49 ? -2.639 -28.688 -6.445 1 97.88 49 SER B CA 1
ATOM 2650 C C . SER B 1 49 ? -3.463 -28.766 -5.168 1 97.88 49 SER B C 1
ATOM 2652 O O . SER B 1 49 ? -3.084 -28.188 -4.145 1 97.88 49 SER B O 1
ATOM 2654 N N . CYS B 1 50 ? -4.547 -29.5 -5.246 1 98.25 50 CYS B N 1
ATOM 2655 C CA . CYS B 1 50 ? -5.445 -29.609 -4.105 1 98.25 50 CYS B CA 1
ATOM 2656 C C . CYS B 1 50 ? -5.336 -31 -3.463 1 98.25 50 CYS B C 1
ATOM 2658 O O . CYS B 1 50 ? -6.246 -31.422 -2.756 1 98.25 50 CYS B O 1
ATOM 2660 N N . GLN B 1 51 ? -4.324 -31.703 -3.807 1 98.06 51 GLN B N 1
ATOM 2661 C CA . GLN B 1 51 ? -4.047 -33.031 -3.242 1 98.06 51 GLN B CA 1
ATOM 2662 C C . GLN B 1 51 ? -5.242 -33.938 -3.41 1 98.06 51 GLN B C 1
ATOM 2664 O O . GLN B 1 51 ? -5.598 -34.688 -2.486 1 98.06 51 GLN B O 1
ATOM 2669 N N . ASN B 1 52 ? -5.973 -33.781 -4.477 1 98.62 52 ASN B N 1
ATOM 2670 C CA . ASN B 1 52 ? -7.059 -34.625 -4.934 1 98.62 52 ASN B CA 1
ATOM 2671 C C . ASN B 1 52 ? -8.305 -34.469 -4.066 1 98.62 52 ASN B C 1
ATOM 2673 O O . ASN B 1 52 ? -9.133 -35.375 -3.988 1 98.62 52 ASN B O 1
ATOM 2677 N N . ASN B 1 53 ? -8.375 -33.375 -3.363 1 98.5 53 ASN B N 1
ATOM 2678 C CA . ASN B 1 53 ? -9.609 -32.969 -2.697 1 98.5 53 ASN B CA 1
ATOM 2679 C C . ASN B 1 53 ? -10.57 -32.281 -3.652 1 98.5 53 ASN B C 1
ATOM 2681 O O . ASN B 1 53 ? -10.336 -31.125 -4.031 1 98.5 53 ASN B O 1
ATOM 2685 N N . VAL B 1 54 ? -11.656 -32.906 -3.988 1 98.56 54 VAL B N 1
ATOM 2686 C CA . VAL B 1 54 ? -12.555 -32.438 -5.043 1 98.56 54 VAL B CA 1
ATOM 2687 C C . VAL B 1 54 ? -13.219 -31.125 -4.617 1 98.56 54 VAL B C 1
ATOM 2689 O O . VAL B 1 54 ? -13.352 -30.203 -5.426 1 98.56 54 VAL B O 1
ATOM 2692 N N . GLU B 1 55 ? -13.57 -31.062 -3.363 1 98.44 55 GLU B N 1
ATOM 2693 C CA . GLU B 1 55 ? -14.219 -29.844 -2.883 1 98.44 55 GLU B CA 1
ATOM 2694 C C . GLU B 1 55 ? -13.289 -28.641 -2.994 1 98.44 55 GLU B C 1
ATOM 2696 O O . GLU B 1 55 ? -13.688 -27.578 -3.467 1 98.44 55 GLU B O 1
ATOM 2701 N N . GLU B 1 56 ? -12.078 -28.812 -2.559 1 98.44 56 GLU B N 1
ATOM 2702 C CA . GLU B 1 56 ? -11.086 -27.734 -2.658 1 98.44 56 GLU B CA 1
ATOM 2703 C C . GLU B 1 56 ? -10.789 -27.406 -4.113 1 98.44 56 GLU B C 1
ATOM 2705 O O . GLU B 1 56 ? -10.562 -26.234 -4.449 1 98.44 56 GLU B O 1
ATOM 2710 N N . THR B 1 57 ? -10.82 -28.406 -4.918 1 98.81 57 THR B N 1
ATOM 2711 C CA . THR B 1 57 ? -10.57 -28.219 -6.344 1 98.81 57 THR B CA 1
ATOM 2712 C C . THR B 1 57 ? -11.648 -27.344 -6.961 1 98.81 57 THR B C 1
ATOM 2714 O O . THR B 1 57 ? -11.344 -26.422 -7.719 1 98.81 57 THR B O 1
ATOM 2717 N N . GLN B 1 58 ? -12.898 -27.578 -6.598 1 98.69 58 GLN B N 1
ATOM 2718 C CA . GLN B 1 58 ? -14.008 -26.781 -7.105 1 98.69 58 GLN B CA 1
ATOM 2719 C C . GLN B 1 58 ? -13.875 -25.328 -6.691 1 98.69 58 GLN B C 1
ATOM 2721 O O . GLN B 1 58 ? -14.086 -24.422 -7.504 1 98.69 58 GLN B O 1
ATOM 2726 N N . LYS B 1 59 ? -13.43 -25.188 -5.496 1 98.56 59 LYS B N 1
ATOM 2727 C CA . LYS B 1 59 ? -13.234 -23.828 -4.996 1 98.56 59 LYS B CA 1
ATOM 2728 C C . LYS B 1 59 ? -12.109 -23.125 -5.75 1 98.56 59 LYS B C 1
ATOM 2730 O O . LYS B 1 59 ? -12.242 -21.953 -6.121 1 98.56 59 LYS B O 1
ATOM 2735 N N . THR B 1 60 ? -11.07 -23.781 -5.957 1 98.62 60 THR B N 1
ATOM 2736 C CA . THR B 1 60 ? -9.906 -23.219 -6.625 1 98.62 60 THR B CA 1
ATOM 2737 C C . THR B 1 60 ? -10.234 -22.859 -8.078 1 98.62 60 THR B C 1
ATOM 2739 O O . THR B 1 60 ? -9.828 -21.812 -8.578 1 98.62 60 THR B O 1
ATOM 2742 N N . ILE B 1 61 ? -10.984 -23.672 -8.734 1 98.44 61 ILE B N 1
ATOM 2743 C CA . ILE B 1 61 ? -11.383 -23.422 -10.117 1 98.44 61 ILE B CA 1
ATOM 2744 C C . ILE B 1 61 ? -12.273 -22.188 -10.188 1 98.44 61 ILE B C 1
ATOM 2746 O O . ILE B 1 61 ? -12.086 -21.328 -11.047 1 98.44 61 ILE B O 1
ATOM 2750 N N . ARG B 1 62 ? -13.18 -22.078 -9.25 1 97.88 62 ARG B N 1
ATOM 2751 C CA . ARG B 1 62 ? -14.031 -20.891 -9.188 1 97.88 62 ARG B CA 1
ATOM 2752 C C . ARG B 1 62 ? -13.203 -19.625 -9.047 1 97.88 62 ARG B C 1
ATOM 2754 O O . ARG B 1 62 ? -13.422 -18.656 -9.766 1 97.88 62 ARG B O 1
ATOM 2761 N N . ALA B 1 63 ? -12.289 -19.719 -8.117 1 98.25 63 ALA B N 1
ATOM 2762 C CA . ALA B 1 63 ? -11.438 -18.562 -7.855 1 98.25 63 ALA B CA 1
ATOM 2763 C C . ALA B 1 63 ? -10.562 -18.234 -9.062 1 98.25 63 ALA B C 1
ATOM 2765 O O . ALA B 1 63 ? -10.32 -17.062 -9.375 1 98.25 63 ALA B O 1
ATOM 2766 N N . PHE B 1 64 ? -10.125 -19.281 -9.695 1 98.25 64 PHE B N 1
ATOM 2767 C CA . PHE B 1 64 ? -9.273 -19.156 -10.875 1 98.25 64 PHE B CA 1
ATOM 2768 C C . PHE B 1 64 ? -9.961 -18.344 -11.961 1 98.25 64 PHE B C 1
ATOM 2770 O O . PHE B 1 64 ? -9.422 -17.344 -12.43 1 98.25 64 PHE B O 1
ATOM 2777 N N . PHE B 1 65 ? -11.133 -18.641 -12.297 1 97.5 65 PHE B N 1
ATOM 2778 C CA . PHE B 1 65 ? -11.867 -17.953 -13.352 1 97.5 65 PHE B CA 1
ATOM 2779 C C . PHE B 1 65 ? -12.234 -16.547 -12.898 1 97.5 65 PHE B C 1
ATOM 2781 O O . PHE B 1 65 ? -12.109 -15.586 -13.672 1 97.5 65 PHE B O 1
ATOM 2788 N N . LYS B 1 66 ? -12.609 -16.469 -11.672 1 97.12 66 LYS B N 1
ATOM 2789 C CA . LYS B 1 66 ? -13.016 -15.164 -11.148 1 97.12 66 LYS B CA 1
ATOM 2790 C C . LYS B 1 66 ? -11.844 -14.188 -11.148 1 97.12 66 LYS B C 1
ATOM 2792 O O . LYS B 1 66 ? -11.945 -13.094 -11.703 1 97.12 66 LYS B O 1
ATOM 2797 N N . ILE B 1 67 ? -10.742 -14.562 -10.578 1 97.88 67 ILE B N 1
ATOM 2798 C CA . ILE B 1 67 ? -9.602 -13.664 -10.391 1 97.88 67 ILE B CA 1
ATOM 2799 C C . ILE B 1 67 ? -8.992 -13.312 -11.742 1 97.88 67 ILE B C 1
ATOM 2801 O O . ILE B 1 67 ? -8.672 -12.148 -12 1 97.88 67 ILE B O 1
ATOM 2805 N N . LYS B 1 68 ? -8.867 -14.281 -12.625 1 97.69 68 LYS B N 1
ATOM 2806 C CA . LYS B 1 68 ? -8.281 -13.992 -13.93 1 97.69 68 LYS B CA 1
ATOM 2807 C C . LYS B 1 68 ? -9.188 -13.078 -14.75 1 97.69 68 LYS B C 1
ATOM 2809 O O . LYS B 1 68 ? -8.703 -12.227 -15.5 1 97.69 68 LYS B O 1
ATOM 2814 N N . SER B 1 69 ? -10.492 -13.227 -14.578 1 96.56 69 SER B N 1
ATOM 2815 C CA . SER B 1 69 ? -11.43 -12.375 -15.305 1 96.56 69 SER B CA 1
ATOM 2816 C C . SER B 1 69 ? -11.406 -10.945 -14.773 1 96.56 69 SER B C 1
ATOM 2818 O O . SER B 1 69 ? -11.586 -9.992 -15.531 1 96.56 69 SER B O 1
ATOM 2820 N N . GLU B 1 70 ? -11.141 -10.797 -13.492 1 95.94 70 GLU B N 1
ATOM 2821 C CA . GLU B 1 70 ? -11.195 -9.484 -12.852 1 95.94 70 GLU B CA 1
ATOM 2822 C C . GLU B 1 70 ? -9.859 -8.766 -12.945 1 95.94 70 GLU B C 1
ATOM 2824 O O . GLU B 1 70 ? -9.766 -7.57 -12.648 1 95.94 70 GLU B O 1
ATOM 2829 N N . SER B 1 71 ? -8.836 -9.484 -13.398 1 96.88 71 SER B N 1
ATOM 2830 C CA . SER B 1 71 ? -7.504 -8.898 -13.445 1 96.88 71 SER B CA 1
ATOM 2831 C C . SER B 1 71 ? -6.883 -9.047 -14.828 1 96.88 71 SER B C 1
ATOM 2833 O O . SER B 1 71 ? -5.793 -9.609 -14.969 1 96.88 71 SER B O 1
ATOM 2835 N N . PRO B 1 72 ? -7.508 -8.477 -15.82 1 96.25 72 PRO B N 1
ATOM 2836 C CA . PRO B 1 72 ? -6.973 -8.617 -17.172 1 96.25 72 PRO B CA 1
ATOM 2837 C C . PRO B 1 72 ? -5.594 -7.984 -17.344 1 96.25 72 PRO B C 1
ATOM 2839 O O . PRO B 1 72 ? -4.82 -8.398 -18.203 1 96.25 72 PRO B O 1
ATOM 2842 N N . ASP B 1 73 ? -5.285 -7.027 -16.484 1 96.5 73 ASP B N 1
ATOM 2843 C CA . ASP B 1 73 ? -3.982 -6.375 -16.531 1 96.5 73 ASP B CA 1
ATOM 2844 C C . ASP B 1 73 ? -2.857 -7.371 -16.266 1 96.5 73 ASP B C 1
ATOM 2846 O O . ASP B 1 73 ? -1.727 -7.18 -16.703 1 96.5 73 ASP B O 1
ATOM 2850 N N . ILE B 1 74 ? -3.191 -8.453 -15.586 1 98 74 ILE B N 1
ATOM 2851 C CA . ILE B 1 74 ? -2.197 -9.469 -15.258 1 98 74 ILE B CA 1
ATOM 2852 C C . ILE B 1 74 ? -2.314 -10.641 -16.234 1 98 74 ILE B C 1
ATOM 2854 O O . ILE B 1 74 ? -1.306 -11.203 -16.656 1 98 74 ILE B O 1
ATOM 2858 N N . PHE B 1 75 ? -3.518 -10.945 -16.656 1 97.88 75 PHE B N 1
ATOM 2859 C CA . PHE B 1 75 ? -3.725 -12.258 -17.25 1 97.88 75 PHE B CA 1
ATOM 2860 C C . PHE B 1 75 ? -4.117 -12.117 -18.719 1 97.88 75 PHE B C 1
ATOM 2862 O O . PHE B 1 75 ? -4.539 -13.094 -19.344 1 97.88 75 PHE B O 1
ATOM 2869 N N . GLN B 1 76 ? -3.98 -10.953 -19.281 1 96.81 76 GLN B N 1
ATOM 2870 C CA . GLN B 1 76 ? -4.191 -10.742 -20.703 1 96.81 76 GLN B CA 1
ATOM 2871 C C . GLN B 1 76 ? -2.955 -10.133 -21.359 1 96.81 76 GLN B C 1
ATOM 2873 O O . GLN B 1 76 ? -2.047 -9.672 -20.672 1 96.81 76 GLN B O 1
ATOM 2878 N N . ASN B 1 77 ? -2.943 -10.305 -22.641 1 96.31 77 ASN B N 1
ATOM 2879 C CA . ASN B 1 77 ? -1.845 -9.781 -23.453 1 96.31 77 ASN B CA 1
ATOM 2880 C C . ASN B 1 77 ? -0.504 -10.375 -23.016 1 96.31 77 ASN B C 1
ATOM 2882 O O . ASN B 1 77 ? 0.456 -9.633 -22.781 1 96.31 77 ASN B O 1
ATOM 2886 N N . ARG B 1 78 ? -0.502 -11.68 -22.797 1 97.56 78 ARG B N 1
ATOM 2887 C CA . ARG B 1 78 ? 0.71 -12.422 -22.453 1 97.56 78 ARG B CA 1
ATOM 2888 C C . ARG B 1 78 ? 1.491 -12.789 -23.719 1 97.56 78 ARG B C 1
ATOM 2890 O O . ARG B 1 78 ? 1.517 -13.961 -24.125 1 97.56 78 ARG B O 1
ATOM 2897 N N . ASP B 1 79 ? 2.09 -11.781 -24.328 1 96.81 79 ASP B N 1
ATOM 2898 C CA . ASP B 1 79 ? 2.777 -11.867 -25.625 1 96.81 79 ASP B CA 1
ATOM 2899 C C . ASP B 1 79 ? 4.172 -11.25 -25.531 1 96.81 79 ASP B C 1
ATOM 2901 O O . ASP B 1 79 ? 4.312 -10.047 -25.297 1 96.81 79 ASP B O 1
ATOM 2905 N N . MET B 1 80 ? 5.191 -12.086 -25.844 1 96.44 80 MET B N 1
ATOM 2906 C CA . MET B 1 80 ? 6.574 -11.633 -25.719 1 96.44 80 MET B CA 1
ATOM 2907 C C . MET B 1 80 ? 6.949 -10.688 -26.844 1 96.44 80 MET B C 1
ATOM 2909 O O . MET B 1 80 ? 8.039 -10.117 -26.844 1 96.44 80 MET B O 1
ATOM 2913 N N . ASP B 1 81 ? 6.074 -10.43 -27.703 1 94.69 81 ASP B N 1
ATOM 2914 C CA . ASP B 1 81 ? 6.293 -9.398 -28.703 1 94.69 81 ASP B CA 1
ATOM 2915 C C . ASP B 1 81 ? 5.859 -8.023 -28.188 1 94.69 81 ASP B C 1
ATOM 2917 O O . ASP B 1 81 ? 6.156 -7 -28.812 1 94.69 81 ASP B O 1
ATOM 2921 N N . ASP B 1 82 ? 5.172 -8.062 -27.125 1 95.31 82 ASP B N 1
ATOM 2922 C CA . ASP B 1 82 ? 4.824 -6.816 -26.438 1 95.31 82 ASP B CA 1
ATOM 2923 C C . ASP B 1 82 ? 6.062 -6.168 -25.812 1 95.31 82 ASP B C 1
ATOM 2925 O O . ASP B 1 82 ? 6.777 -6.801 -25.031 1 95.31 82 ASP B O 1
ATOM 2929 N N . GLU B 1 83 ? 6.277 -4.91 -26.078 1 95.88 83 GLU B N 1
ATOM 2930 C CA . GLU B 1 83 ? 7.473 -4.203 -25.625 1 95.88 83 GLU B CA 1
ATOM 2931 C C . GLU B 1 83 ? 7.516 -4.098 -24.109 1 95.88 83 GLU B C 1
ATOM 2933 O O . GLU B 1 83 ? 8.594 -4.117 -23.516 1 95.88 83 GLU B O 1
ATOM 2938 N N . VAL B 1 84 ? 6.363 -3.982 -23.531 1 96.25 84 VAL B N 1
ATOM 2939 C CA . VAL B 1 84 ? 6.285 -3.85 -22.078 1 96.25 84 VAL B CA 1
ATOM 2940 C C . VAL B 1 84 ? 6.82 -5.113 -21.406 1 96.25 84 VAL B C 1
ATOM 2942 O O . VAL B 1 84 ? 7.617 -5.039 -20.469 1 96.25 84 VAL B O 1
ATOM 2945 N N . LEU B 1 85 ? 6.453 -6.285 -21.906 1 97.56 85 LEU B N 1
ATOM 2946 C CA . LEU B 1 85 ? 6.918 -7.547 -21.328 1 97.56 85 LEU B CA 1
ATOM 2947 C C . LEU B 1 85 ? 8.398 -7.762 -21.625 1 97.56 85 LEU B C 1
ATOM 2949 O O . LEU B 1 85 ? 9.133 -8.273 -20.766 1 97.56 85 LEU B O 1
ATOM 2953 N N . GLN B 1 86 ? 8.758 -7.309 -22.766 1 96.56 86 GLN B N 1
ATOM 2954 C CA . GLN B 1 86 ? 10.172 -7.445 -23.109 1 96.56 86 GLN B CA 1
ATOM 2955 C C . GLN B 1 86 ? 11.039 -6.617 -22.172 1 96.56 86 GLN B C 1
ATOM 2957 O O . GLN B 1 86 ? 12.078 -7.094 -21.688 1 96.56 86 GLN B O 1
ATOM 2962 N N . ARG B 1 87 ? 10.633 -5.461 -21.938 1 96.69 87 ARG B N 1
ATOM 2963 C CA . ARG B 1 87 ? 11.367 -4.594 -21.031 1 96.69 87 ARG B CA 1
ATOM 2964 C C . ARG B 1 87 ? 11.367 -5.16 -19.609 1 96.69 87 ARG B C 1
ATOM 2966 O O . ARG B 1 87 ? 12.391 -5.109 -18.922 1 96.69 87 ARG B O 1
ATOM 2973 N N . ALA B 1 88 ? 10.266 -5.68 -19.234 1 97.75 88 ALA B N 1
ATOM 2974 C CA . ALA B 1 88 ? 10.164 -6.238 -17.891 1 97.75 88 ALA B CA 1
ATOM 2975 C C . ALA B 1 88 ? 11.117 -7.414 -17.703 1 97.75 88 ALA B C 1
ATOM 2977 O O . ALA B 1 88 ? 11.664 -7.613 -16.609 1 97.75 88 ALA B O 1
ATOM 2978 N N . MET B 1 89 ? 11.352 -8.164 -18.75 1 97.69 89 MET B N 1
ATOM 2979 C CA . MET B 1 89 ? 12.242 -9.32 -18.672 1 97.69 89 MET B CA 1
ATOM 2980 C C . MET B 1 89 ? 13.688 -8.891 -18.484 1 97.69 89 MET B C 1
ATOM 2982 O O . MET B 1 89 ? 14.531 -9.688 -18.062 1 97.69 89 MET B O 1
ATOM 2986 N N . LYS B 1 90 ? 13.938 -7.621 -18.797 1 97 90 LYS B N 1
ATOM 2987 C CA . LYS B 1 90 ? 15.266 -7.078 -18.531 1 97 90 LYS B CA 1
ATOM 2988 C C . LYS B 1 90 ? 15.406 -6.621 -17.094 1 97 90 LYS B C 1
ATOM 2990 O O . LYS B 1 90 ? 16.5 -6.609 -16.531 1 97 90 LYS B O 1
ATOM 2995 N N . VAL B 1 91 ? 14.32 -6.309 -16.516 1 97.5 91 VAL B N 1
ATOM 2996 C CA . VAL B 1 91 ? 14.305 -5.738 -15.172 1 97.5 91 VAL B CA 1
ATOM 2997 C C . VAL B 1 91 ? 14.328 -6.863 -14.133 1 97.5 91 VAL B C 1
ATOM 2999 O O . VAL B 1 91 ? 14.969 -6.734 -13.094 1 97.5 91 VAL B O 1
ATOM 3002 N N . VAL B 1 92 ? 13.688 -7.93 -14.43 1 97.62 92 VAL B N 1
ATOM 3003 C CA . VAL B 1 92 ? 13.609 -9.031 -13.477 1 97.62 92 VAL B CA 1
ATOM 3004 C C . VAL B 1 92 ? 14 -10.336 -14.156 1 97.62 92 VAL B C 1
ATOM 3006 O O . VAL B 1 92 ? 13.844 -10.477 -15.375 1 97.62 92 VAL B O 1
ATOM 3009 N N . THR B 1 93 ? 14.562 -11.18 -13.375 1 97.38 93 THR B N 1
ATOM 3010 C CA . THR B 1 93 ? 14.719 -12.578 -13.766 1 97.38 93 THR B CA 1
ATOM 3011 C C . THR B 1 93 ? 13.531 -13.406 -13.266 1 97.38 93 THR B C 1
ATOM 3013 O O . THR B 1 93 ? 13.164 -13.336 -12.094 1 97.38 93 THR B O 1
ATOM 3016 N N . CYS B 1 94 ? 12.945 -14.164 -14.094 1 97.31 94 CYS B N 1
ATOM 3017 C CA . CYS B 1 94 ? 11.844 -15.078 -13.805 1 97.31 94 CYS B CA 1
ATOM 3018 C C . CYS B 1 94 ? 12.055 -16.422 -14.508 1 97.31 94 CYS B C 1
ATOM 3020 O O . CYS B 1 94 ? 11.898 -16.516 -15.727 1 97.31 94 CYS B O 1
ATOM 3022 N N . VAL B 1 95 ? 12.312 -17.422 -13.672 1 97.56 95 VAL B N 1
ATOM 3023 C CA . VAL B 1 95 ? 12.742 -18.656 -14.297 1 97.56 95 VAL B CA 1
ATOM 3024 C C . VAL B 1 95 ? 12.07 -19.844 -13.609 1 97.56 95 VAL B C 1
ATOM 3026 O O . VAL B 1 95 ? 11.938 -19.875 -12.383 1 97.56 95 VAL B O 1
ATOM 3029 N N . SER B 1 96 ? 11.586 -20.766 -14.43 1 97.75 96 SER B N 1
ATOM 3030 C CA . SER B 1 96 ? 11.344 -22.109 -13.93 1 97.75 96 SER B CA 1
ATOM 3031 C C . SER B 1 96 ? 12.602 -22.969 -14.023 1 97.75 96 SER B C 1
ATOM 3033 O O . SER B 1 96 ? 13.062 -23.281 -15.117 1 97.75 96 SER B O 1
ATOM 3035 N N . ILE B 1 97 ? 13.07 -23.328 -12.883 1 97 97 ILE B N 1
ATOM 3036 C CA . ILE B 1 97 ? 14.305 -24.109 -12.828 1 97 97 ILE B CA 1
ATOM 3037 C C . ILE B 1 97 ? 14.086 -25.469 -13.484 1 97 97 ILE B C 1
ATOM 3039 O O . ILE B 1 97 ? 13.094 -26.156 -13.211 1 97 97 ILE B O 1
ATOM 3043 N N . PRO B 1 98 ? 15.055 -25.812 -14.359 1 93.25 98 PRO B N 1
ATOM 3044 C CA . PRO B 1 98 ? 14.859 -27.062 -15.102 1 93.25 98 PRO B CA 1
ATOM 3045 C C . PRO B 1 98 ? 14.953 -28.297 -14.211 1 93.25 98 PRO B C 1
ATOM 3047 O O . PRO B 1 98 ? 14.305 -29.312 -14.484 1 93.25 98 PRO B O 1
ATOM 3050 N N . THR B 1 99 ? 15.75 -28.172 -13.18 1 94.31 99 THR B N 1
ATOM 3051 C CA . THR B 1 99 ? 15.891 -29.297 -12.258 1 94.31 99 THR B CA 1
ATOM 3052 C C . THR B 1 99 ? 14.68 -29.375 -11.32 1 94.31 99 THR B C 1
ATOM 3054 O O . THR B 1 99 ? 14.336 -28.391 -10.664 1 94.31 99 THR B O 1
ATOM 3057 N N . ARG B 1 100 ? 14.117 -30.578 -11.266 1 95.56 100 ARG B N 1
ATOM 3058 C CA . ARG B 1 100 ? 12.969 -30.797 -10.391 1 95.56 100 ARG B CA 1
ATOM 3059 C C . ARG B 1 100 ? 13.328 -31.703 -9.219 1 95.56 100 ARG B C 1
ATOM 3061 O O . ARG B 1 100 ? 14.305 -32.469 -9.297 1 95.56 100 ARG B O 1
ATOM 3068 N N . LEU B 1 101 ? 12.594 -31.516 -8.172 1 96.31 101 LEU B N 1
ATOM 3069 C CA . LEU B 1 101 ? 12.828 -32.312 -6.961 1 96.31 101 LEU B CA 1
ATOM 3070 C C . LEU B 1 101 ? 11.695 -33.281 -6.727 1 96.31 101 LEU B C 1
ATOM 3072 O O . LEU B 1 101 ? 10.688 -33.281 -7.438 1 96.31 101 LEU B O 1
ATOM 3076 N N . SER B 1 102 ? 11.891 -34.281 -5.785 1 94.62 102 SER B N 1
ATOM 3077 C CA . SER B 1 102 ? 10.867 -35.219 -5.316 1 94.62 102 SER B CA 1
ATOM 3078 C C . SER B 1 102 ? 10.289 -36.031 -6.469 1 94.62 102 SER B C 1
ATOM 3080 O O . SER B 1 102 ? 9.07 -36.062 -6.664 1 94.62 102 SER B O 1
ATOM 3082 N N . ASN B 1 103 ? 11.148 -36.656 -7.273 1 92.31 103 ASN B N 1
ATOM 3083 C CA . ASN B 1 103 ? 10.758 -37.469 -8.414 1 92.31 103 ASN B CA 1
ATOM 3084 C C . ASN B 1 103 ? 9.906 -36.688 -9.406 1 92.31 103 ASN B C 1
ATOM 3086 O O . ASN B 1 103 ? 8.805 -37.094 -9.766 1 92.31 103 ASN B O 1
ATOM 3090 N N . ASN B 1 104 ? 10.273 -35.375 -9.664 1 92.31 104 ASN B N 1
ATOM 3091 C CA . ASN B 1 104 ? 9.742 -34.5 -10.695 1 92.31 104 ASN B CA 1
ATOM 3092 C C . ASN B 1 104 ? 8.398 -33.906 -10.281 1 92.31 104 ASN B C 1
ATOM 3094 O O . ASN B 1 104 ? 7.668 -33.375 -11.125 1 92.31 104 ASN B O 1
ATOM 3098 N N . GLN B 1 105 ? 8.109 -34 -8.992 1 95.62 105 GLN B N 1
ATOM 3099 C CA . GLN B 1 105 ? 6.809 -33.5 -8.555 1 95.62 105 GLN B CA 1
ATOM 3100 C C . GLN B 1 105 ? 6.91 -32.062 -8 1 95.62 105 GLN B C 1
ATOM 3102 O O . GLN B 1 105 ? 5.895 -31.406 -7.812 1 95.62 105 GLN B O 1
ATOM 3107 N N . THR B 1 106 ? 8.156 -31.688 -7.73 1 97.81 106 THR B N 1
ATOM 3108 C CA . THR B 1 106 ? 8.352 -30.344 -7.184 1 97.81 106 THR B CA 1
ATOM 3109 C C . THR B 1 106 ? 9.188 -29.5 -8.141 1 97.81 106 THR B C 1
ATOM 3111 O O . THR B 1 106 ? 10.305 -29.875 -8.5 1 97.81 106 THR B O 1
ATOM 3114 N N . VAL B 1 107 ? 8.602 -28.391 -8.531 1 98.19 107 VAL B N 1
ATOM 3115 C CA . VAL B 1 107 ? 9.32 -27.438 -9.383 1 98.19 107 VAL B CA 1
ATOM 3116 C C . VAL B 1 107 ? 9.82 -26.266 -8.547 1 98.19 107 VAL B C 1
ATOM 3118 O O . VAL B 1 107 ? 9.281 -26 -7.469 1 98.19 107 VAL B O 1
ATOM 3121 N N . ILE B 1 108 ? 10.891 -25.594 -9 1 98.38 108 ILE B N 1
ATOM 3122 C CA . ILE B 1 108 ? 11.461 -24.422 -8.344 1 98.38 108 ILE B CA 1
ATOM 3123 C C . ILE B 1 108 ? 11.383 -23.203 -9.273 1 98.38 108 ILE B C 1
ATOM 3125 O O . ILE B 1 108 ? 11.797 -23.281 -10.43 1 98.38 108 ILE B O 1
ATOM 3129 N N . HIS B 1 109 ? 10.742 -22.203 -8.828 1 98.62 109 HIS B N 1
ATOM 3130 C CA . HIS B 1 109 ? 10.758 -20.922 -9.523 1 98.62 109 HIS B CA 1
ATOM 3131 C C . HIS B 1 109 ? 11.719 -19.938 -8.852 1 98.62 109 HIS B C 1
ATOM 3133 O O . HIS B 1 109 ? 11.773 -19.875 -7.625 1 98.62 109 HIS B O 1
ATOM 3139 N N . PHE B 1 110 ? 12.516 -19.297 -9.672 1 98.44 110 PHE B N 1
ATOM 3140 C CA . PHE B 1 110 ? 13.539 -18.375 -9.188 1 98.44 110 PHE B CA 1
ATOM 3141 C C . PHE B 1 110 ? 13.312 -16.969 -9.734 1 98.44 110 PHE B C 1
ATOM 3143 O O . PHE B 1 110 ? 13.18 -16.781 -10.945 1 98.44 110 PHE B O 1
ATOM 3150 N N . PHE B 1 111 ? 13.281 -16.016 -8.805 1 98.19 111 PHE B N 1
ATOM 3151 C CA . PHE B 1 111 ? 13.055 -14.625 -9.172 1 98.19 111 PHE B CA 1
ATOM 3152 C C . PHE B 1 111 ? 14.133 -13.719 -8.57 1 98.19 111 PHE B C 1
ATOM 3154 O O . PHE B 1 111 ? 14.547 -13.922 -7.43 1 98.19 111 PHE B O 1
ATOM 3161 N N . LYS B 1 112 ? 14.539 -12.742 -9.32 1 97.06 112 LYS B N 1
ATOM 3162 C CA . LYS B 1 112 ? 15.445 -11.727 -8.789 1 97.06 112 LYS B CA 1
ATOM 3163 C C . LYS B 1 112 ? 15.297 -10.406 -9.539 1 97.06 112 LYS B C 1
ATOM 3165 O O . LYS B 1 112 ? 14.828 -10.383 -10.68 1 97.06 112 LYS B O 1
ATOM 3170 N N . LEU B 1 113 ? 15.672 -9.344 -8.898 1 95.19 113 LEU B N 1
ATOM 3171 C CA . LEU B 1 113 ? 15.758 -8.023 -9.523 1 95.19 113 LEU B CA 1
ATOM 3172 C C . LEU B 1 113 ? 17.078 -7.863 -10.266 1 95.19 113 LEU B C 1
ATOM 3174 O O . LEU B 1 113 ? 18.156 -8.039 -9.68 1 95.19 113 LEU B O 1
ATOM 3178 N N . ASN B 1 114 ? 16.984 -7.535 -11.516 1 95.31 114 ASN B N 1
ATOM 3179 C CA . ASN B 1 114 ? 18.188 -7.285 -12.312 1 95.31 114 ASN B CA 1
ATOM 3180 C C . ASN B 1 114 ? 18.531 -5.797 -12.359 1 95.31 114 ASN B C 1
ATOM 3182 O O . ASN B 1 114 ? 19.703 -5.422 -12.305 1 95.31 114 ASN B O 1
ATOM 3186 N N . ASP B 1 115 ? 17.516 -5.043 -12.586 1 94.31 115 ASP B N 1
ATOM 3187 C CA . ASP B 1 115 ? 17.625 -3.588 -12.625 1 94.31 115 ASP B CA 1
ATOM 3188 C C . ASP B 1 115 ? 17.172 -2.963 -11.312 1 94.31 115 ASP B C 1
ATOM 3190 O O . ASP B 1 115 ? 15.984 -2.988 -10.977 1 94.31 115 ASP B O 1
ATOM 3194 N N . THR B 1 116 ? 18.125 -2.291 -10.648 1 92.5 116 THR B N 1
ATOM 3195 C CA . THR B 1 116 ? 17.812 -1.812 -9.305 1 92.5 116 THR B CA 1
ATOM 3196 C C . THR B 1 116 ? 17.219 -0.406 -9.352 1 92.5 116 THR B C 1
ATOM 3198 O O . THR B 1 116 ? 16.938 0.188 -8.312 1 92.5 116 THR B O 1
ATOM 3201 N N . ASN B 1 117 ? 17.078 0.152 -10.586 1 95.44 117 ASN B N 1
ATOM 3202 C CA . ASN B 1 117 ? 16.328 1.401 -10.727 1 95.44 117 ASN B CA 1
ATOM 3203 C C . ASN B 1 117 ? 14.828 1.187 -10.555 1 95.44 117 ASN B C 1
ATOM 3205 O O . ASN B 1 117 ? 14.172 0.653 -11.453 1 95.44 117 ASN B O 1
ATOM 3209 N N . TYR B 1 118 ? 14.32 1.675 -9.477 1 94.81 118 TYR B N 1
ATOM 3210 C CA . TYR B 1 118 ? 12.938 1.395 -9.094 1 94.81 118 TYR B CA 1
ATOM 3211 C C . TYR B 1 118 ? 11.969 1.942 -10.133 1 94.81 118 TYR B C 1
ATOM 3213 O O . TYR B 1 118 ? 10.828 1.474 -10.234 1 94.81 118 TYR B O 1
ATOM 3221 N N . ARG B 1 119 ? 12.344 2.887 -10.93 1 94.88 119 ARG B N 1
ATOM 3222 C CA . ARG B 1 119 ? 11.469 3.498 -11.922 1 94.88 119 ARG B CA 1
ATOM 3223 C C . ARG B 1 119 ? 11.125 2.508 -13.031 1 94.88 119 ARG B C 1
ATOM 3225 O O . ARG B 1 119 ? 10.125 2.672 -13.734 1 94.88 119 ARG B O 1
ATOM 3232 N N . ASN B 1 120 ? 11.953 1.53 -13.148 1 96.38 120 ASN B N 1
ATOM 3233 C CA . ASN B 1 120 ? 11.758 0.559 -14.219 1 96.38 120 ASN B CA 1
ATOM 3234 C C . ASN B 1 120 ? 10.953 -0.648 -13.75 1 96.38 120 ASN B C 1
ATOM 3236 O O . ASN B 1 120 ? 10.531 -1.476 -14.555 1 96.38 120 ASN B O 1
ATOM 3240 N N . PHE B 1 121 ? 10.727 -0.718 -12.469 1 96.31 121 PHE B N 1
ATOM 3241 C CA . PHE B 1 121 ? 10.039 -1.869 -11.898 1 96.31 121 PHE B CA 1
ATOM 3242 C C . PHE B 1 121 ? 8.531 -1.655 -11.891 1 96.31 121 PHE B C 1
ATOM 3244 O O . PHE B 1 121 ? 8.047 -0.601 -11.477 1 96.31 121 PHE B O 1
ATOM 3251 N N . ASP B 1 122 ? 7.832 -2.615 -12.312 1 96.25 122 ASP B N 1
ATOM 3252 C CA . ASP B 1 122 ? 6.371 -2.635 -12.297 1 96.25 122 ASP B CA 1
ATOM 3253 C C . ASP B 1 122 ? 5.844 -3.957 -11.742 1 96.25 122 ASP B C 1
ATOM 3255 O O . ASP B 1 122 ? 6.047 -5.012 -12.352 1 96.25 122 ASP B O 1
ATOM 3259 N N . LEU B 1 123 ? 5.172 -3.885 -10.656 1 96.69 123 LEU B N 1
ATOM 3260 C CA . LEU B 1 123 ? 4.758 -5.102 -9.969 1 96.69 123 LEU B CA 1
ATOM 3261 C C . LEU B 1 123 ? 3.758 -5.891 -10.805 1 96.69 123 LEU B C 1
ATOM 3263 O O . LEU B 1 123 ? 3.852 -7.117 -10.898 1 96.69 123 LEU B O 1
ATOM 3267 N N . ILE B 1 124 ? 2.816 -5.223 -11.422 1 97.62 124 ILE B N 1
ATOM 3268 C CA . ILE B 1 124 ? 1.77 -5.895 -12.188 1 97.62 124 ILE B CA 1
ATOM 3269 C C . ILE B 1 124 ? 2.396 -6.688 -13.336 1 97.62 124 ILE B C 1
ATOM 3271 O O . ILE B 1 124 ? 2.084 -7.863 -13.523 1 97.62 124 ILE B O 1
ATOM 3275 N N . THR B 1 125 ? 3.283 -6.078 -14.016 1 97.81 125 THR B N 1
ATOM 3276 C CA . THR B 1 125 ? 3.955 -6.742 -15.125 1 97.81 125 THR B CA 1
ATOM 3277 C C . THR B 1 125 ? 4.82 -7.895 -14.617 1 97.81 125 THR B C 1
ATOM 3279 O O . THR B 1 125 ? 4.891 -8.945 -15.258 1 97.81 125 THR B O 1
ATOM 3282 N N . SER B 1 126 ? 5.457 -7.695 -13.508 1 97.69 126 SER B N 1
ATOM 3283 C CA . SER B 1 126 ? 6.285 -8.75 -12.922 1 97.69 126 SER B CA 1
ATOM 3284 C C . SER B 1 126 ? 5.438 -9.938 -12.492 1 97.69 126 SER B C 1
ATOM 3286 O O . SER B 1 126 ? 5.852 -11.086 -12.641 1 97.69 126 SER B O 1
ATOM 3288 N N . MET B 1 127 ? 4.289 -9.664 -11.938 1 98.12 127 MET B N 1
ATOM 3289 C CA . MET B 1 127 ? 3.357 -10.727 -11.57 1 98.12 127 MET B CA 1
ATOM 3290 C C . MET B 1 127 ? 2.922 -11.516 -12.805 1 98.12 127 MET B C 1
ATOM 3292 O O . MET B 1 127 ? 2.836 -12.742 -12.773 1 98.12 127 MET B O 1
ATOM 3296 N N . LYS B 1 128 ? 2.604 -10.75 -13.844 1 98.38 128 LYS B N 1
ATOM 3297 C CA . LYS B 1 128 ? 2.232 -11.398 -15.102 1 98.38 128 LYS B CA 1
ATOM 3298 C C . LYS B 1 128 ? 3.295 -12.398 -15.539 1 98.38 128 LYS B C 1
ATOM 3300 O O . LYS B 1 128 ? 2.98 -13.562 -15.82 1 98.38 128 LYS B O 1
ATOM 3305 N N . LEU B 1 129 ? 4.504 -11.977 -15.477 1 98.5 129 LEU B N 1
ATOM 3306 C CA . LEU B 1 129 ? 5.613 -12.844 -15.859 1 98.5 129 LEU B CA 1
ATOM 3307 C C . LEU B 1 129 ? 5.719 -14.039 -14.914 1 98.5 129 LEU B C 1
ATOM 3309 O O . LEU B 1 129 ? 5.887 -15.18 -15.359 1 98.5 129 LEU B O 1
ATOM 3313 N N . ALA B 1 130 ? 5.633 -13.766 -13.664 1 98.38 130 ALA B N 1
ATOM 3314 C CA . ALA B 1 130 ? 5.75 -14.828 -12.672 1 98.38 130 ALA B CA 1
ATOM 3315 C C . ALA B 1 130 ? 4.676 -15.891 -12.875 1 98.38 130 ALA B C 1
ATOM 3317 O O . ALA B 1 130 ? 4.953 -17.094 -12.797 1 98.38 130 ALA B O 1
ATOM 3318 N N . PHE B 1 131 ? 3.482 -15.477 -13.172 1 98.25 131 PHE B N 1
ATOM 3319 C CA . PHE B 1 131 ? 2.387 -16.422 -13.352 1 98.25 131 PHE B CA 1
ATOM 3320 C C . PHE B 1 131 ? 2.51 -17.156 -14.68 1 98.25 131 PHE B C 1
ATOM 3322 O O . PHE B 1 131 ? 2.102 -18.312 -14.797 1 98.25 131 PHE B O 1
ATOM 3329 N N . MET B 1 132 ? 3.117 -16.531 -15.641 1 98.19 132 MET B N 1
ATOM 3330 C CA . MET B 1 132 ? 3.404 -17.203 -16.906 1 98.19 132 MET B CA 1
ATOM 3331 C C . MET B 1 132 ? 4.422 -18.328 -16.703 1 98.19 132 MET B C 1
ATOM 3333 O O . MET B 1 132 ? 4.371 -19.344 -17.391 1 98.19 132 MET B O 1
ATOM 3337 N N . VAL B 1 133 ? 5.312 -18.141 -15.766 1 98.38 133 VAL B N 1
ATOM 3338 C CA . VAL B 1 133 ? 6.309 -19.156 -15.453 1 98.38 133 VAL B CA 1
ATOM 3339 C C . VAL B 1 133 ? 5.613 -20.422 -14.953 1 98.38 133 VAL B C 1
ATOM 3341 O O . VAL B 1 133 ? 6.066 -21.547 -15.234 1 98.38 133 VAL B O 1
ATOM 3344 N N . ILE B 1 134 ? 4.531 -20.234 -14.266 1 97.56 134 ILE B N 1
ATOM 3345 C CA . ILE B 1 134 ? 3.758 -21.391 -13.797 1 97.56 134 ILE B CA 1
ATOM 3346 C C . ILE B 1 134 ? 3.314 -22.234 -14.992 1 97.56 134 ILE B C 1
ATOM 3348 O O . ILE B 1 134 ? 3.42 -23.453 -14.961 1 97.56 134 ILE B O 1
ATOM 3352 N N . ASP B 1 135 ? 2.875 -21.578 -16.016 1 96.38 135 ASP B N 1
ATOM 3353 C CA . ASP B 1 135 ? 2.416 -22.281 -17.203 1 96.38 135 ASP B CA 1
ATOM 3354 C C . ASP B 1 135 ? 3.559 -23.047 -17.875 1 96.38 135 ASP B C 1
ATOM 3356 O O . ASP B 1 135 ? 3.357 -24.141 -18.406 1 96.38 135 ASP B O 1
ATOM 3360 N N . ILE B 1 136 ? 4.73 -22.5 -17.844 1 96.12 136 ILE B N 1
ATOM 3361 C CA . ILE B 1 136 ? 5.898 -23.219 -18.344 1 96.12 136 ILE B CA 1
ATOM 3362 C C . ILE B 1 136 ? 6.074 -24.531 -17.578 1 96.12 136 ILE B C 1
ATOM 3364 O O . ILE B 1 136 ? 6.266 -25.578 -18.188 1 96.12 136 ILE B O 1
ATOM 3368 N N . SER B 1 137 ? 5.949 -24.469 -16.312 1 96.25 137 SER B N 1
ATOM 3369 C CA . SER B 1 137 ? 6.254 -25.609 -15.445 1 96.25 137 SER B CA 1
ATOM 3370 C C . SER B 1 137 ? 5.215 -26.703 -15.586 1 96.25 137 SER B C 1
ATOM 3372 O O . SER B 1 137 ? 5.477 -27.859 -15.25 1 96.25 137 SER B O 1
ATOM 3374 N N . GLN B 1 138 ? 4.086 -26.391 -16.109 1 95.44 138 GLN B N 1
ATOM 3375 C CA . GLN B 1 138 ? 2.979 -27.328 -16.125 1 95.44 138 GLN B CA 1
ATOM 3376 C C . GLN B 1 138 ? 2.773 -27.922 -17.531 1 95.44 138 GLN B C 1
ATOM 3378 O O . GLN B 1 138 ? 1.963 -28.828 -17.719 1 95.44 138 GLN B O 1
ATOM 3383 N N . ARG B 1 139 ? 3.51 -27.5 -18.438 1 88.75 139 ARG B N 1
ATOM 3384 C CA . ARG B 1 139 ? 3.25 -27.734 -19.859 1 88.75 139 ARG B CA 1
ATOM 3385 C C . ARG B 1 139 ? 3.447 -29.203 -20.203 1 88.75 139 ARG B C 1
ATOM 3387 O O . ARG B 1 139 ? 2.65 -29.781 -20.953 1 88.75 139 ARG B O 1
ATOM 3394 N N . ARG B 1 140 ? 4.473 -29.797 -19.75 1 89.44 140 ARG B N 1
ATOM 3395 C CA . ARG B 1 140 ? 4.855 -31.125 -20.219 1 89.44 140 ARG B CA 1
ATOM 3396 C C . ARG B 1 140 ? 4.641 -32.188 -19.125 1 89.44 140 ARG B C 1
ATOM 3398 O O . ARG B 1 140 ? 4.137 -33.281 -19.391 1 89.44 140 ARG B O 1
ATOM 3405 N N . ASN B 1 141 ? 5.059 -31.938 -18.016 1 92.44 141 ASN B N 1
ATOM 3406 C CA . ASN B 1 141 ? 4.91 -32.781 -16.828 1 92.44 141 ASN B CA 1
ATOM 3407 C C . ASN B 1 141 ? 4.457 -31.953 -15.617 1 92.44 141 ASN B C 1
ATOM 3409 O O . ASN B 1 141 ? 5.281 -31.375 -14.898 1 92.44 141 ASN B O 1
ATOM 3413 N N . PRO B 1 142 ? 3.178 -32 -15.367 1 96.19 142 PRO B N 1
ATOM 3414 C CA . PRO B 1 142 ? 2.646 -31.094 -14.336 1 96.19 142 PRO B CA 1
ATOM 3415 C C . PRO B 1 142 ? 3.131 -31.453 -12.938 1 96.19 142 PRO B C 1
ATOM 3417 O O . PRO B 1 142 ? 2.902 -32.562 -12.469 1 96.19 142 PRO B O 1
ATOM 3420 N N . PRO B 1 143 ? 3.73 -30.516 -12.289 1 97.25 143 PRO B N 1
ATOM 3421 C CA . PRO B 1 143 ? 4.121 -30.734 -10.898 1 97.25 143 PRO B CA 1
ATOM 3422 C C . PRO B 1 143 ? 2.963 -30.547 -9.922 1 97.25 143 PRO B C 1
ATOM 3424 O O . PRO B 1 143 ? 1.956 -29.922 -10.266 1 97.25 143 PRO B O 1
ATOM 3427 N N . SER B 1 144 ? 3.133 -31.141 -8.734 1 96.44 144 SER B N 1
ATOM 3428 C CA . SER B 1 144 ? 2.145 -30.891 -7.684 1 96.44 144 SER B CA 1
ATOM 3429 C C . SER B 1 144 ? 2.566 -29.75 -6.777 1 96.44 144 SER B C 1
ATOM 3431 O O . SER B 1 144 ? 1.721 -29.078 -6.172 1 96.44 144 SER B O 1
ATOM 3433 N N . ASP B 1 145 ? 3.871 -29.516 -6.734 1 97.94 145 ASP B N 1
ATOM 3434 C CA . ASP B 1 145 ? 4.375 -28.625 -5.699 1 97.94 145 ASP B CA 1
ATOM 3435 C C . ASP B 1 145 ? 5.34 -27.594 -6.289 1 97.94 145 ASP B C 1
ATOM 3437 O O . ASP B 1 145 ? 5.98 -27.844 -7.309 1 97.94 145 ASP B O 1
ATOM 3441 N N . LEU B 1 146 ? 5.391 -26.469 -5.578 1 98.5 146 LEU B N 1
ATOM 3442 C CA . LEU B 1 146 ? 6.234 -25.359 -5.988 1 98.5 146 LEU B CA 1
ATOM 3443 C C . LEU B 1 146 ? 7.055 -24.828 -4.812 1 98.5 146 LEU B C 1
ATOM 3445 O O . LEU B 1 146 ? 6.527 -24.656 -3.711 1 98.5 146 LEU B O 1
ATOM 3449 N N . ILE B 1 147 ? 8.328 -24.734 -5.031 1 98.62 147 ILE B N 1
ATOM 3450 C CA . ILE B 1 147 ? 9.188 -23.922 -4.168 1 98.62 147 ILE B CA 1
ATOM 3451 C C . ILE B 1 147 ? 9.586 -22.641 -4.887 1 98.62 147 ILE B C 1
ATOM 3453 O O . ILE B 1 147 ? 10.008 -22.672 -6.047 1 98.62 147 ILE B O 1
ATOM 3457 N N . VAL B 1 148 ? 9.375 -21.531 -4.234 1 98.56 148 VAL B N 1
ATOM 3458 C CA . VAL B 1 148 ? 9.742 -20.234 -4.801 1 98.56 148 VAL B CA 1
ATOM 3459 C C . VAL B 1 148 ? 11 -19.719 -4.121 1 98.56 148 VAL B C 1
ATOM 3461 O O . VAL B 1 148 ? 11.109 -19.75 -2.891 1 98.56 148 VAL B O 1
ATOM 3464 N N . VAL B 1 149 ? 11.906 -19.312 -4.887 1 98.19 149 VAL B N 1
ATOM 3465 C CA . VAL B 1 149 ? 13.109 -18.656 -4.391 1 98.19 149 VAL B CA 1
ATOM 3466 C C . VAL B 1 149 ? 13.188 -17.234 -4.949 1 98.19 149 VAL B C 1
ATOM 3468 O O . VAL B 1 149 ? 13.211 -17.047 -6.164 1 98.19 149 VAL B O 1
ATOM 3471 N N . ILE B 1 150 ? 13.219 -16.281 -4.109 1 98 150 ILE B N 1
ATOM 3472 C CA . ILE B 1 150 ? 13.289 -14.883 -4.496 1 98 150 ILE B CA 1
ATOM 3473 C C . ILE B 1 150 ? 14.562 -14.258 -3.926 1 98 150 ILE B C 1
ATOM 3475 O O . ILE B 1 150 ? 14.852 -14.406 -2.738 1 98 150 ILE B O 1
ATOM 3479 N N . ASP B 1 151 ? 15.336 -13.625 -4.734 1 96.62 151 ASP B N 1
ATOM 3480 C CA . ASP B 1 151 ? 16.484 -12.852 -4.266 1 96.62 151 ASP B CA 1
ATOM 3481 C C . ASP B 1 151 ? 16.141 -11.367 -4.176 1 96.62 151 ASP B C 1
ATOM 3483 O O . ASP B 1 151 ? 15.938 -10.711 -5.199 1 96.62 151 ASP B O 1
ATOM 3487 N N . MET B 1 152 ? 16.219 -10.82 -3.029 1 94.19 152 MET B N 1
ATOM 3488 C CA . MET B 1 152 ? 15.805 -9.438 -2.795 1 94.19 152 MET B CA 1
ATOM 3489 C C . MET B 1 152 ? 17 -8.492 -2.871 1 94.19 152 MET B C 1
ATOM 3491 O O . MET B 1 152 ? 16.875 -7.309 -2.543 1 94.19 152 MET B O 1
ATOM 3495 N N . LYS B 1 153 ? 18.062 -9.031 -3.258 1 94 153 LYS B N 1
ATOM 3496 C CA . LYS B 1 153 ? 19.234 -8.164 -3.385 1 94 153 LYS B CA 1
ATOM 3497 C C . LYS B 1 153 ? 18.953 -6.984 -4.309 1 94 153 LYS B C 1
ATOM 3499 O O . LYS B 1 153 ? 18.438 -7.164 -5.418 1 94 153 LYS B O 1
ATOM 3504 N N . GLY B 1 154 ? 19.234 -5.762 -3.83 1 93.56 154 GLY B N 1
ATOM 3505 C CA . GLY B 1 154 ? 19.062 -4.566 -4.645 1 93.56 154 GLY B CA 1
ATOM 3506 C C . GLY B 1 154 ? 17.719 -3.898 -4.457 1 93.56 154 GLY B C 1
ATOM 3507 O O . GLY B 1 154 ? 17.5 -2.779 -4.93 1 93.56 154 GLY B O 1
ATOM 3508 N N . ALA B 1 155 ? 16.75 -4.527 -3.811 1 94.75 155 ALA B N 1
ATOM 3509 C CA . ALA B 1 155 ? 15.445 -3.914 -3.549 1 94.75 155 ALA B CA 1
ATOM 3510 C C . ALA B 1 155 ? 15.57 -2.75 -2.57 1 94.75 155 ALA B C 1
ATOM 3512 O O . ALA B 1 155 ? 16.297 -2.848 -1.572 1 94.75 155 ALA B O 1
ATOM 3513 N N . THR B 1 156 ? 14.945 -1.689 -2.881 1 95.81 156 THR B N 1
ATOM 3514 C CA . THR B 1 156 ? 14.938 -0.51 -2.023 1 95.81 156 THR B CA 1
ATOM 3515 C C . THR B 1 156 ? 13.508 -0.151 -1.613 1 95.81 156 THR B C 1
ATOM 3517 O O . THR B 1 156 ? 12.547 -0.712 -2.139 1 95.81 156 THR B O 1
ATOM 3520 N N . LEU B 1 157 ? 13.461 0.756 -0.683 1 95.44 157 LEU B N 1
ATOM 3521 C CA . LEU B 1 157 ? 12.156 1.227 -0.219 1 95.44 157 LEU B CA 1
ATOM 3522 C C . LEU B 1 157 ? 11.359 1.833 -1.366 1 95.44 157 LEU B C 1
ATOM 3524 O O . LEU B 1 157 ? 10.133 1.706 -1.41 1 95.44 157 LEU B O 1
ATOM 3528 N N . MET B 1 158 ? 12.031 2.414 -2.303 1 95.19 158 MET B N 1
ATOM 3529 C CA . MET B 1 158 ? 11.359 3.053 -3.432 1 95.19 158 MET B CA 1
ATOM 3530 C C . MET B 1 158 ? 10.664 2.018 -4.309 1 95.19 158 MET B C 1
ATOM 3532 O O . MET B 1 158 ? 9.602 2.289 -4.875 1 95.19 158 MET B O 1
ATOM 3536 N N . HIS B 1 159 ? 11.172 0.836 -4.395 1 96.44 159 HIS B N 1
ATOM 3537 C CA . HIS B 1 159 ? 10.492 -0.239 -5.113 1 96.44 159 HIS B CA 1
ATOM 3538 C C . HIS B 1 159 ? 9.156 -0.575 -4.473 1 96.44 159 HIS B C 1
ATOM 3540 O O . HIS B 1 159 ? 8.18 -0.86 -5.172 1 96.44 159 HIS B O 1
ATOM 3546 N N . LEU B 1 160 ? 9.117 -0.475 -3.16 1 96.44 160 LEU B N 1
ATOM 3547 C CA . LEU B 1 160 ? 7.906 -0.819 -2.416 1 96.44 160 LEU B CA 1
ATOM 3548 C C . LEU B 1 160 ? 6.883 0.309 -2.49 1 96.44 160 LEU B C 1
ATOM 3550 O O . LEU B 1 160 ? 5.699 0.062 -2.723 1 96.44 160 LEU B O 1
ATOM 3554 N N . THR B 1 161 ? 7.312 1.521 -2.406 1 94.62 161 THR B N 1
ATOM 3555 C CA . THR B 1 161 ? 6.402 2.65 -2.254 1 94.62 161 THR B CA 1
ATOM 3556 C C . THR B 1 161 ? 5.703 2.965 -3.574 1 94.62 161 THR B C 1
ATOM 3558 O O . THR B 1 161 ? 4.668 3.631 -3.59 1 94.62 161 THR B O 1
ATOM 3561 N N . CYS B 1 162 ? 6.164 2.457 -4.648 1 94.56 162 CYS B N 1
ATOM 3562 C CA . CYS B 1 162 ? 5.539 2.699 -5.945 1 94.56 162 CYS B CA 1
ATOM 3563 C C . CYS B 1 162 ? 4.391 1.729 -6.188 1 94.56 162 CYS B C 1
ATOM 3565 O O . CYS B 1 162 ? 3.645 1.875 -7.16 1 94.56 162 CYS B O 1
ATOM 3567 N N . ILE B 1 163 ? 4.191 0.837 -5.316 1 97 163 ILE B N 1
ATOM 3568 C CA . ILE B 1 163 ? 3.221 -0.236 -5.508 1 97 163 ILE B CA 1
ATOM 3569 C C . ILE B 1 163 ? 1.867 0.184 -4.941 1 97 163 ILE B C 1
ATOM 3571 O O . ILE B 1 163 ? 1.796 0.768 -3.857 1 97 163 ILE B O 1
ATOM 3575 N N . LYS B 1 164 ? 0.842 -0.093 -5.68 1 96.69 164 LYS B N 1
ATOM 3576 C CA . LYS B 1 164 ? -0.515 0.071 -5.164 1 96.69 164 LYS B CA 1
ATOM 3577 C C . LYS B 1 164 ? -0.909 -1.1 -4.27 1 96.69 164 LYS B C 1
ATOM 3579 O O . LYS B 1 164 ? -0.594 -2.252 -4.57 1 96.69 164 LYS B O 1
ATOM 3584 N N . LEU B 1 165 ? -1.666 -0.819 -3.287 1 97.12 165 LEU B N 1
ATOM 3585 C CA . LEU B 1 165 ? -2.127 -1.854 -2.367 1 97.12 165 LEU B CA 1
ATOM 3586 C C . LEU B 1 165 ? -2.975 -2.891 -3.096 1 97.12 165 LEU B C 1
ATOM 3588 O O . LEU B 1 165 ? -2.898 -4.082 -2.795 1 97.12 165 LEU B O 1
ATOM 3592 N N . GLY B 1 166 ? -3.725 -2.428 -4.051 1 97.06 166 GLY B N 1
ATOM 3593 C CA . GLY B 1 166 ? -4.555 -3.336 -4.824 1 97.06 166 GLY B CA 1
ATOM 3594 C C . GLY B 1 166 ? -3.752 -4.359 -5.605 1 97.06 166 GLY B C 1
ATOM 3595 O O . GLY B 1 166 ? -4.195 -5.496 -5.789 1 97.06 166 GLY B O 1
ATOM 3596 N N . ALA B 1 167 ? -2.596 -3.951 -6.07 1 97.62 167 ALA B N 1
ATOM 3597 C CA . ALA B 1 167 ? -1.72 -4.879 -6.781 1 97.62 167 ALA B CA 1
ATOM 3598 C C . ALA B 1 167 ? -1.207 -5.973 -5.848 1 97.62 167 ALA B C 1
ATOM 3600 O O . ALA B 1 167 ? -1.173 -7.148 -6.219 1 97.62 167 ALA B O 1
ATOM 3601 N N . ILE B 1 168 ? -0.824 -5.578 -4.656 1 97.75 168 ILE B N 1
ATOM 3602 C CA . ILE B 1 168 ? -0.368 -6.547 -3.668 1 97.75 168 ILE B CA 1
ATOM 3603 C C . ILE B 1 168 ? -1.483 -7.551 -3.377 1 97.75 168 ILE B C 1
ATOM 3605 O O . ILE B 1 168 ? -1.25 -8.758 -3.359 1 97.75 168 ILE B O 1
ATOM 3609 N N . LYS B 1 169 ? -2.672 -7.047 -3.152 1 97.81 169 LYS B N 1
ATOM 3610 C CA . LYS B 1 169 ? -3.814 -7.906 -2.865 1 97.81 169 LYS B CA 1
ATOM 3611 C C . LYS B 1 169 ? -4.066 -8.883 -4.012 1 97.81 169 LYS B C 1
ATOM 3613 O O . LYS B 1 169 ? -4.312 -10.07 -3.779 1 97.81 169 LYS B O 1
ATOM 3618 N N . LYS B 1 170 ? -4.059 -8.391 -5.234 1 97.62 170 LYS B N 1
ATOM 3619 C CA . LYS B 1 170 ? -4.277 -9.242 -6.398 1 97.62 170 LYS B CA 1
ATOM 3620 C C . LYS B 1 170 ? -3.277 -10.398 -6.434 1 97.62 170 LYS B C 1
ATOM 3622 O O . LYS B 1 170 ? -3.652 -11.547 -6.684 1 97.62 170 LYS B O 1
ATOM 3627 N N . PHE B 1 171 ? -2.045 -10.039 -6.199 1 98.12 171 PHE B N 1
ATOM 3628 C CA . PHE B 1 171 ? -0.977 -11.031 -6.191 1 98.12 171 PHE B CA 1
ATOM 3629 C C . PHE B 1 171 ? -1.244 -12.102 -5.148 1 98.12 171 PHE B C 1
ATOM 3631 O O . PHE B 1 171 ? -1.259 -13.297 -5.465 1 98.12 171 PHE B O 1
ATOM 3638 N N . ILE B 1 172 ? -1.532 -11.711 -3.979 1 98.06 172 ILE B N 1
ATOM 3639 C CA . ILE B 1 172 ? -1.705 -12.609 -2.842 1 98.06 172 ILE B CA 1
ATOM 3640 C C . ILE B 1 172 ? -2.967 -13.445 -3.035 1 98.06 172 ILE B C 1
ATOM 3642 O O . ILE B 1 172 ? -2.963 -14.656 -2.777 1 98.06 172 ILE B O 1
ATOM 3646 N N . ASP B 1 173 ? -4.031 -12.789 -3.535 1 98.06 173 ASP B N 1
ATOM 3647 C CA . ASP B 1 173 ? -5.277 -13.516 -3.773 1 98.06 173 ASP B CA 1
ATOM 3648 C C . ASP B 1 173 ? -5.062 -14.664 -4.758 1 98.06 173 ASP B C 1
ATOM 3650 O O . ASP B 1 173 ? -5.574 -15.766 -4.551 1 98.06 173 ASP B O 1
ATOM 3654 N N . PHE B 1 174 ? -4.32 -14.406 -5.742 1 98.5 174 PHE B N 1
ATOM 3655 C CA . PHE B 1 174 ? -4.105 -15.461 -6.719 1 98.5 174 PHE B CA 1
ATOM 3656 C C . PHE B 1 174 ? -3.262 -16.578 -6.129 1 98.5 174 PHE B C 1
ATOM 3658 O O . PHE B 1 174 ? -3.578 -17.766 -6.301 1 98.5 174 PHE B O 1
ATOM 3665 N N . LEU B 1 175 ? -2.213 -16.25 -5.395 1 97.75 175 LEU B N 1
ATOM 3666 C CA . LEU B 1 175 ? -1.311 -17.234 -4.809 1 97.75 175 LEU B CA 1
ATOM 3667 C C . LEU B 1 175 ? -2.064 -18.172 -3.875 1 97.75 175 LEU B C 1
ATOM 3669 O O . LEU B 1 175 ? -1.82 -19.375 -3.875 1 97.75 175 LEU B O 1
ATOM 3673 N N . GLN B 1 176 ? -3.025 -17.641 -3.166 1 97.75 176 GLN B N 1
ATOM 3674 C CA . GLN B 1 176 ? -3.545 -18.453 -2.064 1 97.75 176 GLN B CA 1
ATOM 3675 C C . GLN B 1 176 ? -4.902 -19.047 -2.42 1 97.75 176 GLN B C 1
ATOM 3677 O O . GLN B 1 176 ? -5.367 -19.984 -1.752 1 97.75 176 GLN B O 1
ATOM 3682 N N . GLU B 1 177 ? -5.527 -18.5 -3.576 1 98 177 GLU B N 1
ATOM 3683 C CA . GLU B 1 177 ? -6.895 -18.953 -3.812 1 98 177 GLU B CA 1
ATOM 3684 C C . GLU B 1 177 ? -7.02 -19.656 -5.16 1 98 177 GLU B C 1
ATOM 3686 O O . GLU B 1 177 ? -7.922 -20.469 -5.359 1 98 177 GLU B O 1
ATOM 3691 N N . ALA B 1 178 ? -6.16 -19.328 -6.066 1 98.31 178 ALA B N 1
ATOM 3692 C CA . ALA B 1 178 ? -6.566 -19.625 -7.438 1 98.31 178 ALA B CA 1
ATOM 3693 C C . ALA B 1 178 ? -5.477 -20.406 -8.172 1 98.31 178 ALA B C 1
ATOM 3695 O O . ALA B 1 178 ? -5.727 -21 -9.219 1 98.31 178 ALA B O 1
ATOM 3696 N N . MET B 1 179 ? -4.277 -20.453 -7.652 1 97.44 179 MET B N 1
ATOM 3697 C CA . MET B 1 179 ? -3.131 -21 -8.367 1 97.44 179 MET B CA 1
ATOM 3698 C C . MET B 1 179 ? -3.24 -22.516 -8.484 1 97.44 179 MET B C 1
ATOM 3700 O O . MET B 1 179 ? -3.412 -23.219 -7.484 1 97.44 179 MET B O 1
ATOM 3704 N N . PRO B 1 180 ? -3.186 -23.109 -9.688 1 97.62 180 PRO B N 1
ATOM 3705 C CA . PRO B 1 180 ? -3.232 -24.562 -9.883 1 97.62 180 PRO B CA 1
ATOM 3706 C C . PRO B 1 180 ? -1.884 -25.234 -9.633 1 97.62 180 PRO B C 1
ATOM 3708 O O . PRO B 1 180 ? -1.486 -26.125 -10.383 1 97.62 180 PRO B O 1
ATOM 3711 N N . LEU B 1 181 ? -1.167 -24.766 -8.742 1 98.19 181 LEU B N 1
ATOM 3712 C CA . LEU B 1 181 ? 0.131 -25.25 -8.289 1 98.19 181 LEU B CA 1
ATOM 3713 C C . LEU B 1 181 ? 0.331 -24.969 -6.805 1 98.19 181 LEU B C 1
ATOM 3715 O O . LEU B 1 181 ? 0.235 -23.812 -6.375 1 98.19 181 LEU B O 1
ATOM 3719 N N . ARG B 1 182 ? 0.618 -25.984 -6.043 1 97.81 182 ARG B N 1
ATOM 3720 C CA . ARG B 1 182 ? 0.667 -25.828 -4.594 1 97.81 182 ARG B CA 1
ATOM 3721 C C . ARG B 1 182 ? 2.02 -25.297 -4.145 1 97.81 182 ARG B C 1
ATOM 3723 O O . ARG B 1 182 ? 3.059 -25.906 -4.41 1 97.81 182 ARG B O 1
ATOM 3730 N N . ILE B 1 183 ? 1.994 -24.203 -3.434 1 98.25 183 ILE B N 1
ATOM 3731 C CA . ILE B 1 183 ? 3.23 -23.656 -2.881 1 98.25 183 ILE B CA 1
ATOM 3732 C C . ILE B 1 183 ? 3.602 -24.406 -1.607 1 98.25 183 ILE B C 1
ATOM 3734 O O . ILE B 1 183 ? 2.789 -24.531 -0.686 1 98.25 183 ILE B O 1
ATOM 3738 N N . GLN B 1 184 ? 4.797 -24.875 -1.627 1 97.5 184 GLN B N 1
ATOM 3739 C CA . GLN B 1 184 ? 5.293 -25.547 -0.426 1 97.5 184 GLN B CA 1
ATOM 3740 C C . GLN B 1 184 ? 6.105 -24.578 0.437 1 97.5 184 GLN B C 1
ATOM 3742 O O . GLN B 1 184 ? 5.965 -24.562 1.662 1 97.5 184 GLN B O 1
ATOM 3747 N N . GLN B 1 185 ? 6.949 -23.906 -0.236 1 98.25 185 GLN B N 1
ATOM 3748 C CA . GLN B 1 185 ? 7.844 -22.984 0.462 1 98.25 185 GLN B CA 1
ATOM 3749 C C . GLN B 1 185 ? 8.172 -21.766 -0.403 1 98.25 185 GLN B C 1
ATOM 3751 O O . GLN B 1 185 ? 8.258 -21.875 -1.628 1 98.25 185 GLN B O 1
ATOM 3756 N N . ILE B 1 186 ? 8.289 -20.672 0.246 1 98.56 186 ILE B N 1
ATOM 3757 C CA . ILE B 1 186 ? 8.812 -19.453 -0.354 1 98.56 186 ILE B CA 1
ATOM 3758 C C . ILE B 1 186 ? 10.078 -19.016 0.392 1 98.56 186 ILE B C 1
ATOM 3760 O O . ILE B 1 186 ? 10.016 -18.672 1.577 1 98.56 186 ILE B O 1
ATOM 3764 N N . HIS B 1 187 ? 11.172 -19.062 -0.261 1 98.38 187 HIS B N 1
ATOM 3765 C CA . HIS B 1 187 ? 12.445 -18.625 0.317 1 98.38 187 HIS B CA 1
ATOM 3766 C C . HIS B 1 187 ? 12.844 -17.25 -0.205 1 98.38 187 HIS B C 1
ATOM 3768 O O . HIS B 1 187 ? 12.938 -17.047 -1.418 1 98.38 187 HIS B O 1
ATOM 3774 N N . VAL B 1 188 ? 13.047 -16.359 0.657 1 97.94 188 VAL B N 1
ATOM 3775 C CA . VAL B 1 188 ? 13.531 -15.023 0.314 1 97.94 188 VAL B CA 1
ATOM 3776 C C . VAL B 1 188 ? 15 -14.891 0.704 1 97.94 188 VAL B C 1
ATOM 3778 O O . VAL B 1 188 ? 15.336 -14.891 1.891 1 97.94 188 VAL B O 1
ATOM 3781 N N . LEU B 1 189 ? 15.812 -14.805 -0.273 1 96.62 189 LEU B N 1
ATOM 3782 C CA . LEU B 1 189 ? 17.234 -14.609 -0.05 1 96.62 189 LEU B CA 1
ATOM 3783 C C . LEU B 1 189 ? 17.562 -13.125 0.093 1 96.62 189 LEU B C 1
ATOM 3785 O O . LEU B 1 189 ? 16.875 -12.273 -0.469 1 96.62 189 LEU B O 1
ATOM 3789 N N . ASN B 1 190 ? 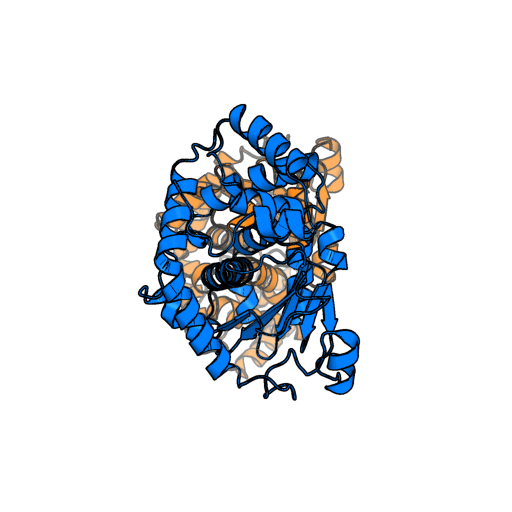18.641 -12.805 0.836 1 95.25 190 ASN B N 1
ATOM 3790 C CA . ASN B 1 190 ? 19.062 -11.438 1.084 1 95.25 190 ASN B CA 1
ATOM 3791 C C . ASN B 1 190 ? 17.922 -10.594 1.651 1 95.25 190 ASN B C 1
ATOM 3793 O O . ASN B 1 190 ? 17.703 -9.461 1.217 1 95.25 190 ASN B O 1
ATOM 3797 N N . ALA B 1 191 ? 17.172 -11.227 2.525 1 95.25 191 ALA B N 1
ATOM 3798 C CA . ALA B 1 191 ? 16.094 -10.523 3.199 1 95.25 191 ALA B CA 1
ATOM 3799 C C . ALA B 1 191 ? 16.625 -9.414 4.098 1 95.25 191 ALA B C 1
ATOM 3801 O O . ALA B 1 191 ? 17.578 -9.617 4.855 1 95.25 191 ALA B O 1
ATOM 3802 N N . ASN B 1 192 ? 16.109 -8.219 3.887 1 92.38 192 ASN B N 1
ATOM 3803 C CA . ASN B 1 192 ? 16.469 -7.051 4.68 1 92.38 192 ASN B CA 1
ATOM 3804 C C . ASN B 1 192 ? 15.234 -6.336 5.227 1 92.38 192 ASN B C 1
ATOM 3806 O O . ASN B 1 192 ? 14.141 -6.902 5.242 1 92.38 192 ASN B O 1
ATOM 3810 N N . TYR B 1 193 ? 15.453 -5.176 5.727 1 92.69 193 TYR B N 1
ATOM 3811 C CA . TYR B 1 193 ? 14.359 -4.477 6.395 1 92.69 193 TYR B CA 1
ATOM 3812 C C . TYR B 1 193 ? 13.234 -4.16 5.414 1 92.69 193 TYR B C 1
ATOM 3814 O O . TYR B 1 193 ? 12.078 -4.035 5.812 1 92.69 193 TYR B O 1
ATOM 3822 N N . ILE B 1 194 ? 13.531 -4.035 4.129 1 93.25 194 ILE B N 1
ATOM 3823 C CA . ILE B 1 194 ? 12.508 -3.777 3.119 1 93.25 194 ILE B CA 1
ATOM 3824 C C . ILE B 1 194 ? 11.562 -4.969 3.029 1 93.25 194 ILE B C 1
ATOM 3826 O O . ILE B 1 194 ? 10.344 -4.793 2.91 1 93.25 194 ILE B O 1
ATOM 3830 N N . PHE B 1 195 ? 12.125 -6.102 3.117 1 95.56 195 PHE B N 1
ATOM 3831 C CA . PHE B 1 195 ? 11.281 -7.293 3.104 1 95.56 195 PHE B CA 1
ATOM 3832 C C . PHE B 1 195 ? 10.344 -7.309 4.305 1 95.56 195 PHE B C 1
ATOM 3834 O O . PHE B 1 195 ? 9.164 -7.633 4.168 1 95.56 195 PHE B O 1
ATOM 3841 N N . ASP B 1 196 ? 10.844 -6.949 5.461 1 94.62 196 ASP B N 1
ATOM 3842 C CA . ASP B 1 196 ? 10.016 -6.91 6.66 1 94.62 196 ASP B CA 1
ATOM 3843 C C . ASP B 1 196 ? 8.82 -5.973 6.469 1 94.62 196 ASP B C 1
ATOM 3845 O O . ASP B 1 196 ? 7.703 -6.297 6.863 1 94.62 196 ASP B O 1
ATOM 3849 N N . LYS B 1 197 ? 9.055 -4.852 5.898 1 94.81 197 LYS B N 1
ATOM 3850 C CA . LYS B 1 197 ? 7.98 -3.898 5.637 1 94.81 197 LYS B CA 1
ATOM 3851 C C . LYS B 1 197 ? 6.969 -4.469 4.645 1 94.81 197 LYS B C 1
ATOM 3853 O O . LYS B 1 197 ? 5.758 -4.371 4.855 1 94.81 197 LYS B O 1
ATOM 3858 N N . ALA B 1 198 ? 7.504 -5.066 3.549 1 96.12 198 ALA B N 1
ATOM 3859 C CA . ALA B 1 198 ? 6.637 -5.664 2.535 1 96.12 198 ALA B CA 1
ATOM 3860 C C . ALA B 1 198 ? 5.762 -6.762 3.139 1 96.12 198 ALA B C 1
ATOM 3862 O O . ALA B 1 198 ? 4.566 -6.836 2.854 1 96.12 198 ALA B O 1
ATOM 3863 N N . LEU B 1 199 ? 6.426 -7.551 3.943 1 96.06 199 LEU B N 1
ATOM 3864 C CA . LEU B 1 199 ? 5.695 -8.648 4.574 1 96.06 199 LEU B CA 1
ATOM 3865 C C . LEU B 1 199 ? 4.629 -8.109 5.523 1 96.06 199 LEU B C 1
ATOM 3867 O O . LEU B 1 199 ? 3.516 -8.641 5.574 1 96.06 199 LEU B O 1
ATOM 3871 N N . ALA B 1 200 ? 4.961 -7.102 6.223 1 94.31 200 ALA B N 1
ATOM 3872 C CA . ALA B 1 200 ? 4.016 -6.492 7.156 1 94.31 200 ALA B CA 1
ATOM 3873 C C . ALA B 1 200 ? 2.797 -5.945 6.422 1 94.31 200 ALA B C 1
ATOM 3875 O O . ALA B 1 200 ? 1.671 -6.043 6.918 1 94.31 200 ALA B O 1
ATOM 3876 N N . ILE B 1 201 ? 2.969 -5.426 5.316 1 96 201 ILE B N 1
ATOM 3877 C CA . ILE B 1 201 ? 1.882 -4.879 4.512 1 96 201 ILE B CA 1
ATOM 3878 C C . ILE B 1 201 ? 1.074 -6.02 3.895 1 96 201 ILE B C 1
ATOM 3880 O O . ILE B 1 201 ? -0.156 -6.031 3.973 1 96 201 ILE B O 1
ATOM 3884 N N . GLY B 1 202 ? 1.799 -6.941 3.344 1 96.62 202 GLY B N 1
ATOM 3885 C CA . GLY B 1 202 ? 1.142 -8.039 2.654 1 96.62 202 GLY B CA 1
ATOM 3886 C C . GLY B 1 202 ? 0.343 -8.938 3.582 1 96.62 202 GLY B C 1
ATOM 3887 O O . GLY B 1 202 ? -0.653 -9.531 3.172 1 96.62 202 GLY B O 1
ATOM 3888 N N . ARG B 1 203 ? 0.755 -8.969 4.801 1 95.25 203 ARG B N 1
ATOM 3889 C CA . ARG B 1 203 ? 0.157 -9.898 5.754 1 95.25 203 ARG B CA 1
ATOM 3890 C C . ARG B 1 203 ? -1.322 -9.594 5.961 1 95.25 203 ARG B C 1
ATOM 3892 O O . ARG B 1 203 ? -2.109 -10.492 6.27 1 95.25 203 ARG B O 1
ATOM 3899 N N . VAL B 1 204 ? -1.685 -8.414 5.742 1 94.94 204 VAL B N 1
ATOM 3900 C CA . VAL B 1 204 ? -3.066 -7.988 5.941 1 94.94 204 VAL B CA 1
ATOM 3901 C C . VAL B 1 204 ? -3.98 -8.727 4.965 1 94.94 204 VAL B C 1
ATOM 3903 O O . VAL B 1 204 ? -5.172 -8.906 5.234 1 94.94 204 VAL B O 1
ATOM 3906 N N . PHE B 1 205 ? -3.381 -9.18 3.889 1 97 205 PHE B N 1
ATOM 3907 C CA . PHE B 1 205 ? -4.164 -9.867 2.865 1 97 205 PHE B CA 1
ATOM 3908 C C . PHE B 1 205 ? -3.875 -11.359 2.871 1 97 205 PHE B C 1
ATOM 3910 O O . PHE B 1 205 ? -4.418 -12.109 2.053 1 97 205 PHE B O 1
ATOM 3917 N N . MET B 1 206 ? -3.02 -11.867 3.744 1 97.5 206 MET B N 1
ATOM 3918 C CA . MET B 1 206 ? -2.551 -13.25 3.705 1 97.5 206 MET B CA 1
ATOM 3919 C C . MET B 1 206 ? -3.297 -14.109 4.723 1 97.5 206 MET B C 1
ATOM 3921 O O . MET B 1 206 ? -3.557 -13.664 5.844 1 97.5 206 MET B O 1
ATOM 3925 N N . LYS B 1 207 ? -3.584 -15.25 4.305 1 97.44 207 LYS B N 1
ATOM 3926 C CA . LYS B 1 207 ? -3.982 -16.281 5.262 1 97.44 207 LYS B CA 1
ATOM 3927 C C . LYS B 1 207 ? -2.775 -16.828 6.012 1 97.44 207 LYS B C 1
ATOM 3929 O O . LYS B 1 207 ? -1.643 -16.734 5.531 1 97.44 207 LYS B O 1
ATOM 3934 N N . ASN B 1 208 ? -3.025 -17.469 7.113 1 96.5 208 ASN B N 1
ATOM 3935 C CA . ASN B 1 208 ? -1.957 -18.031 7.934 1 96.5 208 ASN B CA 1
ATOM 3936 C C . ASN B 1 208 ? -1.151 -19.078 7.172 1 96.5 208 ASN B C 1
ATOM 3938 O O . ASN B 1 208 ? 0.074 -19.125 7.293 1 96.5 208 ASN B O 1
ATOM 3942 N N . GLU B 1 209 ? -1.859 -19.859 6.383 1 96.56 209 GLU B N 1
ATOM 3943 C CA . GLU B 1 209 ? -1.194 -20.922 5.617 1 96.56 209 GLU B CA 1
ATOM 3944 C C . GLU B 1 209 ? -0.093 -20.344 4.73 1 96.56 209 GLU B C 1
ATOM 3946 O O . GLU B 1 209 ? 1.009 -20.891 4.664 1 96.56 209 GLU B O 1
ATOM 3951 N N . LEU B 1 210 ? -0.424 -19.281 4.043 1 97.81 210 LEU B N 1
ATOM 3952 C CA . LEU B 1 210 ? 0.566 -18.656 3.168 1 97.81 210 LEU B CA 1
ATOM 3953 C C . LEU B 1 210 ? 1.722 -18.078 3.979 1 97.81 210 LEU B C 1
ATOM 3955 O O . LEU B 1 210 ? 2.887 -18.234 3.602 1 97.81 210 LEU B O 1
ATOM 3959 N N . MET B 1 211 ? 1.465 -17.484 5.07 1 97.12 211 MET B N 1
ATOM 3960 C CA . MET B 1 211 ? 2.479 -16.875 5.93 1 97.12 211 MET B CA 1
ATOM 3961 C C . MET B 1 211 ? 3.484 -17.922 6.406 1 97.12 211 MET B C 1
ATOM 3963 O O . MET B 1 211 ? 4.688 -17.656 6.453 1 97.12 211 MET B O 1
ATOM 3967 N N . GLU B 1 212 ? 3.029 -19.062 6.668 1 97.31 212 GLU B N 1
ATOM 3968 C CA . GLU B 1 212 ? 3.857 -20.125 7.223 1 97.31 212 GLU B CA 1
ATOM 3969 C C . GLU B 1 212 ? 4.82 -20.672 6.176 1 97.31 212 GLU B C 1
ATOM 3971 O O . GLU B 1 212 ? 5.809 -21.328 6.52 1 97.31 212 GLU B O 1
ATOM 3976 N N . MET B 1 213 ? 4.551 -20.422 4.961 1 97.94 213 MET B N 1
ATOM 3977 C CA . MET B 1 213 ? 5.367 -20.953 3.873 1 97.94 213 MET B CA 1
ATOM 3978 C C . MET B 1 213 ? 6.586 -20.062 3.631 1 97.94 213 MET B C 1
ATOM 3980 O O . MET B 1 213 ? 7.516 -20.469 2.926 1 97.94 213 MET B O 1
ATOM 3984 N N . ILE B 1 214 ? 6.605 -18.859 4.164 1 98.38 214 ILE B N 1
ATOM 3985 C CA . ILE B 1 214 ? 7.625 -17.859 3.848 1 98.38 214 ILE B CA 1
ATOM 3986 C C . ILE B 1 214 ? 8.812 -18.016 4.801 1 98.38 214 ILE B C 1
ATOM 3988 O O . ILE B 1 214 ? 8.633 -18 6.02 1 98.38 214 ILE B O 1
ATOM 3992 N N . HIS B 1 215 ? 9.977 -18.203 4.27 1 97.75 215 HIS B N 1
ATOM 3993 C CA . HIS B 1 215 ? 11.234 -18.297 5.004 1 97.75 215 HIS B CA 1
ATOM 3994 C C . HIS B 1 215 ? 12.211 -17.219 4.555 1 97.75 215 HIS B C 1
ATOM 3996 O O . HIS B 1 215 ? 12.695 -17.25 3.42 1 97.75 215 HIS B O 1
ATOM 4002 N N . ALA B 1 216 ? 12.477 -16.328 5.406 1 96.88 216 ALA B N 1
ATOM 4003 C CA . ALA B 1 216 ? 13.422 -15.258 5.102 1 96.88 216 ALA B CA 1
ATOM 4004 C C . ALA B 1 216 ? 14.836 -15.641 5.523 1 96.88 216 ALA B C 1
ATOM 4006 O O . ALA B 1 216 ? 15.039 -16.172 6.621 1 96.88 216 ALA B O 1
ATOM 4007 N N . HIS B 1 217 ? 15.734 -15.406 4.629 1 96.25 217 HIS B N 1
ATOM 4008 C CA . HIS B 1 217 ? 17.141 -15.711 4.902 1 96.25 217 HIS B CA 1
ATOM 4009 C C . HIS B 1 217 ? 17.984 -14.445 4.855 1 96.25 217 HIS B C 1
ATOM 4011 O O . HIS B 1 217 ? 18 -13.742 3.844 1 96.25 217 HIS B O 1
ATOM 4017 N N . SER B 1 218 ? 18.734 -14.203 5.844 1 92.94 218 SER B N 1
ATOM 4018 C CA . SER B 1 218 ? 19.578 -13.016 5.98 1 92.94 218 SER B CA 1
ATOM 4019 C C . SER B 1 218 ? 20.672 -12.984 4.922 1 92.94 218 SER B C 1
ATOM 4021 O O . SER B 1 218 ? 21.125 -14.031 4.465 1 92.94 218 SER B O 1
ATOM 4023 N N . PRO B 1 219 ? 21.094 -11.734 4.605 1 91.38 219 PRO B N 1
ATOM 4024 C CA . PRO B 1 219 ? 22.188 -11.609 3.641 1 91.38 219 PRO B CA 1
ATOM 4025 C C . PRO B 1 219 ? 23.484 -12.227 4.141 1 91.38 219 PRO B C 1
ATOM 4027 O O . PRO B 1 219 ? 24.391 -12.484 3.348 1 91.38 219 PRO B O 1
ATOM 4030 N N . LYS B 1 220 ? 23.594 -12.578 5.395 1 90.5 220 LYS B N 1
ATOM 4031 C CA . LYS B 1 220 ? 24.812 -13.086 5.992 1 90.5 220 LYS B CA 1
ATOM 4032 C C . LYS B 1 220 ? 24.922 -14.602 5.832 1 90.5 220 LYS B C 1
ATOM 4034 O O . LYS B 1 220 ? 25.969 -15.188 6.117 1 90.5 220 LYS B O 1
ATOM 4039 N N . LEU B 1 221 ? 23.891 -15.195 5.355 1 89.94 221 LEU B N 1
ATOM 4040 C CA . LEU B 1 221 ? 23.891 -16.641 5.227 1 89.94 221 LEU B CA 1
ATOM 4041 C C . LEU B 1 221 ? 24.891 -17.094 4.168 1 89.94 221 LEU B C 1
ATOM 4043 O O . LEU B 1 221 ? 24.984 -16.484 3.104 1 89.94 221 LEU B O 1
ATOM 4047 N N . SER B 1 222 ? 25.625 -18.156 4.504 1 90.56 222 SER B N 1
ATOM 4048 C CA . SER B 1 222 ? 26.562 -18.734 3.537 1 90.56 222 SER B CA 1
ATOM 4049 C C . SER B 1 222 ? 25.828 -19.547 2.479 1 90.56 222 SER B C 1
ATOM 4051 O O . SER B 1 222 ? 24.672 -19.938 2.68 1 90.56 222 SER B O 1
ATOM 4053 N N . MET B 1 223 ? 26.516 -19.828 1.418 1 87.44 223 MET B N 1
ATOM 4054 C CA . MET B 1 223 ? 25.906 -20.625 0.346 1 87.44 223 MET B CA 1
ATOM 4055 C C . MET B 1 223 ? 25.578 -22.031 0.829 1 87.44 223 MET B C 1
ATOM 4057 O O . MET B 1 223 ? 24.547 -22.594 0.462 1 87.44 223 MET B O 1
ATOM 4061 N N . ASP B 1 224 ? 26.406 -22.531 1.66 1 90.75 224 ASP B N 1
ATOM 4062 C CA . ASP B 1 224 ? 26.172 -23.859 2.205 1 90.75 224 ASP B CA 1
ATOM 4063 C C . ASP B 1 224 ? 24.891 -23.906 3.041 1 90.75 224 ASP B C 1
ATOM 4065 O O . ASP B 1 224 ? 24.125 -24.875 2.986 1 90.75 224 ASP B O 1
ATOM 4069 N N . GLU B 1 225 ? 24.719 -22.891 3.684 1 92 225 GLU B N 1
ATOM 4070 C CA . GLU B 1 225 ? 23.5 -22.797 4.496 1 92 225 GLU B CA 1
ATOM 4071 C C . GLU B 1 225 ? 22.266 -22.656 3.619 1 92 225 GLU B C 1
ATOM 4073 O O . GLU B 1 225 ? 21.219 -23.219 3.922 1 92 225 GLU B O 1
ATOM 4078 N N . ILE B 1 226 ? 22.391 -21.922 2.57 1 89.94 226 ILE B N 1
ATOM 4079 C CA . ILE B 1 226 ? 21.297 -21.766 1.625 1 89.94 226 ILE B CA 1
ATOM 4080 C C . ILE B 1 226 ? 20.953 -23.109 1.001 1 89.94 226 ILE B C 1
ATOM 4082 O O . ILE B 1 226 ? 19.781 -23.484 0.894 1 89.94 226 ILE B O 1
ATOM 4086 N N . TYR B 1 227 ? 21.969 -23.875 0.649 1 91.94 227 TYR B N 1
ATOM 4087 C CA . TYR B 1 227 ? 21.766 -25.188 0.059 1 91.94 227 TYR B CA 1
ATOM 4088 C C . TYR B 1 227 ? 21.031 -26.109 1.023 1 91.94 227 TYR B C 1
ATOM 4090 O O . TYR B 1 227 ? 20.172 -26.906 0.608 1 91.94 227 TYR B O 1
ATOM 4098 N N . GLU B 1 228 ? 21.312 -25.953 2.242 1 91.5 228 GLU B N 1
ATOM 4099 C CA . GLU B 1 228 ? 20.719 -26.797 3.273 1 91.5 228 GLU B CA 1
ATOM 4100 C C . GLU B 1 228 ? 19.297 -26.375 3.609 1 91.5 228 GLU B C 1
ATOM 4102 O O . GLU B 1 228 ? 18.422 -27.219 3.791 1 91.5 228 GLU B O 1
ATOM 4107 N N . LYS B 1 229 ? 19.078 -25.125 3.615 1 91.69 229 LYS B N 1
ATOM 4108 C CA . LYS B 1 229 ? 17.828 -24.609 4.156 1 91.69 229 LYS B CA 1
ATOM 4109 C C . LYS B 1 229 ? 16.812 -24.328 3.041 1 91.69 229 LYS B C 1
ATOM 4111 O O . LYS B 1 229 ? 15.609 -24.281 3.287 1 91.69 229 LYS B O 1
ATOM 4116 N N . CYS B 1 230 ? 17.219 -24.094 1.868 1 92.94 230 CYS B N 1
ATOM 4117 C CA . CYS B 1 230 ? 16.344 -23.625 0.79 1 92.94 230 CYS B CA 1
ATOM 4118 C C . CYS B 1 230 ? 16.203 -24.703 -0.291 1 92.94 230 CYS B C 1
ATOM 4120 O O . CYS B 1 230 ? 15.227 -25.438 -0.31 1 92.94 230 CYS B O 1
ATOM 4122 N N . VAL B 1 231 ? 17.25 -24.797 -1.186 1 94.38 231 VAL B N 1
ATOM 4123 C CA . VAL B 1 231 ? 17.281 -25.75 -2.289 1 94.38 231 VAL B CA 1
ATOM 4124 C C . VAL B 1 231 ? 18.703 -26.188 -2.562 1 94.38 231 VAL B C 1
ATOM 4126 O O . VAL B 1 231 ? 19.656 -25.438 -2.312 1 94.38 231 VAL B O 1
ATOM 4129 N N . PRO B 1 232 ? 18.875 -27.438 -3.094 1 95 232 PRO B N 1
ATOM 4130 C CA . PRO B 1 232 ? 20.219 -27.906 -3.396 1 95 232 PRO B CA 1
ATOM 4131 C C . PRO B 1 232 ? 20.922 -27.062 -4.453 1 95 232 PRO B C 1
ATOM 4133 O O . PRO B 1 232 ? 20.266 -26.375 -5.238 1 95 232 PRO B O 1
ATOM 4136 N N . ALA B 1 233 ? 22.219 -27.203 -4.492 1 94.5 233 ALA B N 1
ATOM 4137 C CA . ALA B 1 233 ? 23.062 -26.453 -5.418 1 94.5 233 ALA B CA 1
ATOM 4138 C C . ALA B 1 233 ? 22.656 -26.719 -6.867 1 94.5 233 ALA B C 1
ATOM 4140 O O . ALA B 1 233 ? 22.75 -25.828 -7.715 1 94.5 233 ALA B O 1
ATOM 4141 N N . ALA B 1 234 ? 22.188 -27.859 -7.152 1 95.25 234 ALA B N 1
ATOM 4142 C CA . ALA B 1 234 ? 21.797 -28.281 -8.5 1 95.25 234 ALA B CA 1
ATOM 4143 C C . ALA B 1 234 ? 20.625 -27.453 -9.008 1 95.25 234 ALA B C 1
ATOM 4145 O O . ALA B 1 234 ? 20.344 -27.422 -10.211 1 95.25 234 ALA B O 1
ATOM 4146 N N . CYS B 1 235 ? 19.969 -26.672 -8.117 1 96 235 CYS B N 1
ATOM 4147 C CA . CYS B 1 235 ? 18.766 -25.922 -8.469 1 96 235 CYS B CA 1
ATOM 4148 C C . CYS B 1 235 ? 19.031 -24.422 -8.453 1 96 235 CYS B C 1
ATOM 4150 O O . CYS B 1 235 ? 18.094 -23.625 -8.461 1 96 235 CYS B O 1
ATOM 4152 N N . LEU B 1 236 ? 20.281 -24.047 -8.414 1 96.06 236 LEU B N 1
ATOM 4153 C CA . LEU B 1 236 ? 20.594 -22.625 -8.359 1 96.06 236 LEU B CA 1
ATOM 4154 C C . LEU B 1 236 ? 21.5 -22.219 -9.516 1 96.06 236 LEU B C 1
ATOM 4156 O O . LEU B 1 236 ? 22.328 -23.016 -9.977 1 96.06 236 LEU B O 1
ATOM 4160 N N . PRO B 1 237 ? 21.312 -20.984 -9.953 1 95.44 237 PRO B N 1
ATOM 4161 C CA . PRO B 1 237 ? 22.203 -20.453 -10.984 1 95.44 237 PRO B CA 1
ATOM 4162 C C . PRO B 1 237 ? 23.656 -20.375 -10.516 1 95.44 237 PRO B C 1
ATOM 4164 O O . PRO B 1 237 ? 23.938 -20.438 -9.32 1 95.44 237 PRO B O 1
ATOM 4167 N N . LYS B 1 238 ? 24.516 -20.188 -11.492 1 95.25 238 LYS B N 1
ATOM 4168 C CA . LYS B 1 238 ? 25.953 -20.156 -11.266 1 95.25 238 LYS B CA 1
ATOM 4169 C C . LYS B 1 238 ? 26.328 -19.031 -10.305 1 95.25 238 LYS B C 1
ATOM 4171 O O . LYS B 1 238 ? 27.219 -19.188 -9.469 1 95.25 238 LYS B O 1
ATOM 4176 N N . GLU B 1 239 ? 25.609 -17.875 -10.328 1 93.56 239 GLU B N 1
ATOM 4177 C CA . GLU B 1 239 ? 25.906 -16.719 -9.484 1 93.56 239 GLU B CA 1
ATOM 4178 C C . GLU B 1 239 ? 25.688 -17.047 -8.008 1 93.56 239 GLU B C 1
ATOM 4180 O O . GLU B 1 239 ? 26.203 -16.344 -7.133 1 93.56 239 GLU B O 1
ATOM 4185 N N . TYR B 1 240 ? 25 -18.141 -7.809 1 93.19 240 TYR B N 1
ATOM 4186 C CA . TYR B 1 240 ? 24.688 -18.531 -6.441 1 93.19 240 TYR B CA 1
ATOM 4187 C C . TYR B 1 240 ? 25.422 -19.812 -6.062 1 93.19 240 TYR B C 1
ATOM 4189 O O . TYR B 1 240 ? 24.984 -20.547 -5.172 1 93.19 240 TYR B O 1
ATOM 4197 N N . GLY B 1 241 ? 26.469 -20.047 -6.844 1 92.31 241 GLY B N 1
ATOM 4198 C CA . GLY B 1 241 ? 27.266 -21.234 -6.578 1 92.31 241 GLY B CA 1
ATOM 4199 C C . GLY B 1 241 ? 26.625 -22.516 -7.078 1 92.31 241 GLY B C 1
ATOM 4200 O O . GLY B 1 241 ? 27.078 -23.609 -6.742 1 92.31 241 GLY B O 1
ATOM 4201 N N . GLY B 1 242 ? 25.609 -22.406 -7.812 1 94.44 242 GLY B N 1
ATOM 4202 C CA . GLY B 1 242 ? 24.891 -23.578 -8.289 1 94.44 242 GLY B CA 1
ATOM 4203 C C . GLY B 1 242 ? 25.484 -24.156 -9.562 1 94.44 242 GLY B C 1
ATOM 4204 O O . GLY B 1 242 ? 26.578 -23.75 -9.992 1 94.44 242 GLY B O 1
ATOM 4205 N N . GLU B 1 243 ? 24.781 -25.141 -10.109 1 94.69 243 GLU B N 1
ATOM 4206 C CA . GLU B 1 243 ? 25.281 -25.891 -11.266 1 94.69 243 GLU B CA 1
ATOM 4207 C C . GLU B 1 243 ? 24.547 -25.469 -12.539 1 94.69 243 GLU B C 1
ATOM 4209 O O . GLU B 1 243 ? 24.875 -25.953 -13.625 1 94.69 243 GLU B O 1
ATOM 4214 N N . LEU B 1 244 ? 23.625 -24.625 -12.422 1 96.75 244 LEU B N 1
ATOM 4215 C CA . LEU B 1 244 ? 22.844 -24.188 -13.57 1 96.75 244 LEU B CA 1
ATOM 4216 C C . LEU B 1 244 ? 23.547 -23.047 -14.305 1 96.75 244 LEU B C 1
ATOM 4218 O O . LEU B 1 244 ? 24.5 -22.469 -13.781 1 96.75 244 LEU B O 1
ATOM 4222 N N . PRO B 1 245 ? 23.125 -22.781 -15.578 1 96.88 245 PRO B N 1
ATOM 4223 C CA . PRO B 1 245 ? 23.672 -21.609 -16.266 1 96.88 245 PRO B CA 1
ATOM 4224 C C . PRO B 1 245 ? 23.406 -20.297 -15.516 1 96.88 245 PRO B C 1
ATOM 4226 O O . PRO B 1 245 ? 22.766 -20.312 -14.453 1 96.88 245 PRO B O 1
ATOM 4229 N N . THR B 1 246 ? 23.906 -19.219 -16.109 1 97.25 246 THR B N 1
ATOM 4230 C CA . THR B 1 246 ? 23.766 -17.906 -15.484 1 97.25 246 THR B CA 1
ATOM 4231 C C . THR B 1 246 ? 22.297 -17.469 -15.492 1 97.25 246 THR B C 1
ATOM 4233 O O . THR B 1 246 ? 21.5 -17.969 -16.281 1 97.25 246 THR B O 1
ATOM 4236 N N . CYS B 1 247 ? 21.984 -16.516 -14.672 1 96.38 247 CYS B N 1
ATOM 4237 C CA . CYS B 1 247 ? 20.641 -15.953 -14.641 1 96.38 247 CYS B CA 1
ATOM 4238 C C . CYS B 1 247 ? 20.25 -15.383 -16 1 96.38 247 CYS B C 1
ATOM 4240 O O . CYS B 1 247 ? 19.109 -15.539 -16.438 1 96.38 247 CYS B O 1
ATOM 4242 N N . GLU B 1 248 ? 21.203 -14.75 -16.578 1 96.56 248 GLU B N 1
ATOM 4243 C CA . GLU B 1 248 ? 20.953 -14.164 -17.875 1 96.56 248 GLU B CA 1
ATOM 4244 C C . GLU B 1 248 ? 20.562 -15.234 -18.906 1 96.56 248 GLU B C 1
ATOM 4246 O O . GLU B 1 248 ? 19.594 -15.055 -19.656 1 96.56 248 GLU B O 1
ATOM 4251 N N . GLU B 1 249 ? 21.281 -16.297 -18.891 1 97.31 249 GLU B N 1
ATOM 4252 C CA . GLU B 1 249 ? 21 -17.391 -19.812 1 97.31 249 GLU B CA 1
ATOM 4253 C C . GLU B 1 249 ? 19.656 -18.047 -19.5 1 97.31 249 GLU B C 1
ATOM 4255 O O . GLU B 1 249 ? 18.875 -18.344 -20.422 1 97.31 249 GLU B O 1
ATOM 4260 N N . LEU B 1 250 ? 19.406 -18.266 -18.281 1 97.38 250 LEU B N 1
ATOM 4261 C CA . LEU B 1 250 ? 18.141 -18.859 -17.875 1 97.38 250 LEU B CA 1
ATOM 4262 C C . LEU B 1 250 ? 16.969 -17.953 -18.266 1 97.38 250 LEU B C 1
ATOM 4264 O O . LEU B 1 250 ? 15.922 -18.438 -18.703 1 97.38 250 LEU B O 1
ATOM 4268 N N . ASN B 1 251 ? 17.172 -16.688 -18.125 1 96.94 251 ASN B N 1
ATOM 4269 C CA . ASN B 1 251 ? 16.141 -15.727 -18.5 1 96.94 251 ASN B CA 1
ATOM 4270 C C . ASN B 1 251 ? 15.875 -15.742 -20 1 96.94 251 ASN B C 1
ATOM 4272 O O . ASN B 1 251 ? 14.727 -15.648 -20.438 1 96.94 251 ASN B O 1
ATOM 4276 N N . ARG B 1 252 ? 16.906 -15.852 -20.75 1 96.5 252 ARG B N 1
ATOM 4277 C CA . ARG B 1 252 ? 16.766 -15.945 -22.203 1 96.5 252 ARG B CA 1
ATOM 4278 C C . ARG B 1 252 ? 15.961 -17.188 -22.594 1 96.5 252 ARG B C 1
ATOM 4280 O O . ARG B 1 252 ? 15.094 -17.125 -23.469 1 96.5 252 ARG B O 1
ATOM 4287 N N . ARG B 1 253 ? 16.234 -18.25 -22 1 97.19 253 ARG B N 1
ATOM 4288 C CA . ARG B 1 253 ? 15.508 -19.484 -22.25 1 97.19 253 ARG B CA 1
ATOM 4289 C C . ARG B 1 253 ? 14.031 -19.344 -21.875 1 97.19 253 ARG B C 1
ATOM 4291 O O . ARG B 1 253 ? 13.156 -19.875 -22.578 1 97.19 253 ARG B O 1
ATOM 4298 N N . THR B 1 254 ? 13.82 -18.641 -20.781 1 98.19 254 THR B N 1
ATOM 4299 C CA . THR B 1 254 ? 12.445 -18.406 -20.359 1 98.19 254 THR B CA 1
ATOM 4300 C C . THR B 1 254 ? 11.68 -17.609 -21.406 1 98.19 254 THR B C 1
ATOM 4302 O O . THR B 1 254 ? 10.523 -17.922 -21.719 1 98.19 254 THR B O 1
ATOM 4305 N N . VAL B 1 255 ? 12.32 -16.641 -21.984 1 97.94 255 VAL B N 1
ATOM 4306 C CA . VAL B 1 255 ? 11.695 -15.828 -23.016 1 97.94 255 VAL B CA 1
ATOM 4307 C C . VAL B 1 255 ? 11.312 -16.703 -24.203 1 97.94 255 VAL B C 1
ATOM 4309 O O . VAL B 1 255 ? 10.211 -16.594 -24.75 1 97.94 255 VAL B O 1
ATOM 4312 N N . GLU B 1 256 ? 12.188 -17.594 -24.531 1 97.38 256 GLU B N 1
ATOM 4313 C CA . GLU B 1 256 ? 11.914 -18.5 -25.625 1 97.38 256 GLU B CA 1
ATOM 4314 C C . GLU B 1 256 ? 10.742 -19.422 -25.297 1 97.38 256 GLU B C 1
ATOM 4316 O O . GLU B 1 256 ? 9.891 -19.688 -26.156 1 97.38 256 GLU B O 1
ATOM 4321 N N . GLN B 1 257 ? 10.719 -19.859 -24.141 1 97.25 257 GLN B N 1
ATOM 4322 C CA . GLN B 1 257 ? 9.625 -20.719 -23.703 1 97.25 257 GLN B CA 1
ATOM 4323 C C . GLN B 1 257 ? 8.297 -19.969 -23.703 1 97.25 257 GLN B C 1
ATOM 4325 O O . GLN B 1 257 ? 7.254 -20.531 -24.062 1 97.25 257 GLN B O 1
ATOM 4330 N N . PHE B 1 258 ? 8.305 -18.703 -23.297 1 98.38 258 PHE B N 1
ATOM 4331 C CA . PHE B 1 258 ? 7.109 -17.875 -23.375 1 98.38 258 PHE B CA 1
ATOM 4332 C C . PHE B 1 258 ? 6.609 -17.781 -24.812 1 98.38 258 PHE B C 1
ATOM 4334 O O . PHE B 1 258 ? 5.406 -17.859 -25.062 1 98.38 258 PHE B O 1
ATOM 4341 N N . ARG B 1 259 ? 7.52 -17.656 -25.719 1 97.31 259 ARG B N 1
ATOM 4342 C CA . ARG B 1 259 ? 7.152 -17.562 -27.125 1 97.31 259 ARG B CA 1
ATOM 4343 C C . ARG B 1 259 ? 6.523 -18.859 -27.625 1 97.31 259 ARG B C 1
ATOM 4345 O O . ARG B 1 259 ? 5.559 -18.828 -28.391 1 97.31 259 ARG B O 1
ATOM 4352 N N . GLU B 1 260 ? 7.047 -19.891 -27.141 1 96.5 260 GLU B N 1
ATOM 4353 C CA . GLU B 1 260 ? 6.516 -21.203 -27.531 1 96.5 260 GLU B CA 1
ATOM 4354 C C . GLU B 1 260 ? 5.098 -21.391 -27 1 96.5 260 GLU B C 1
ATOM 4356 O O . GLU B 1 260 ? 4.301 -22.125 -27.594 1 96.5 260 GLU B O 1
ATOM 4361 N N . LEU B 1 261 ? 4.781 -20.719 -25.938 1 97.06 261 LEU B N 1
ATOM 4362 C CA . LEU B 1 261 ? 3.498 -20.906 -25.266 1 97.06 261 LEU B CA 1
ATOM 4363 C C . LEU B 1 261 ? 2.482 -19.875 -25.734 1 97.06 261 LEU B C 1
ATOM 4365 O O . LEU B 1 261 ? 1.393 -19.766 -25.156 1 97.06 261 LEU B O 1
ATOM 4369 N N . LYS B 1 262 ? 2.795 -19.156 -26.734 1 96.81 262 LYS B N 1
ATOM 4370 C CA . LYS B 1 262 ? 1.928 -18.078 -27.188 1 96.81 262 LYS B CA 1
ATOM 4371 C C . LYS B 1 262 ? 0.519 -18.578 -27.484 1 96.81 262 LYS B C 1
ATOM 4373 O O . LYS B 1 262 ? -0.466 -17.969 -27.047 1 96.81 262 LYS B O 1
ATOM 4378 N N . LYS B 1 263 ? 0.426 -19.672 -28.172 1 95.94 263 LYS B N 1
ATOM 4379 C CA . LYS B 1 263 ? -0.88 -20.219 -28.516 1 95.94 263 LYS B CA 1
ATOM 4380 C C . LYS B 1 263 ? -1.654 -20.641 -27.281 1 95.94 263 LYS B C 1
ATOM 4382 O O . LYS B 1 263 ? -2.877 -20.484 -27.219 1 95.94 263 LYS B O 1
ATOM 4387 N N . PHE B 1 264 ? -0.956 -21.188 -26.375 1 96.94 264 PHE B N 1
ATOM 4388 C CA . PHE B 1 264 ? -1.584 -21.562 -25.109 1 96.94 264 PHE B CA 1
ATOM 4389 C C . PHE B 1 264 ? -2.156 -20.344 -24.391 1 96.94 264 PHE B C 1
ATOM 4391 O O . PHE B 1 264 ? -3.295 -20.375 -23.922 1 96.94 264 PHE B O 1
ATOM 4398 N N . PHE B 1 265 ? -1.37 -19.266 -24.281 1 97.69 265 PHE B N 1
ATOM 4399 C CA . PHE B 1 265 ? -1.807 -18.047 -23.609 1 97.69 265 PHE B CA 1
ATOM 4400 C C . PHE B 1 265 ? -3.051 -17.484 -24.281 1 97.69 265 PHE B C 1
ATOM 4402 O O . PHE B 1 265 ? -4.02 -17.125 -23.609 1 97.69 265 PHE B O 1
ATOM 4409 N N . GLU B 1 266 ? -3.045 -17.453 -25.547 1 96.69 266 GLU B N 1
ATOM 4410 C CA . GLU B 1 266 ? -4.184 -16.922 -26.297 1 96.69 266 GLU B CA 1
ATOM 4411 C C . GLU B 1 266 ? -5.434 -17.766 -26.078 1 96.69 266 GLU B C 1
ATOM 4413 O O . GLU B 1 266 ? -6.523 -17.219 -25.875 1 96.69 266 GLU B O 1
ATOM 4418 N N . ALA B 1 267 ? -5.23 -19.031 -26.094 1 96.06 267 ALA B N 1
ATOM 4419 C CA . ALA B 1 267 ? -6.359 -19.938 -25.891 1 96.06 267 ALA B CA 1
ATOM 4420 C C . ALA B 1 267 ? -6.941 -19.781 -24.484 1 96.06 267 ALA B C 1
ATOM 4422 O O . ALA B 1 267 ? -8.164 -19.781 -24.312 1 96.06 267 ALA B O 1
ATOM 4423 N N . GLU B 1 268 ? -6.098 -19.703 -23.5 1 96.25 268 GLU B N 1
ATOM 4424 C CA . GLU B 1 268 ? -6.594 -19.547 -22.141 1 96.25 268 GLU B CA 1
ATOM 4425 C C . GLU B 1 268 ? -7.312 -18.203 -21.969 1 96.25 268 GLU B C 1
ATOM 4427 O O . GLU B 1 268 ? -8.336 -18.141 -21.281 1 96.25 268 GLU B O 1
ATOM 4432 N N . GLU B 1 269 ? -6.766 -17.188 -22.562 1 96.19 269 GLU B N 1
ATOM 4433 C CA . GLU B 1 269 ? -7.406 -15.875 -22.484 1 96.19 269 GLU B CA 1
ATOM 4434 C C . GLU B 1 269 ? -8.805 -15.906 -23.078 1 96.19 269 GLU B C 1
ATOM 4436 O O . GLU B 1 269 ? -9.734 -15.281 -22.562 1 96.19 269 GLU B O 1
ATOM 4441 N N . MET B 1 270 ? -8.922 -16.625 -24.125 1 95.5 270 MET B N 1
ATOM 4442 C CA . MET B 1 270 ? -10.234 -16.797 -24.75 1 95.5 270 MET B CA 1
ATOM 4443 C C . MET B 1 270 ? -11.18 -17.562 -23.844 1 95.5 270 MET B C 1
ATOM 4445 O O . MET B 1 270 ? -12.367 -17.234 -23.734 1 95.5 270 MET B O 1
ATOM 4449 N N . LEU B 1 271 ? -10.602 -18.531 -23.25 1 95.31 271 LEU B N 1
ATOM 4450 C CA . LEU B 1 271 ? -11.383 -19.328 -22.312 1 95.31 271 LEU B CA 1
ATOM 4451 C C . LEU B 1 271 ? -11.891 -18.469 -21.156 1 95.31 271 LEU B C 1
ATOM 4453 O O . LEU B 1 271 ? -13.062 -18.562 -20.781 1 95.31 271 LEU B O 1
ATOM 4457 N N . ILE B 1 272 ? -11.055 -17.609 -20.578 1 94.56 272 ILE B N 1
ATOM 4458 C CA . ILE B 1 272 ? -11.398 -16.75 -19.453 1 94.56 272 ILE B CA 1
ATOM 4459 C C . ILE B 1 272 ? -12.406 -15.703 -19.906 1 94.56 272 ILE B C 1
ATOM 4461 O O . ILE B 1 272 ? -13.344 -15.375 -19.156 1 94.56 272 ILE B O 1
ATOM 4465 N N . SER B 1 273 ? -12.234 -15.164 -21.031 1 91.12 273 SER B N 1
ATOM 4466 C CA . SER B 1 273 ? -13.117 -14.117 -21.547 1 91.12 273 SER B CA 1
ATOM 4467 C C . SER B 1 273 ? -14.531 -14.648 -21.766 1 91.12 273 SER B C 1
ATOM 4469 O O . SER B 1 273 ? -15.5 -13.883 -21.75 1 91.12 273 SER B O 1
ATOM 4471 N N . SER B 1 274 ? -14.625 -15.852 -22 1 88.75 274 SER B N 1
ATOM 4472 C CA . SER B 1 274 ? -15.938 -16.453 -22.203 1 88.75 274 SER B CA 1
ATOM 4473 C C . SER B 1 274 ? -16.688 -16.625 -20.891 1 88.75 274 SER B C 1
ATOM 4475 O O . SER B 1 274 ? -17.906 -16.844 -20.891 1 88.75 274 SER B O 1
ATOM 4477 N N . PHE B 1 275 ? -15.875 -16.531 -19.859 1 87.88 275 PHE B N 1
ATOM 4478 C CA . PHE B 1 275 ? -16.453 -16.594 -18.531 1 87.88 275 PHE B CA 1
ATOM 4479 C C . PHE B 1 275 ? -17.141 -15.281 -18.172 1 87.88 275 PHE B C 1
ATOM 4481 O O . PHE B 1 275 ? -16.562 -14.211 -18.344 1 87.88 275 PHE B O 1
ATOM 4488 N N . LYS B 1 276 ? -18.531 -15.055 -18 1 68.69 276 LYS B N 1
ATOM 4489 C CA . LYS B 1 276 ? -19.312 -13.898 -17.547 1 68.69 276 LYS B CA 1
ATOM 4490 C C . LYS B 1 276 ? -19.5 -13.93 -16.031 1 68.69 276 LYS B C 1
ATOM 4492 O O . LYS B 1 276 ? -20 -14.922 -15.492 1 68.69 276 LYS B O 1
ATOM 4497 N N . SER B 1 277 ? -18.719 -13.227 -15.305 1 61.81 277 SER B N 1
ATOM 4498 C CA . SER B 1 277 ? -18.906 -13.258 -13.859 1 61.81 277 SER B CA 1
ATOM 4499 C C . SER B 1 277 ? -20.312 -12.805 -13.469 1 61.81 277 SER B C 1
ATOM 4501 O O . SER B 1 277 ? -20.797 -11.789 -13.969 1 61.81 277 SER B O 1
ATOM 4503 N N . SER B 1 278 ? -21.219 -13.531 -13.125 1 48 278 SER B N 1
ATOM 4504 C CA . SER B 1 278 ? -22.5 -13.078 -12.602 1 48 278 SER B CA 1
ATOM 4505 C C . SER B 1 278 ? -22.328 -12.102 -11.445 1 48 278 SER B C 1
ATOM 4507 O O . SER B 1 278 ? -21.344 -12.195 -10.703 1 48 278 SER B O 1
#